Protein AF-A0A6L8FHM8-F1 (afdb_monomer_lite)

Secondary structure (DSSP, 8-state):
--HHHHHHHTEEEETTT--GGGGGTS--SEEEE-TT--GGG-TT--HHHHHHHHHHHHHHHHGGG-PPPEEEE--BTBSTTSTTS--PPPHHHHHHTT-HHHHHHHHHHHHHHHHHTT--EE---B----S-TTSTTGGGSS-SSHHHHHHHHHHHHHHHH-S--TT-TT-TT--EEEEEEET-GGGBGGG-TT-EE-S-HHHHHHHHSHHHHHHHHTT-SEEEE-SSEETTEEGGG-HIIIIIIIIIIS---SEEEE-TTGGGGT-SSHHHHHHHHHHHT--BEE---TTT---HHHHHHHHHHHHHHHHHHHHHHHHHHHH---TT-SSHHHHHHHHHHHHHHHHHHT-------HHHHHHHHHHHHHHHHHHHHHHHHHHHHHHHHS---HHHHHHHHHHHHHHHHHHHHHGGGHHHHHTSTTSSSHHHHHHHHHHHHHHHHHHHHTHHHHH---S-------------HHHHHHHHHHHHHHHHHHHHT-HHHHHHHHHHHHHHHHHHHHHHHHHHIIIIIISTT-HHHHHHHHHHHHHHHHHHHHHHHHHHHHHHHHS-HHHHHHHHHHHHHHHHHHHHHH--TT-GGGGGSHHHHHHHHHHHHHHHHHHHHHHHHHHHHHHHS---HHHHHHHHHHHHHHHHHHHHHHHHHHHHHTT--GGGTT---HHHHHHHHHHHHHHHHHHHHHHHHHHHT----HHHHHHHHHHH--

Structure (mmCIF, N/CA/C/O backbone):
data_AF-A0A6L8FHM8-F1
#
_entry.id   AF-A0A6L8FHM8-F1
#
loop_
_atom_site.group_PDB
_atom_site.id
_atom_site.type_symbol
_atom_site.label_atom_id
_atom_site.label_alt_id
_atom_site.label_comp_id
_atom_site.label_asym_id
_atom_site.label_entity_id
_atom_site.label_seq_id
_atom_site.pdbx_PDB_ins_code
_atom_site.Cartn_x
_atom_site.Cartn_y
_atom_site.Cartn_z
_atom_site.occupancy
_atom_site.B_iso_or_equiv
_atom_site.auth_seq_id
_atom_site.auth_comp_id
_atom_site.auth_asym_id
_atom_site.auth_atom_id
_atom_site.pdbx_PDB_model_num
ATOM 1 N N . MET A 1 1 ? 0.092 -27.345 -29.394 1.00 82.50 1 MET A N 1
ATOM 2 C CA . MET A 1 1 ? -0.289 -26.385 -28.336 1.00 82.50 1 MET A CA 1
ATOM 3 C C . MET A 1 1 ? -1.775 -26.058 -28.413 1.00 82.50 1 MET A C 1
ATOM 5 O O . MET A 1 1 ? -2.269 -25.769 -29.502 1.00 82.50 1 MET A O 1
ATOM 9 N N . THR A 1 2 ? -2.475 -26.100 -27.280 1.00 86.44 2 THR A N 1
ATOM 10 C CA . THR A 1 2 ? -3.867 -25.637 -27.121 1.00 86.44 2 THR A CA 1
ATOM 11 C C . THR A 1 2 ? -3.952 -24.106 -27.140 1.00 86.44 2 THR A C 1
ATOM 13 O O . THR A 1 2 ? -2.934 -23.428 -27.011 1.00 86.44 2 THR A O 1
ATOM 16 N N . ALA A 1 3 ? -5.157 -23.537 -27.269 1.00 84.19 3 ALA A N 1
ATOM 17 C CA . ALA A 1 3 ? -5.351 -22.084 -27.181 1.00 84.19 3 ALA A CA 1
ATOM 18 C C . ALA A 1 3 ? -4.856 -21.515 -25.839 1.00 84.19 3 ALA A C 1
ATOM 20 O O . ALA A 1 3 ? -4.140 -20.521 -25.826 1.00 84.19 3 ALA A O 1
ATOM 21 N N . ARG A 1 4 ? -5.143 -22.203 -24.724 1.00 79.31 4 ARG A N 1
ATOM 22 C CA . ARG A 1 4 ? -4.657 -21.823 -23.389 1.00 79.31 4 ARG A CA 1
ATOM 23 C C . ARG A 1 4 ? -3.130 -21.796 -23.318 1.00 79.31 4 ARG A C 1
ATOM 25 O O . ARG A 1 4 ? -2.576 -20.848 -22.785 1.00 79.31 4 ARG A O 1
ATOM 32 N N . GLN A 1 5 ? -2.459 -22.804 -23.879 1.00 83.88 5 GLN A N 1
ATOM 33 C CA . GLN A 1 5 ? -0.993 -22.837 -23.927 1.00 83.88 5 GLN A CA 1
ATOM 34 C C . GLN A 1 5 ? -0.430 -21.698 -24.781 1.00 83.88 5 GLN A C 1
ATOM 36 O O . GLN A 1 5 ? 0.563 -21.100 -24.401 1.00 83.88 5 GLN A O 1
ATOM 41 N N . LYS A 1 6 ? -1.069 -21.361 -25.909 1.00 88.56 6 LYS A N 1
ATOM 42 C CA . LYS A 1 6 ? -0.653 -20.220 -26.738 1.00 88.56 6 LYS A CA 1
ATOM 43 C C . LYS A 1 6 ? -0.788 -18.892 -25.990 1.00 88.56 6 LYS A C 1
ATOM 45 O O . LYS A 1 6 ? 0.153 -18.118 -26.000 1.00 88.56 6 LYS A O 1
ATOM 50 N N . VAL A 1 7 ? -1.915 -18.667 -25.310 1.00 86.38 7 VAL A N 1
ATOM 51 C CA . VAL A 1 7 ? -2.123 -17.464 -24.483 1.00 86.38 7 VAL A CA 1
ATOM 52 C C . VAL A 1 7 ? -1.121 -17.410 -23.332 1.00 86.38 7 VAL A C 1
ATOM 54 O O . VAL A 1 7 ? -0.575 -16.351 -23.064 1.00 86.38 7 VAL A O 1
ATOM 57 N N . ALA A 1 8 ? -0.823 -18.539 -22.685 1.00 86.75 8 ALA A N 1
ATOM 58 C CA . ALA A 1 8 ? 0.181 -18.578 -21.625 1.00 86.75 8 ALA A CA 1
ATOM 59 C C . ALA A 1 8 ? 1.572 -18.159 -22.137 1.00 86.75 8 ALA A C 1
ATOM 61 O O . ALA A 1 8 ? 2.258 -17.389 -21.475 1.00 86.75 8 ALA A O 1
ATOM 62 N N . GLN A 1 9 ? 1.951 -18.551 -23.358 1.00 93.62 9 GLN A N 1
ATOM 63 C CA . GLN A 1 9 ? 3.202 -18.091 -23.974 1.00 93.62 9 GLN A CA 1
ATOM 64 C C . GLN A 1 9 ? 3.250 -16.578 -24.254 1.00 93.62 9 GLN A C 1
ATOM 66 O O . GLN A 1 9 ? 4.333 -16.034 -24.435 1.00 93.62 9 GLN A O 1
ATOM 71 N N . MET A 1 10 ? 2.106 -15.890 -24.244 1.00 94.88 10 MET A N 1
ATOM 72 C CA . MET A 1 10 ? 2.016 -14.430 -24.363 1.00 94.88 10 MET A CA 1
ATOM 73 C C . MET A 1 10 ? 2.109 -13.719 -23.003 1.00 94.88 10 MET A C 1
ATOM 75 O O . MET A 1 10 ? 1.858 -12.521 -22.921 1.00 94.88 10 MET A O 1
ATOM 79 N N . ILE A 1 11 ? 2.421 -14.429 -21.919 1.00 91.06 11 ILE A N 1
ATOM 80 C CA . ILE A 1 11 ? 2.517 -13.861 -20.571 1.00 91.06 11 ILE A CA 1
ATOM 81 C C . ILE A 1 11 ? 3.969 -13.932 -20.104 1.00 91.06 11 ILE A C 1
ATOM 83 O O . ILE A 1 11 ? 4.604 -14.986 -20.200 1.00 91.06 11 ILE A O 1
ATOM 87 N N . GLN A 1 12 ? 4.453 -12.817 -19.561 1.00 93.38 12 GLN A N 1
ATOM 88 C CA . GLN A 1 12 ? 5.664 -12.749 -18.758 1.00 93.38 12 GLN A CA 1
ATOM 89 C C . GLN A 1 12 ? 5.302 -12.444 -17.302 1.00 93.38 12 GLN A C 1
ATOM 91 O O . GLN A 1 12 ? 4.653 -11.433 -17.021 1.00 93.38 12 GLN A O 1
ATOM 96 N N . ALA A 1 13 ? 5.719 -13.318 -16.387 1.00 86.44 13 ALA A N 1
ATOM 97 C CA . ALA A 1 13 ? 5.458 -13.189 -14.953 1.00 86.44 13 ALA A CA 1
ATOM 98 C C . ALA A 1 13 ? 6.702 -12.719 -14.179 1.00 86.44 13 ALA A C 1
ATOM 100 O O . ALA A 1 13 ? 7.833 -12.947 -14.596 1.00 86.44 13 ALA A O 1
ATOM 101 N N . GLU A 1 14 ? 6.508 -12.082 -13.027 1.00 82.38 14 GLU A N 1
ATOM 102 C CA . GLU A 1 14 ? 7.599 -11.742 -12.101 1.00 82.38 14 GLU A CA 1
ATOM 103 C C . GLU A 1 14 ? 8.020 -12.970 -11.290 1.00 82.38 14 GLU A C 1
ATOM 105 O O . GLU A 1 14 ? 7.144 -13.706 -10.833 1.00 82.38 14 GLU A O 1
ATOM 110 N N . ILE A 1 15 ? 9.311 -13.158 -11.017 1.00 82.88 15 ILE A N 1
ATOM 111 C CA . ILE A 1 15 ? 9.804 -14.290 -10.208 1.00 82.88 15 ILE A CA 1
ATOM 112 C C . ILE A 1 15 ? 9.272 -14.336 -8.760 1.00 82.88 15 ILE A C 1
ATOM 114 O O . ILE A 1 15 ? 9.266 -15.397 -8.148 1.00 82.88 15 ILE A O 1
ATOM 118 N N . SER A 1 16 ? 8.803 -13.222 -8.195 1.00 73.12 16 SER A N 1
ATOM 119 C CA . SER A 1 16 ? 8.115 -13.161 -6.891 1.00 73.12 16 SER A CA 1
ATOM 120 C C . SER A 1 16 ? 6.646 -13.575 -6.968 1.00 73.12 16 SER A C 1
ATOM 122 O O . SER A 1 16 ? 5.999 -13.792 -5.946 1.00 73.12 16 SER A O 1
ATOM 124 N N . SER A 1 17 ? 6.103 -13.672 -8.180 1.00 69.00 17 SER A N 1
ATOM 125 C CA . SER A 1 17 ? 4.673 -13.842 -8.437 1.00 69.00 17 SER A CA 1
ATOM 126 C C . SER A 1 17 ? 4.311 -15.209 -9.026 1.00 69.00 17 SER A C 1
ATOM 128 O O . SER A 1 17 ? 3.126 -15.527 -9.142 1.00 69.00 17 SER A O 1
ATOM 130 N N . ILE A 1 18 ? 5.316 -16.014 -9.380 1.00 73.50 18 ILE A N 1
ATOM 131 C CA . ILE A 1 18 ? 5.170 -17.357 -9.94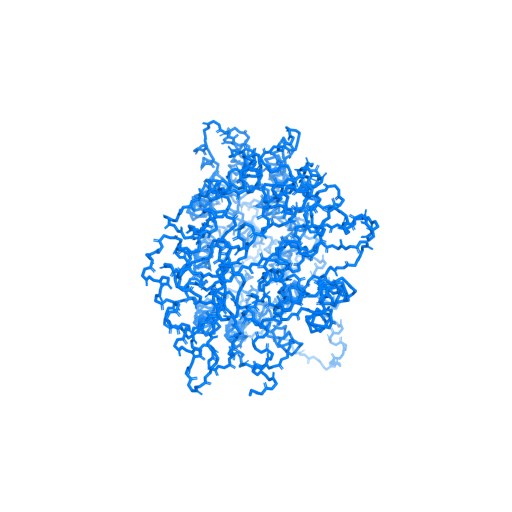3 1.00 73.50 18 ILE A CA 1
ATOM 132 C C . ILE A 1 18 ? 6.285 -18.269 -9.426 1.00 73.50 18 ILE A C 1
ATOM 134 O O . ILE A 1 18 ? 7.405 -17.813 -9.205 1.00 73.50 18 ILE A O 1
ATOM 138 N N . ARG A 1 19 ? 5.989 -19.557 -9.249 1.00 82.88 19 ARG A N 1
ATOM 139 C CA . ARG A 1 19 ? 6.958 -20.596 -8.877 1.00 82.88 19 ARG A CA 1
ATOM 140 C C . ARG A 1 19 ? 7.167 -21.589 -10.027 1.00 82.88 19 ARG A C 1
ATOM 142 O O . ARG A 1 19 ? 6.284 -21.716 -10.877 1.00 82.88 19 ARG A O 1
ATOM 149 N N . PRO A 1 20 ? 8.290 -22.328 -10.073 1.00 86.38 20 PRO A N 1
ATOM 150 C CA . PRO A 1 20 ? 8.519 -23.335 -11.110 1.00 86.38 20 PRO A CA 1
ATOM 151 C C . PRO A 1 20 ? 7.373 -24.350 -11.240 1.00 86.38 20 PRO A C 1
ATOM 153 O O . PRO A 1 20 ? 6.932 -24.652 -12.347 1.00 86.38 20 PRO A O 1
ATOM 156 N N . GLU A 1 21 ? 6.821 -24.826 -10.121 1.00 83.88 21 GLU A N 1
ATOM 157 C CA . GLU A 1 21 ? 5.704 -25.775 -10.102 1.00 83.88 21 GLU A CA 1
ATOM 158 C C . GLU A 1 21 ? 4.414 -25.246 -10.758 1.00 83.88 21 GLU A C 1
ATOM 160 O O . GLU A 1 21 ? 3.618 -26.037 -11.277 1.00 83.88 21 GLU A O 1
ATOM 165 N N . ASP A 1 22 ? 4.217 -23.924 -10.807 1.00 80.00 22 ASP A N 1
ATOM 166 C CA . ASP A 1 22 ? 3.035 -23.309 -11.416 1.00 80.00 22 ASP A CA 1
ATOM 167 C C . ASP A 1 22 ? 3.014 -23.487 -12.941 1.00 80.00 22 ASP A C 1
ATOM 169 O O . ASP A 1 22 ? 1.934 -23.490 -13.548 1.00 80.00 22 ASP A O 1
ATOM 173 N N . LEU A 1 23 ? 4.178 -23.710 -13.570 1.00 83.56 23 LEU A N 1
ATOM 174 C CA . LEU A 1 23 ? 4.289 -23.923 -15.016 1.00 83.56 23 LEU A CA 1
ATOM 175 C C . LEU A 1 23 ? 3.518 -25.158 -15.496 1.00 83.56 23 LEU A C 1
ATOM 177 O O . LEU A 1 23 ? 3.038 -25.176 -16.631 1.00 83.56 23 LEU A O 1
ATOM 181 N N . ALA A 1 24 ? 3.300 -26.149 -14.625 1.00 80.94 24 ALA A N 1
ATOM 182 C CA . ALA A 1 24 ? 2.471 -27.312 -14.940 1.00 80.94 24 ALA A CA 1
ATOM 183 C C . ALA A 1 24 ? 1.006 -26.927 -15.229 1.00 80.94 24 ALA A C 1
ATOM 185 O O . ALA A 1 24 ? 0.316 -27.586 -16.012 1.00 80.94 24 ALA A O 1
ATOM 186 N N . GLN A 1 25 ? 0.511 -25.852 -14.607 1.00 78.31 25 GLN A N 1
ATOM 187 C CA . GLN A 1 25 ? -0.859 -25.369 -14.787 1.00 78.31 25 GLN A CA 1
ATOM 188 C C . GLN A 1 25 ? -0.947 -24.179 -15.743 1.00 78.31 25 GLN A C 1
ATOM 190 O O . GLN A 1 25 ? -1.913 -24.071 -16.511 1.00 78.31 25 GLN A O 1
ATOM 195 N N . ILE A 1 26 ? 0.025 -23.271 -15.662 1.00 79.69 26 ILE A N 1
ATOM 196 C CA . ILE A 1 26 ? 0.095 -22.022 -16.416 1.00 79.69 26 ILE A CA 1
ATOM 197 C C . ILE A 1 26 ? 1.502 -21.936 -17.024 1.00 79.69 26 ILE A C 1
ATOM 199 O O . ILE A 1 26 ? 2.373 -21.282 -16.455 1.00 79.69 26 ILE A O 1
ATOM 203 N N . PRO A 1 27 ? 1.743 -22.596 -18.172 1.00 87.94 27 PRO A N 1
ATOM 204 C CA . PRO A 1 27 ? 3.056 -22.617 -18.810 1.00 87.94 27 PRO A CA 1
ATOM 205 C C . PRO A 1 27 ? 3.325 -21.267 -19.485 1.00 87.94 27 PRO A C 1
ATOM 207 O O . PRO A 1 27 ? 3.128 -21.121 -20.698 1.00 87.94 27 PRO A O 1
ATOM 210 N N . VAL A 1 28 ? 3.672 -20.257 -18.681 1.00 91.19 28 VAL A N 1
ATOM 211 C CA . VAL A 1 28 ? 3.974 -18.906 -19.164 1.00 91.19 28 VAL A CA 1
ATOM 212 C C . VAL A 1 28 ? 5.179 -18.926 -20.105 1.00 91.19 28 VAL A C 1
ATOM 214 O O . VAL A 1 28 ? 6.028 -19.812 -20.020 1.00 91.19 28 VAL A O 1
ATOM 217 N N . GLY A 1 29 ? 5.233 -17.980 -21.042 1.00 93.75 29 GLY A N 1
ATOM 218 C CA . GLY A 1 29 ? 6.310 -17.927 -22.040 1.00 93.75 29 GLY A CA 1
ATOM 219 C C . GLY A 1 29 ? 7.623 -17.409 -21.474 1.00 93.75 29 GLY A C 1
ATOM 220 O O . GLY A 1 29 ? 8.697 -17.799 -21.933 1.00 93.75 29 GLY A O 1
ATOM 221 N N . ALA A 1 30 ? 7.539 -16.542 -20.468 1.00 95.81 30 ALA A N 1
ATOM 222 C CA . ALA A 1 30 ? 8.710 -15.957 -19.848 1.00 95.81 30 ALA A CA 1
ATOM 223 C C . ALA A 1 30 ? 8.488 -15.621 -18.370 1.00 95.81 30 ALA A C 1
ATOM 225 O O . ALA A 1 30 ? 7.363 -15.438 -17.898 1.00 95.81 30 ALA A O 1
ATOM 226 N N . ILE A 1 31 ? 9.601 -15.471 -17.666 1.00 94.31 31 ILE A N 1
ATOM 227 C CA . ILE A 1 31 ? 9.690 -14.816 -16.364 1.00 94.31 31 ILE A CA 1
ATOM 228 C C . ILE A 1 31 ? 10.580 -13.580 -16.459 1.00 94.31 31 ILE A C 1
ATOM 230 O O . ILE A 1 31 ? 11.314 -13.392 -17.436 1.00 94.31 31 ILE A O 1
ATOM 234 N N . LEU A 1 32 ? 10.501 -12.716 -15.454 1.00 93.38 32 LEU A N 1
ATOM 235 C CA . LEU A 1 32 ? 11.421 -11.604 -15.278 1.00 93.38 32 LEU A CA 1
ATOM 236 C C . LEU A 1 32 ? 11.773 -11.373 -13.817 1.00 93.38 32 LEU A C 1
ATOM 238 O O . LEU A 1 32 ? 10.981 -11.677 -12.925 1.00 93.38 32 LEU A O 1
ATOM 242 N N . ASN A 1 33 ? 12.925 -10.747 -13.594 1.00 87.31 33 ASN A N 1
ATOM 243 C CA . ASN A 1 33 ? 13.246 -10.065 -12.344 1.00 87.31 33 ASN A CA 1
ATOM 244 C C . ASN A 1 33 ? 13.172 -8.548 -12.561 1.00 87.31 33 ASN A C 1
ATOM 246 O O . ASN A 1 33 ? 13.970 -7.967 -13.303 1.00 87.31 33 ASN A O 1
ATOM 250 N N . GLY A 1 34 ? 12.193 -7.912 -11.918 1.00 71.44 34 GLY A N 1
ATOM 251 C CA . GLY A 1 34 ? 12.015 -6.464 -11.984 1.00 71.44 34 GLY A CA 1
ATOM 252 C C . GLY A 1 34 ? 13.128 -5.710 -11.258 1.00 71.44 34 GLY A C 1
ATOM 253 O O . GLY A 1 34 ? 13.964 -6.303 -10.571 1.00 71.44 34 GLY A O 1
ATOM 254 N N . GLY A 1 35 ? 13.114 -4.379 -11.362 1.00 64.38 35 GLY A N 1
ATOM 255 C CA . GLY A 1 35 ? 14.032 -3.515 -10.620 1.00 64.38 35 GLY A CA 1
ATOM 256 C C . GLY A 1 35 ? 14.015 -3.823 -9.119 1.00 64.38 35 GLY A C 1
ATOM 257 O O . GLY A 1 35 ? 13.038 -3.553 -8.423 1.00 64.38 35 GLY A O 1
ATOM 258 N N . GLY A 1 36 ? 15.109 -4.397 -8.614 1.00 61.25 36 GLY A N 1
ATOM 259 C CA . GLY A 1 36 ? 15.255 -4.757 -7.203 1.00 61.25 36 GLY A CA 1
ATOM 260 C C . GLY A 1 36 ? 14.633 -6.089 -6.768 1.00 61.25 36 GLY A C 1
ATOM 261 O O . GLY A 1 36 ? 14.676 -6.364 -5.568 1.00 61.25 36 GLY A O 1
ATOM 262 N N . CYS A 1 37 ? 14.114 -6.909 -7.687 1.00 70.12 37 CYS A N 1
ATOM 263 C CA . CYS A 1 37 ? 13.693 -8.277 -7.386 1.00 70.12 37 CYS A CA 1
ATOM 264 C C . CYS A 1 37 ? 14.865 -9.261 -7.521 1.00 70.12 37 CYS A C 1
ATOM 266 O O . CYS A 1 37 ? 15.651 -9.186 -8.467 1.00 70.12 37 CYS A O 1
ATOM 268 N N . ALA A 1 38 ? 14.989 -10.174 -6.560 1.00 76.94 38 ALA A N 1
ATOM 269 C CA . ALA A 1 38 ? 16.037 -11.187 -6.501 1.00 76.94 38 ALA A CA 1
ATOM 270 C C . ALA A 1 38 ? 15.489 -12.491 -5.896 1.00 76.94 38 ALA A C 1
ATOM 272 O O . ALA A 1 38 ? 14.515 -12.434 -5.135 1.00 76.94 38 ALA A O 1
ATOM 273 N N . PRO A 1 39 ? 16.116 -13.650 -6.170 1.00 78.25 39 PRO A N 1
ATOM 274 C CA . PRO A 1 39 ? 15.796 -14.912 -5.510 1.00 78.25 39 PRO A CA 1
ATOM 275 C C . PRO A 1 39 ? 15.670 -14.758 -3.988 1.00 78.25 39 PRO A C 1
ATOM 277 O O . PRO A 1 39 ? 16.516 -14.138 -3.336 1.00 78.25 39 PRO A O 1
ATOM 280 N N . GLY A 1 40 ? 14.569 -15.269 -3.429 1.00 69.44 40 GLY A N 1
ATOM 281 C CA . GLY A 1 40 ? 14.275 -15.184 -1.994 1.00 69.44 40 GLY A CA 1
ATOM 282 C C . GLY A 1 40 ? 14.153 -13.755 -1.448 1.00 69.44 40 GLY A C 1
ATOM 283 O O . GLY A 1 40 ? 14.356 -13.544 -0.253 1.00 69.44 40 GLY A O 1
ATOM 284 N N . ASN A 1 41 ? 13.897 -12.763 -2.312 1.00 67.44 41 ASN A N 1
ATOM 285 C CA . ASN A 1 41 ? 13.884 -11.334 -1.979 1.00 67.44 41 ASN A CA 1
ATOM 286 C C . ASN A 1 41 ? 15.199 -10.846 -1.327 1.00 67.44 41 ASN A C 1
ATOM 288 O O . ASN A 1 41 ? 15.237 -9.865 -0.579 1.00 67.44 41 ASN A O 1
ATOM 292 N N . ASN A 1 42 ? 16.307 -11.542 -1.605 1.00 75.19 42 ASN A N 1
ATOM 293 C CA . ASN A 1 42 ? 17.625 -11.225 -1.078 1.00 75.19 42 ASN A CA 1
ATOM 294 C C . ASN A 1 42 ? 18.500 -10.619 -2.179 1.00 75.19 42 ASN A C 1
ATOM 296 O O . ASN A 1 42 ? 19.104 -11.316 -2.988 1.00 75.19 42 ASN A O 1
ATOM 300 N N . LYS A 1 43 ? 18.654 -9.293 -2.170 1.00 73.06 43 LYS A N 1
ATOM 301 C CA . LYS A 1 43 ? 19.469 -8.578 -3.171 1.00 73.06 43 LYS A CA 1
ATOM 302 C C . LYS A 1 43 ? 20.952 -8.972 -3.179 1.00 73.06 43 LYS A C 1
ATOM 304 O O . LYS A 1 43 ? 21.653 -8.652 -4.131 1.00 73.06 43 LYS A O 1
ATOM 309 N N . ARG A 1 44 ? 21.455 -9.622 -2.124 1.00 84.25 44 ARG A N 1
ATOM 310 C CA . ARG A 1 44 ? 22.861 -10.055 -1.992 1.00 84.25 44 ARG A CA 1
ATOM 311 C C . ARG A 1 44 ? 23.028 -11.564 -2.133 1.00 84.25 44 ARG A C 1
ATOM 313 O O . ARG A 1 44 ? 24.013 -12.122 -1.652 1.00 84.25 44 ARG A O 1
ATOM 320 N N . VAL A 1 45 ? 22.042 -12.218 -2.731 1.00 84.25 45 VAL A N 1
ATOM 321 C CA . VAL A 1 45 ? 22.061 -13.655 -2.950 1.00 84.25 45 VAL A CA 1
ATOM 322 C C . VAL A 1 45 ? 23.232 -14.063 -3.853 1.00 84.25 45 VAL A C 1
ATOM 324 O O . VAL A 1 45 ? 23.641 -13.312 -4.743 1.00 84.25 45 VAL A O 1
ATOM 327 N N . ALA A 1 46 ? 23.806 -15.239 -3.599 1.00 87.88 46 ALA A N 1
ATOM 328 C CA . ALA A 1 46 ? 24.915 -15.752 -4.390 1.00 87.88 46 ALA A CA 1
ATOM 329 C C . ALA A 1 46 ? 24.484 -16.058 -5.834 1.00 87.88 46 ALA A C 1
ATOM 331 O O . ALA A 1 46 ? 23.352 -16.466 -6.087 1.00 87.88 46 ALA A O 1
ATOM 332 N N . LEU A 1 47 ? 25.417 -15.943 -6.785 1.00 90.25 47 LEU A N 1
ATOM 333 C CA . LEU A 1 47 ? 25.171 -16.254 -8.201 1.00 90.25 47 LEU A CA 1
ATOM 334 C C . LEU A 1 47 ? 24.644 -17.684 -8.415 1.00 90.25 47 LEU A C 1
ATOM 336 O O . LEU A 1 47 ? 23.812 -17.916 -9.283 1.00 90.25 47 LEU A O 1
ATOM 340 N N . SER A 1 48 ? 25.079 -18.638 -7.588 1.00 91.69 48 SER A N 1
ATOM 341 C CA . SER A 1 48 ? 24.596 -20.023 -7.622 1.00 91.69 48 SER A CA 1
ATOM 342 C C . SER A 1 48 ? 23.099 -20.158 -7.344 1.00 91.69 48 SER A C 1
ATOM 344 O O . SER A 1 48 ? 22.485 -21.100 -7.825 1.00 91.69 48 SER A O 1
ATOM 346 N N . GLU A 1 49 ? 22.504 -19.246 -6.574 1.00 92.00 49 GLU A N 1
ATOM 347 C CA . GLU A 1 49 ? 21.063 -19.277 -6.305 1.00 92.00 49 GLU A CA 1
ATOM 348 C C . GLU A 1 49 ? 20.264 -18.696 -7.475 1.00 92.00 49 GLU A C 1
ATOM 350 O O . GLU A 1 49 ? 19.204 -19.225 -7.791 1.00 92.00 49 GLU A O 1
ATOM 355 N N . TRP A 1 50 ? 20.792 -17.686 -8.179 1.00 93.25 50 TRP A N 1
ATOM 356 C CA . TRP A 1 50 ? 20.217 -17.240 -9.457 1.00 93.25 50 TRP A CA 1
ATOM 357 C C . TRP A 1 50 ? 20.168 -18.389 -10.468 1.00 93.25 50 TRP A C 1
ATOM 359 O O . TRP A 1 50 ? 19.111 -18.665 -11.029 1.00 93.25 50 TRP A O 1
ATOM 369 N N . LEU A 1 51 ? 21.285 -19.112 -10.615 1.00 95.50 51 LEU A N 1
ATOM 370 C CA . LEU A 1 51 ? 21.362 -20.301 -11.466 1.00 95.50 51 LEU A CA 1
ATOM 371 C C . LEU A 1 51 ? 20.394 -21.397 -11.010 1.00 95.50 51 LEU A C 1
ATOM 373 O O . LEU A 1 51 ? 19.697 -21.971 -11.836 1.00 95.50 51 LEU A O 1
ATOM 377 N N . GLY A 1 52 ? 20.290 -21.645 -9.701 1.00 95.69 52 GLY A N 1
ATOM 378 C CA . GLY A 1 52 ? 19.350 -22.628 -9.162 1.00 95.69 52 GLY A CA 1
ATOM 379 C C . GLY A 1 52 ? 17.889 -22.308 -9.490 1.00 95.69 52 GLY A C 1
ATOM 380 O O . GLY A 1 52 ? 17.126 -23.214 -9.817 1.00 95.69 52 GLY A O 1
ATOM 381 N N . VAL A 1 53 ? 17.498 -21.029 -9.451 1.00 94.25 53 VAL A N 1
ATOM 382 C CA . VAL A 1 53 ? 16.161 -20.599 -9.887 1.00 94.25 53 VAL A CA 1
ATOM 383 C C . VAL A 1 53 ? 15.997 -20.787 -11.397 1.00 94.25 53 VAL A C 1
ATOM 385 O O . VAL A 1 53 ? 14.954 -21.273 -11.830 1.00 94.25 53 VAL A O 1
ATOM 388 N N . ALA A 1 54 ? 17.019 -20.461 -12.192 1.00 95.81 54 ALA A N 1
ATOM 389 C CA . ALA A 1 54 ? 16.961 -20.569 -13.650 1.00 95.81 54 ALA A CA 1
ATOM 390 C C . ALA A 1 54 ? 16.776 -22.029 -14.080 1.00 95.81 54 ALA A C 1
ATOM 392 O O . ALA A 1 54 ? 15.852 -22.337 -14.832 1.00 95.81 54 ALA A O 1
ATOM 393 N N . ASP A 1 55 ? 17.581 -22.930 -13.513 1.00 96.75 55 ASP A N 1
ATOM 394 C CA . ASP A 1 55 ? 17.489 -24.371 -13.739 1.00 96.75 55 ASP A CA 1
ATOM 395 C C . ASP A 1 55 ? 16.117 -24.908 -13.311 1.00 96.75 55 ASP A C 1
ATOM 397 O O . ASP A 1 55 ? 15.493 -25.667 -14.048 1.00 96.75 55 ASP A O 1
ATOM 401 N N . ALA A 1 56 ? 15.597 -24.483 -12.153 1.00 96.25 56 ALA A N 1
ATOM 402 C CA . ALA A 1 56 ? 14.295 -24.939 -11.671 1.00 96.25 56 ALA A CA 1
ATOM 403 C C . ALA A 1 56 ? 13.151 -24.552 -12.623 1.00 96.25 56 ALA A C 1
ATOM 405 O O . ALA A 1 56 ? 12.308 -25.390 -12.949 1.00 96.25 56 ALA A O 1
ATOM 406 N N . PHE A 1 57 ? 13.126 -23.302 -13.095 1.00 96.38 57 PHE A N 1
ATOM 407 C CA . PHE A 1 57 ? 12.136 -22.848 -14.073 1.00 96.38 57 PHE A CA 1
ATOM 408 C C . PHE A 1 57 ? 12.311 -23.533 -15.430 1.00 96.38 57 PHE A C 1
ATOM 410 O O . PHE A 1 57 ? 11.318 -23.935 -16.038 1.00 96.38 57 PHE A O 1
ATOM 417 N N . PHE A 1 58 ? 13.550 -23.717 -15.888 1.00 96.25 58 PHE A N 1
ATOM 418 C CA . PHE A 1 58 ? 13.840 -24.423 -17.130 1.00 96.25 58 PHE A CA 1
ATOM 419 C C . PHE A 1 58 ? 13.333 -25.869 -17.084 1.00 96.25 58 PHE A C 1
ATOM 421 O O . PHE A 1 58 ? 12.521 -26.250 -17.929 1.00 96.25 58 PHE A O 1
ATOM 428 N N . GLU A 1 59 ? 13.726 -26.646 -16.074 1.00 96.75 59 GLU A N 1
ATOM 429 C CA . GLU A 1 59 ? 13.314 -28.045 -15.906 1.00 96.75 59 GLU A CA 1
ATOM 430 C C . GLU A 1 59 ? 11.789 -28.179 -15.812 1.00 96.75 59 GLU A C 1
ATOM 432 O O . GLU A 1 59 ? 11.186 -29.027 -16.477 1.00 96.75 59 GLU A O 1
ATOM 437 N N . ALA A 1 60 ? 11.135 -27.290 -15.058 1.00 94.88 60 ALA A N 1
ATOM 438 C CA . ALA A 1 60 ? 9.679 -27.267 -14.969 1.00 94.88 60 ALA A CA 1
ATOM 439 C C . ALA A 1 60 ? 9.005 -26.918 -16.308 1.00 94.88 60 ALA A C 1
ATOM 441 O O . ALA A 1 60 ? 7.944 -27.458 -16.622 1.00 94.88 60 ALA A O 1
ATOM 442 N N . SER A 1 61 ? 9.615 -26.049 -17.120 1.00 95.50 61 SER A N 1
ATOM 443 C CA . SER A 1 61 ? 9.060 -25.628 -18.413 1.00 95.50 61 SER A CA 1
ATOM 444 C C . SER A 1 61 ? 9.131 -26.707 -19.498 1.00 95.50 61 SER A C 1
ATOM 446 O O . SER A 1 61 ? 8.253 -26.762 -20.361 1.00 95.50 61 SER A O 1
ATOM 448 N N . ILE A 1 62 ? 10.141 -27.584 -19.451 1.00 95.00 62 ILE A N 1
ATOM 449 C CA . ILE A 1 62 ? 10.330 -28.667 -20.433 1.00 95.00 62 ILE A CA 1
ATOM 450 C C . ILE A 1 62 ? 9.706 -29.996 -20.001 1.00 95.00 62 ILE A C 1
ATOM 452 O O . ILE A 1 62 ? 9.614 -30.925 -20.814 1.00 95.00 62 ILE A O 1
ATOM 456 N N . ALA A 1 63 ? 9.261 -30.093 -18.745 1.00 89.75 63 ALA A N 1
ATOM 457 C CA . ALA A 1 63 ? 8.537 -31.248 -18.241 1.00 89.75 63 ALA A CA 1
ATOM 458 C C . ALA A 1 63 ? 7.372 -31.610 -19.181 1.00 89.75 63 ALA A C 1
ATOM 460 O O . ALA A 1 63 ? 6.700 -30.746 -19.749 1.00 89.75 63 ALA A O 1
ATOM 461 N N . ASP A 1 64 ? 7.176 -32.911 -19.404 1.00 84.75 64 ASP A N 1
ATOM 462 C CA . ASP A 1 64 ? 6.142 -33.456 -20.295 1.00 84.75 64 ASP A CA 1
ATOM 463 C C . ASP A 1 64 ? 6.171 -32.917 -21.746 1.00 84.75 64 ASP A C 1
ATOM 465 O O . ASP A 1 64 ? 5.155 -32.915 -22.447 1.00 84.75 64 ASP A O 1
ATOM 469 N N . GLY A 1 65 ? 7.348 -32.498 -22.235 1.00 83.19 65 GLY A N 1
ATOM 470 C CA . GLY A 1 65 ? 7.535 -31.997 -23.602 1.00 83.19 65 GLY A CA 1
ATOM 471 C C . GLY A 1 65 ? 7.063 -30.553 -23.798 1.00 83.19 65 GLY A C 1
ATOM 472 O O . GLY A 1 65 ? 6.608 -30.200 -24.891 1.00 83.19 65 GLY A O 1
ATOM 473 N N . GLY A 1 66 ? 7.121 -29.747 -22.735 1.00 87.94 66 GLY A N 1
ATOM 474 C CA . GLY A 1 66 ? 6.781 -28.327 -22.747 1.00 87.94 66 GLY A CA 1
ATOM 475 C C . GLY A 1 66 ? 7.759 -27.445 -23.536 1.00 87.94 66 GLY A C 1
ATOM 476 O O . GLY A 1 66 ? 8.703 -27.918 -24.173 1.00 87.94 66 GLY A O 1
ATOM 477 N N . VAL A 1 67 ? 7.480 -26.140 -23.551 1.00 93.69 67 VAL A N 1
ATOM 478 C CA . VAL A 1 67 ? 8.291 -25.136 -24.256 1.00 93.69 67 VAL A CA 1
ATOM 479 C C . VAL A 1 67 ? 9.247 -24.502 -23.244 1.00 93.69 67 VAL A C 1
ATOM 481 O O . VAL A 1 67 ? 8.755 -24.039 -22.215 1.00 93.69 67 VAL A O 1
ATOM 484 N N . PRO A 1 68 ? 10.565 -24.450 -23.521 1.00 94.56 68 PRO A N 1
ATOM 485 C CA . PRO A 1 68 ? 11.525 -23.802 -22.636 1.00 94.56 68 PRO A CA 1
ATOM 486 C C . PRO A 1 68 ? 11.127 -22.362 -22.312 1.00 94.56 68 PRO A C 1
ATOM 488 O O . PRO A 1 68 ? 10.857 -21.573 -23.221 1.00 94.56 68 PRO A O 1
ATOM 491 N N . ILE A 1 69 ? 11.100 -22.032 -21.024 1.00 95.31 69 ILE A N 1
ATOM 492 C CA . ILE A 1 69 ? 10.827 -20.677 -20.547 1.00 95.31 69 ILE A CA 1
ATOM 493 C C . ILE A 1 69 ? 12.039 -19.766 -20.759 1.00 95.31 69 ILE A C 1
ATOM 495 O O . ILE A 1 69 ? 13.178 -20.217 -20.664 1.00 95.31 69 ILE A O 1
ATOM 499 N N . MET A 1 70 ? 11.791 -18.484 -21.032 1.00 95.25 70 MET A N 1
ATOM 500 C CA . MET A 1 70 ? 12.836 -17.455 -21.114 1.00 95.25 70 MET A CA 1
ATOM 501 C C . MET A 1 70 ? 12.859 -16.585 -19.857 1.00 95.25 70 MET A C 1
ATOM 503 O O . MET A 1 70 ? 11.800 -16.233 -19.331 1.00 95.25 70 MET A O 1
ATOM 507 N N . TRP A 1 71 ? 14.042 -16.149 -19.426 1.00 96.06 71 TRP A N 1
ATOM 508 C CA . TRP A 1 71 ? 14.182 -15.194 -18.323 1.00 96.06 71 TRP A CA 1
ATOM 509 C C . TRP A 1 71 ? 14.722 -13.837 -18.799 1.00 96.06 71 TRP A C 1
ATOM 511 O O . TRP A 1 71 ? 15.858 -13.725 -19.263 1.00 96.06 71 TRP A O 1
ATOM 521 N N . GLY A 1 72 ? 13.887 -12.795 -18.670 1.00 95.25 72 GLY A N 1
ATOM 522 C CA . GLY A 1 72 ? 14.228 -11.393 -18.939 1.00 95.25 72 GLY A CA 1
ATOM 523 C C . GLY A 1 72 ? 14.686 -10.592 -17.708 1.00 95.25 72 GLY A C 1
ATOM 524 O O . GLY A 1 72 ? 14.121 -10.726 -16.627 1.00 95.25 72 GLY A O 1
ATOM 525 N N . THR A 1 73 ? 15.662 -9.699 -17.879 1.00 95.00 73 THR A N 1
ATOM 526 C CA . THR A 1 73 ? 16.115 -8.760 -16.832 1.00 95.00 73 THR A CA 1
ATOM 527 C C . THR A 1 73 ? 16.334 -7.348 -17.373 1.00 95.00 73 THR A C 1
ATOM 529 O O . THR A 1 73 ? 16.816 -7.149 -18.495 1.00 95.00 73 THR A O 1
ATOM 532 N N . ASP A 1 74 ? 16.076 -6.336 -16.546 1.00 90.94 74 ASP A N 1
ATOM 533 C CA . ASP A 1 74 ? 16.544 -4.974 -16.810 1.00 90.94 74 ASP A CA 1
ATOM 534 C C . ASP A 1 74 ? 18.060 -4.880 -16.588 1.00 90.94 74 ASP A C 1
ATOM 536 O O . ASP A 1 74 ? 18.537 -4.919 -15.455 1.00 90.94 74 ASP A O 1
ATOM 540 N N . ALA A 1 75 ? 18.825 -4.741 -17.677 1.00 92.94 75 ALA A N 1
ATOM 541 C CA . ALA A 1 75 ? 20.275 -4.523 -17.644 1.00 92.94 75 ALA A CA 1
ATOM 542 C C . ALA A 1 75 ? 20.647 -3.226 -18.384 1.00 92.94 75 ALA A C 1
ATOM 544 O O . ALA A 1 75 ? 21.430 -3.203 -19.336 1.00 92.94 75 ALA A O 1
ATOM 545 N N . VAL A 1 76 ? 20.024 -2.123 -17.963 1.00 88.62 76 VAL A N 1
ATOM 546 C CA . VAL A 1 76 ? 20.066 -0.820 -18.652 1.00 88.62 76 VAL A CA 1
ATOM 547 C C . VAL A 1 76 ? 21.440 -0.137 -18.630 1.00 88.62 76 VAL A C 1
ATOM 549 O O . VAL A 1 76 ? 21.680 0.779 -19.412 1.00 88.62 76 VAL A O 1
ATOM 552 N N . HIS A 1 77 ? 22.347 -0.576 -17.754 1.00 96.00 77 HIS A N 1
ATOM 553 C CA . HIS A 1 77 ? 23.718 -0.069 -17.638 1.00 96.00 77 HIS A CA 1
ATOM 554 C C . HIS A 1 77 ? 24.668 -1.130 -17.056 1.00 96.00 77 HIS A C 1
ATOM 556 O O . HIS A 1 77 ? 25.428 -0.876 -16.125 1.00 96.00 77 HIS A O 1
ATOM 562 N N . GLY A 1 78 ? 24.615 -2.344 -17.609 1.00 95.88 78 GLY A N 1
ATOM 563 C CA . GLY A 1 78 ? 25.204 -3.544 -17.001 1.00 95.88 78 GLY A CA 1
ATOM 564 C C . GLY A 1 78 ? 24.147 -4.370 -16.278 1.00 95.88 78 GLY A C 1
ATOM 565 O O . GLY A 1 78 ? 22.984 -3.965 -16.248 1.00 95.88 78 GLY A O 1
ATOM 566 N N . HIS A 1 79 ? 24.520 -5.527 -15.718 1.00 94.38 79 HIS A N 1
ATOM 567 C CA . HIS A 1 79 ? 23.575 -6.418 -15.025 1.00 94.38 79 HIS A CA 1
ATOM 568 C C . HIS A 1 79 ? 23.230 -5.905 -13.617 1.00 94.38 79 HIS A C 1
ATOM 570 O O . HIS A 1 79 ? 23.458 -6.552 -12.598 1.00 94.38 79 HIS A O 1
ATOM 576 N N . SER A 1 80 ? 22.709 -4.680 -13.562 1.00 89.25 80 SER A N 1
ATOM 577 C CA . SER A 1 80 ? 22.592 -3.834 -12.370 1.00 89.25 80 SER A CA 1
ATOM 578 C C . SER A 1 80 ? 21.679 -4.386 -11.275 1.00 89.25 80 SER A C 1
ATOM 580 O O . SER A 1 80 ? 21.765 -3.941 -10.132 1.00 89.25 80 SER A O 1
ATOM 582 N N . ASN A 1 81 ? 20.825 -5.363 -11.594 1.00 86.94 81 ASN A N 1
ATOM 583 C CA . ASN A 1 81 ? 19.985 -6.047 -10.609 1.00 86.94 81 ASN A CA 1
ATOM 584 C C . ASN A 1 81 ? 20.758 -7.089 -9.779 1.00 86.94 81 ASN A C 1
ATOM 586 O O . ASN A 1 81 ? 20.289 -7.482 -8.710 1.00 86.94 81 ASN A O 1
ATOM 590 N N . VAL A 1 82 ? 21.940 -7.524 -10.228 1.00 89.44 82 VAL A N 1
ATOM 591 C CA . VAL A 1 82 ? 22.756 -8.526 -9.532 1.00 89.44 82 VAL A CA 1
ATOM 592 C C . VAL A 1 82 ? 23.853 -7.843 -8.719 1.00 89.44 82 VAL A C 1
ATOM 594 O O . VAL A 1 82 ? 24.729 -7.157 -9.244 1.00 89.44 82 VAL A O 1
ATOM 597 N N . CYS A 1 83 ? 23.837 -8.051 -7.401 1.00 87.94 83 CYS A N 1
ATOM 598 C CA . CYS A 1 83 ? 24.863 -7.508 -6.517 1.00 87.94 83 CYS A CA 1
ATOM 599 C C . CYS A 1 83 ? 26.255 -8.037 -6.898 1.00 87.94 83 CYS A C 1
ATOM 601 O O . CYS A 1 83 ? 26.495 -9.242 -6.907 1.00 87.94 83 CYS A O 1
ATOM 603 N N . GLY A 1 84 ? 27.189 -7.117 -7.152 1.00 87.81 84 GLY A N 1
ATOM 604 C CA . GLY A 1 84 ? 28.558 -7.433 -7.570 1.00 87.81 84 GLY A CA 1
ATOM 605 C C . GLY A 1 84 ? 28.779 -7.432 -9.085 1.00 87.81 84 GLY A C 1
ATOM 606 O O . GLY A 1 84 ? 29.928 -7.555 -9.504 1.00 87.81 84 GLY A O 1
ATOM 607 N N . ALA A 1 85 ? 27.726 -7.257 -9.889 1.00 93.12 85 ALA A N 1
ATOM 608 C CA . ALA A 1 85 ? 27.843 -7.020 -11.324 1.00 93.12 85 ALA A CA 1
ATOM 609 C C . ALA A 1 85 ? 28.473 -5.653 -11.637 1.00 93.12 85 ALA A C 1
ATOM 611 O O . ALA A 1 85 ? 28.477 -4.736 -10.805 1.00 93.12 85 ALA A O 1
ATOM 612 N N . THR A 1 86 ? 28.994 -5.502 -12.856 1.00 96.94 86 THR A N 1
ATOM 613 C CA . THR A 1 86 ? 29.556 -4.230 -13.309 1.00 96.94 86 THR A CA 1
ATOM 614 C C . THR A 1 86 ? 28.434 -3.234 -13.574 1.00 96.94 86 THR A C 1
ATOM 616 O O . THR A 1 86 ? 27.531 -3.489 -14.368 1.00 96.94 86 THR A O 1
ATOM 619 N N . VAL A 1 87 ? 28.533 -2.054 -12.961 1.00 97.31 87 VAL A N 1
ATOM 620 C CA . VAL A 1 87 ? 27.627 -0.931 -13.219 1.00 97.31 87 VAL A CA 1
ATOM 621 C C . VAL A 1 87 ? 28.342 0.080 -14.109 1.00 97.31 87 VAL A C 1
ATOM 623 O O . VAL A 1 87 ? 29.259 0.781 -13.677 1.00 97.31 87 VAL A O 1
ATOM 626 N N . PHE A 1 88 ? 27.945 0.133 -15.376 1.00 98.25 88 PHE A N 1
ATOM 627 C CA . PHE A 1 88 ? 28.456 1.096 -16.345 1.00 98.25 88 PHE A CA 1
ATOM 628 C C . PHE A 1 88 ? 27.804 2.477 -16.144 1.00 98.25 88 PHE A C 1
ATOM 630 O O . PHE A 1 88 ? 26.748 2.592 -15.511 1.00 98.25 88 PHE A O 1
ATOM 637 N N . PRO A 1 89 ? 28.397 3.557 -16.693 1.00 98.25 89 PRO A N 1
ATOM 638 C CA . PRO A 1 89 ? 27.711 4.840 -16.770 1.00 98.25 89 PRO A CA 1
ATOM 639 C C . PRO A 1 89 ? 26.357 4.691 -17.470 1.00 98.25 89 PRO A C 1
ATOM 641 O O . PRO A 1 89 ? 26.246 3.964 -18.457 1.00 98.25 89 PRO A O 1
ATOM 644 N N . HIS A 1 90 ? 25.343 5.413 -16.995 1.00 98.38 90 HIS A N 1
ATOM 645 C CA . HIS A 1 90 ? 24.065 5.485 -17.696 1.00 98.38 90 HIS A CA 1
ATOM 646 C C . HIS A 1 90 ? 24.208 6.120 -19.086 1.00 98.38 90 HIS A C 1
ATOM 648 O O . HIS A 1 90 ? 25.190 6.807 -19.397 1.00 98.38 90 HIS A O 1
ATOM 654 N N . ASN A 1 91 ? 23.199 5.885 -19.923 1.00 98.56 91 ASN A N 1
ATOM 655 C CA . ASN A 1 91 ? 23.218 6.188 -21.349 1.00 98.56 91 ASN A CA 1
ATOM 656 C C . ASN A 1 91 ? 23.555 7.647 -21.661 1.00 98.56 91 ASN A C 1
ATOM 658 O O . ASN A 1 91 ? 24.318 7.872 -22.596 1.00 98.56 91 ASN A O 1
ATOM 662 N N . ILE A 1 92 ? 23.115 8.622 -20.862 1.00 98.31 92 ILE A N 1
ATOM 663 C CA . ILE A 1 92 ? 23.487 10.033 -21.060 1.00 98.31 92 ILE A CA 1
ATOM 664 C C . ILE A 1 92 ? 25.011 10.247 -21.032 1.00 98.31 92 ILE A C 1
ATOM 666 O O . ILE A 1 92 ? 25.569 10.952 -21.877 1.00 98.31 92 ILE A O 1
ATOM 670 N N . GLY A 1 93 ? 25.712 9.574 -20.114 1.00 98.19 93 GLY A N 1
ATOM 671 C CA . GLY A 1 93 ? 27.170 9.616 -20.006 1.00 98.19 93 GLY A CA 1
ATOM 672 C C . GLY A 1 93 ? 27.856 8.864 -21.147 1.00 98.19 93 GLY A C 1
ATOM 673 O O . GLY A 1 93 ? 28.841 9.345 -21.708 1.00 98.19 93 GLY A O 1
ATOM 674 N N . LEU A 1 94 ? 27.308 7.715 -21.550 1.00 98.12 94 LEU A N 1
ATOM 675 C CA . LEU A 1 94 ? 27.811 6.950 -22.698 1.00 98.12 94 LEU A CA 1
ATOM 676 C C . LEU A 1 94 ? 27.633 7.711 -24.014 1.00 98.12 94 LEU A C 1
ATOM 678 O O . LEU A 1 94 ? 28.513 7.702 -24.880 1.00 98.12 94 LEU A O 1
ATOM 682 N N . GLY A 1 95 ? 26.509 8.405 -24.157 1.00 98.06 95 GLY A N 1
ATOM 683 C CA . GLY A 1 95 ? 26.265 9.336 -25.238 1.00 98.06 95 GLY A CA 1
ATOM 684 C C . GLY A 1 95 ? 27.318 10.429 -25.226 1.00 98.06 95 GLY A C 1
ATOM 685 O O . GLY A 1 95 ? 28.010 10.605 -26.229 1.00 98.06 95 GLY A O 1
ATOM 686 N N . ALA A 1 96 ? 27.501 11.124 -24.098 1.00 98.19 96 ALA A N 1
ATOM 687 C CA . ALA A 1 96 ? 28.514 12.172 -23.933 1.00 98.19 96 ALA A CA 1
ATOM 688 C C . ALA A 1 96 ? 29.942 11.707 -24.276 1.00 98.19 96 ALA A C 1
ATOM 690 O O . ALA A 1 96 ? 30.723 12.496 -24.805 1.00 98.19 96 ALA A O 1
ATOM 691 N N . ALA A 1 97 ? 30.266 10.426 -24.066 1.00 97.88 97 ALA A N 1
ATOM 692 C CA . ALA A 1 97 ? 31.560 9.852 -24.433 1.00 97.88 97 ALA A CA 1
ATOM 693 C C . ALA A 1 97 ? 31.826 9.803 -25.952 1.00 97.88 97 ALA A C 1
ATOM 695 O O . ALA A 1 97 ? 32.985 9.690 -26.348 1.00 97.88 97 ALA A O 1
ATOM 696 N N . ARG A 1 98 ? 30.781 9.876 -26.798 1.00 97.12 98 ARG A N 1
ATOM 697 C CA . ARG A 1 98 ? 30.859 9.869 -28.277 1.00 97.12 98 ARG A CA 1
ATOM 698 C C . ARG A 1 98 ? 31.791 8.776 -28.826 1.00 97.12 98 ARG A C 1
ATOM 700 O O . ARG A 1 98 ? 32.601 9.011 -29.719 1.00 97.12 98 ARG A O 1
ATOM 707 N N . ASN A 1 99 ? 31.676 7.573 -28.267 1.00 97.69 99 ASN A N 1
ATOM 708 C CA . ASN A 1 99 ? 32.508 6.420 -28.587 1.00 97.69 99 ASN A CA 1
ATOM 709 C C . ASN A 1 99 ? 31.631 5.190 -28.898 1.00 97.69 99 ASN A C 1
ATOM 711 O O . ASN A 1 99 ? 31.383 4.367 -28.016 1.00 97.69 99 ASN A O 1
ATOM 715 N N . PRO A 1 100 ? 31.160 5.036 -30.147 1.00 93.69 100 PRO A N 1
ATOM 716 C CA . PRO A 1 100 ? 30.309 3.915 -30.552 1.00 93.69 100 PRO A CA 1
ATOM 717 C C . PRO A 1 100 ? 30.958 2.540 -30.342 1.00 93.69 100 PRO A C 1
ATOM 719 O O . PRO A 1 100 ? 30.263 1.568 -30.056 1.00 93.69 100 PRO A O 1
ATOM 722 N N . GLN A 1 101 ? 32.284 2.438 -30.478 1.00 93.50 101 GLN A N 1
ATOM 723 C CA . GLN A 1 101 ? 33.024 1.187 -30.287 1.00 93.50 101 GLN A CA 1
ATOM 724 C C . GLN A 1 101 ? 33.001 0.735 -28.822 1.00 93.50 101 GLN A C 1
ATOM 726 O O . GLN A 1 101 ? 32.967 -0.464 -28.551 1.00 93.50 101 GLN A O 1
ATOM 731 N N . LEU A 1 102 ? 32.977 1.680 -27.877 1.00 97.31 102 LEU A N 1
ATOM 732 C CA . LEU A 1 102 ? 32.807 1.372 -26.458 1.00 97.31 102 LEU A CA 1
ATOM 733 C C . LEU A 1 102 ? 31.449 0.706 -26.190 1.00 97.31 102 LEU A C 1
ATOM 735 O O . LEU A 1 102 ? 31.371 -0.193 -25.361 1.00 97.31 102 LEU A O 1
ATOM 739 N N . ILE A 1 103 ? 30.399 1.081 -26.922 1.00 98.06 103 ILE A N 1
ATOM 740 C CA . ILE A 1 103 ? 29.051 0.518 -26.751 1.00 98.06 103 ILE A CA 1
ATOM 741 C C . ILE A 1 103 ? 28.988 -0.952 -27.182 1.00 98.06 103 ILE A C 1
ATOM 743 O O . ILE A 1 103 ? 28.350 -1.754 -26.503 1.00 98.06 103 ILE A O 1
ATOM 747 N N . ASP A 1 104 ? 29.694 -1.329 -28.258 1.00 94.81 104 ASP A N 1
ATOM 748 C CA . ASP A 1 104 ? 29.847 -2.740 -28.653 1.00 94.81 104 ASP A CA 1
ATOM 749 C C . ASP A 1 104 ? 30.483 -3.556 -27.501 1.00 94.81 104 ASP A C 1
ATOM 751 O O . ASP A 1 104 ? 30.022 -4.653 -27.175 1.00 94.81 104 ASP A O 1
ATOM 755 N N . ALA A 1 105 ? 31.525 -3.008 -26.860 1.00 96.94 105 ALA A N 1
ATOM 756 C CA . ALA A 1 105 ? 32.233 -3.660 -25.757 1.00 96.94 105 ALA A CA 1
ATOM 757 C C . ALA A 1 105 ? 31.388 -3.751 -24.475 1.00 96.94 105 ALA A C 1
ATOM 759 O O . ALA A 1 105 ? 31.378 -4.802 -23.835 1.00 96.94 105 ALA A O 1
ATOM 760 N N . ILE A 1 106 ? 30.650 -2.689 -24.132 1.00 98.44 106 ILE A N 1
ATOM 761 C CA . ILE A 1 106 ? 29.716 -2.682 -22.997 1.00 98.44 106 ILE A CA 1
ATOM 762 C C . ILE A 1 106 ? 28.643 -3.747 -23.206 1.00 98.44 106 ILE A C 1
ATOM 764 O O . ILE A 1 106 ? 28.465 -4.592 -22.338 1.00 98.44 106 ILE A O 1
ATOM 768 N N . GLY A 1 107 ? 28.002 -3.785 -24.379 1.00 97.56 107 GLY A N 1
ATOM 769 C CA . GLY A 1 107 ? 26.985 -4.796 -24.672 1.00 97.56 107 GLY A CA 1
ATOM 770 C C . GLY A 1 107 ? 27.523 -6.226 -24.558 1.00 97.56 107 GLY A C 1
ATOM 771 O O . GLY A 1 107 ? 26.846 -7.096 -24.019 1.00 97.56 107 GLY A O 1
ATOM 772 N N . ALA A 1 108 ? 28.759 -6.478 -25.005 1.00 96.50 108 ALA A N 1
ATOM 773 C CA . ALA A 1 108 ? 29.387 -7.793 -24.869 1.00 96.50 108 ALA A CA 1
ATOM 774 C C . ALA A 1 108 ? 29.696 -8.167 -23.406 1.00 96.50 108 ALA A C 1
ATOM 776 O O . ALA A 1 108 ? 29.507 -9.322 -23.028 1.00 96.50 108 ALA A O 1
ATOM 777 N N . ALA A 1 109 ? 30.150 -7.212 -22.589 1.00 97.94 109 ALA A N 1
ATOM 778 C CA . ALA A 1 109 ? 30.390 -7.430 -21.163 1.00 97.94 109 ALA A CA 1
ATOM 779 C C . ALA A 1 109 ? 29.078 -7.671 -20.401 1.00 97.94 109 ALA A C 1
ATOM 781 O O . ALA A 1 109 ? 28.978 -8.629 -19.641 1.00 97.94 109 ALA A O 1
ATOM 782 N N . THR A 1 110 ? 28.047 -6.864 -20.672 1.00 98.25 110 THR A N 1
ATOM 783 C CA . THR A 1 110 ? 26.706 -7.038 -20.103 1.00 98.25 110 THR A CA 1
ATOM 784 C C . THR A 1 110 ? 26.127 -8.409 -20.452 1.00 98.25 110 THR A C 1
ATOM 786 O O . THR A 1 110 ? 25.651 -9.103 -19.562 1.00 98.25 110 THR A O 1
ATOM 789 N N . ALA A 1 111 ? 26.237 -8.857 -21.708 1.00 97.38 111 ALA A N 1
ATOM 790 C CA . ALA A 1 111 ? 25.787 -10.195 -22.102 1.00 97.38 111 ALA A CA 1
ATOM 791 C C . ALA A 1 111 ? 26.494 -11.310 -21.321 1.00 97.38 111 ALA A C 1
ATOM 793 O O . ALA A 1 111 ? 25.844 -12.254 -20.880 1.00 97.38 111 ALA A O 1
ATOM 794 N N . ALA A 1 112 ? 27.811 -11.197 -21.124 1.00 96.25 112 ALA A N 1
ATOM 795 C CA . ALA A 1 112 ? 28.574 -12.189 -20.374 1.00 96.25 112 ALA A CA 1
ATOM 796 C C . ALA A 1 112 ? 28.113 -12.291 -18.909 1.00 96.25 112 ALA A C 1
ATOM 798 O O . ALA A 1 112 ? 27.995 -13.399 -18.388 1.00 96.25 112 ALA A O 1
ATOM 799 N N . GLU A 1 113 ? 27.817 -11.161 -18.261 1.00 96.38 113 GLU A N 1
ATOM 800 C CA . GLU A 1 113 ? 27.309 -11.140 -16.882 1.00 96.38 113 GLU A CA 1
ATOM 801 C C . GLU A 1 113 ? 25.891 -11.717 -16.772 1.00 96.38 113 GLU A C 1
ATOM 803 O O . GLU A 1 113 ? 25.606 -12.468 -15.842 1.00 96.38 113 GLU A O 1
ATOM 808 N N . ILE A 1 114 ? 25.017 -11.426 -17.737 1.00 96.50 114 ILE A N 1
ATOM 809 C CA . ILE A 1 114 ? 23.645 -11.955 -17.766 1.00 96.50 114 ILE A CA 1
ATOM 810 C C . ILE A 1 114 ? 23.659 -13.478 -17.946 1.00 96.50 114 ILE A C 1
ATOM 812 O O . ILE A 1 114 ? 23.036 -14.193 -17.158 1.00 96.50 114 ILE A O 1
ATOM 816 N N . VAL A 1 115 ? 24.447 -13.986 -18.901 1.00 95.19 115 VAL A N 1
ATOM 817 C CA . VAL A 1 115 ? 24.624 -15.434 -19.108 1.00 95.19 115 VAL A CA 1
ATOM 818 C C . VAL A 1 115 ? 25.192 -16.105 -17.857 1.00 95.19 115 VAL A C 1
ATOM 820 O O . VAL A 1 115 ? 24.760 -17.198 -17.502 1.00 95.19 115 VAL A O 1
ATOM 823 N N . ALA A 1 116 ? 26.114 -15.451 -17.141 1.00 94.31 116 ALA A N 1
ATOM 824 C CA . ALA A 1 116 ? 26.666 -15.987 -15.896 1.00 94.31 116 ALA A CA 1
ATOM 825 C C . ALA A 1 116 ? 25.611 -16.163 -14.786 1.00 94.31 116 ALA A C 1
ATOM 827 O O . ALA A 1 116 ? 25.821 -16.966 -13.879 1.00 94.31 116 ALA A O 1
ATOM 828 N N . SER A 1 117 ? 24.488 -15.442 -14.863 1.00 93.12 117 SER A N 1
ATOM 829 C CA . SER A 1 117 ? 23.348 -15.564 -13.943 1.00 93.12 117 SER A CA 1
ATOM 830 C C . SER A 1 117 ? 22.214 -16.468 -14.441 1.00 93.12 117 SER A C 1
ATOM 832 O O . SER A 1 117 ? 21.206 -16.584 -13.752 1.00 93.12 117 SER A O 1
ATOM 834 N N . GLY A 1 118 ? 22.374 -17.120 -15.599 1.00 93.25 118 GLY A N 1
ATOM 835 C CA . GLY A 1 118 ? 21.381 -18.055 -16.146 1.00 93.25 118 GLY A CA 1
ATOM 836 C C . GLY A 1 118 ? 20.185 -17.391 -16.830 1.00 93.25 118 GLY A C 1
ATOM 837 O O . GLY A 1 118 ? 19.141 -18.015 -16.953 1.00 93.25 118 GLY A O 1
ATOM 838 N N . MET A 1 119 ? 20.318 -16.130 -17.248 1.00 94.94 119 MET A N 1
ATOM 839 C CA . MET A 1 119 ? 19.253 -15.379 -17.918 1.00 94.94 119 MET A CA 1
ATOM 840 C C . MET A 1 119 ? 19.504 -15.281 -19.428 1.00 94.94 119 MET A C 1
ATOM 842 O O . MET A 1 119 ? 20.651 -15.202 -19.877 1.00 94.94 119 MET A O 1
ATOM 846 N N . ASP A 1 120 ? 18.428 -15.224 -20.211 1.00 94.56 120 ASP A N 1
ATOM 847 C CA . ASP A 1 120 ? 18.479 -15.333 -21.678 1.00 94.56 120 ASP A CA 1
ATOM 848 C C . ASP A 1 120 ? 18.351 -13.989 -22.393 1.00 94.56 120 ASP A C 1
ATOM 850 O O . ASP A 1 120 ? 18.657 -13.859 -23.582 1.00 94.56 120 ASP A O 1
ATOM 854 N N . TRP A 1 121 ? 17.817 -12.993 -21.691 1.00 95.19 121 TRP A N 1
ATOM 855 C CA . TRP A 1 121 ? 17.204 -11.835 -22.319 1.00 95.19 121 TRP A CA 1
ATOM 856 C C . TRP A 1 121 ? 17.337 -10.584 -21.461 1.00 95.19 121 TRP A C 1
ATOM 858 O O . TRP A 1 121 ? 17.204 -10.617 -20.239 1.00 95.19 121 TRP A O 1
ATOM 868 N N . THR A 1 122 ? 17.571 -9.447 -22.116 1.00 96.50 122 THR A N 1
ATOM 869 C CA . THR A 1 122 ? 17.589 -8.148 -21.462 1.00 96.50 122 THR A CA 1
ATOM 870 C C . THR A 1 122 ? 16.721 -7.076 -22.106 1.00 96.50 122 THR A C 1
ATOM 872 O O . THR A 1 122 ? 16.571 -6.985 -23.331 1.00 96.50 122 THR A O 1
ATOM 875 N N . PHE A 1 123 ? 16.210 -6.191 -21.254 1.00 97.19 123 PHE A N 1
ATOM 876 C CA . PHE A 1 123 ? 15.489 -4.983 -21.624 1.00 97.19 123 PHE A CA 1
ATOM 877 C C . PHE A 1 123 ? 16.439 -3.798 -21.909 1.00 97.19 123 PHE A C 1
ATOM 879 O O . PHE A 1 123 ? 16.402 -2.774 -21.226 1.00 97.19 123 PHE A O 1
ATOM 886 N N . ALA A 1 124 ? 17.315 -3.936 -22.908 1.00 96.75 124 ALA A N 1
ATOM 887 C CA . ALA A 1 124 ? 18.228 -2.886 -23.374 1.00 96.75 124 ALA A CA 1
ATOM 888 C C . ALA A 1 124 ? 18.519 -3.037 -24.883 1.00 96.75 124 ALA A C 1
ATOM 890 O O . ALA A 1 124 ? 18.538 -4.173 -25.372 1.00 96.75 124 ALA A O 1
ATOM 891 N N . PRO A 1 125 ? 18.798 -1.946 -25.632 1.00 97.69 125 PRO A N 1
ATOM 892 C CA . PRO A 1 125 ? 18.985 -0.551 -25.192 1.00 97.69 125 PRO A CA 1
ATOM 893 C C . PRO A 1 125 ? 17.696 0.267 -25.000 1.00 97.69 125 PRO A C 1
ATOM 895 O O . PRO A 1 125 ? 16.711 0.069 -25.711 1.00 97.69 125 PRO A O 1
ATOM 898 N N . THR A 1 126 ? 17.775 1.297 -24.148 1.00 98.25 126 THR A N 1
ATOM 899 C CA . THR A 1 126 ? 16.833 2.430 -24.169 1.00 98.25 126 THR A CA 1
ATOM 900 C C . THR A 1 126 ? 17.206 3.389 -25.310 1.00 98.25 126 THR A C 1
ATOM 902 O O . THR A 1 126 ? 18.310 3.929 -25.355 1.00 98.25 126 THR A O 1
ATOM 905 N N . LEU A 1 127 ? 16.292 3.574 -26.259 1.00 98.38 127 LEU A N 1
ATOM 906 C CA . LEU A 1 127 ? 16.410 4.353 -27.495 1.00 98.38 127 LEU A CA 1
ATOM 907 C C . LEU A 1 127 ? 15.542 5.615 -27.475 1.00 98.38 127 LEU A C 1
ATOM 909 O O . LEU A 1 127 ? 15.222 6.172 -28.528 1.00 98.38 127 LEU A O 1
ATOM 913 N N . ALA A 1 128 ? 15.159 6.064 -26.281 1.00 98.25 128 ALA A N 1
ATOM 914 C CA . ALA A 1 128 ? 14.540 7.360 -26.095 1.00 98.25 128 ALA A CA 1
ATOM 915 C C . ALA A 1 128 ? 15.445 8.471 -26.644 1.00 98.25 128 ALA A C 1
ATOM 917 O O . ALA A 1 128 ? 16.670 8.428 -26.517 1.00 98.25 128 ALA A O 1
ATOM 918 N N . VAL A 1 129 ? 14.811 9.485 -27.222 1.00 98.62 129 VAL A N 1
ATOM 919 C CA . VAL A 1 129 ? 15.446 10.752 -27.586 1.00 98.62 129 VAL A CA 1
ATOM 920 C C . VAL A 1 129 ? 14.825 11.795 -26.673 1.00 98.62 129 VAL A C 1
ATOM 922 O O . VAL A 1 129 ? 13.738 12.291 -26.964 1.00 98.62 129 VAL A O 1
ATOM 925 N N . ALA A 1 130 ? 15.458 12.033 -25.524 1.00 97.88 130 ALA A N 1
ATOM 926 C CA . ALA A 1 130 ? 14.966 12.973 -24.515 1.00 97.88 130 ALA A CA 1
ATOM 927 C C . ALA A 1 130 ? 15.000 14.410 -25.058 1.00 97.88 130 ALA A C 1
ATOM 929 O O . ALA A 1 130 ? 16.037 14.878 -25.518 1.00 97.88 130 ALA A O 1
ATOM 930 N N . ARG A 1 131 ? 13.852 15.088 -25.063 1.00 97.69 131 ARG A N 1
ATOM 931 C CA . ARG A 1 131 ? 13.670 16.454 -25.587 1.00 97.69 131 ARG A CA 1
ATOM 932 C C . ARG A 1 131 ? 13.400 17.476 -24.489 1.00 97.69 131 ARG A C 1
ATOM 934 O O . ARG A 1 131 ? 13.436 18.672 -24.764 1.00 97.69 131 ARG A O 1
ATOM 941 N N . ASP A 1 132 ? 13.105 16.997 -23.288 1.00 96.81 132 ASP A N 1
ATOM 942 C CA . ASP A 1 132 ? 12.841 17.800 -22.106 1.00 96.81 132 ASP A CA 1
ATOM 943 C C . ASP A 1 132 ? 13.524 17.145 -20.903 1.00 96.81 132 ASP A C 1
ATOM 945 O O . ASP A 1 132 ? 13.126 16.066 -20.463 1.00 96.81 132 ASP A O 1
ATOM 949 N N . ASP A 1 133 ? 14.562 17.800 -20.383 1.00 96.88 133 ASP A N 1
ATOM 950 C CA . ASP A 1 133 ? 15.418 17.258 -19.321 1.00 96.88 133 ASP A CA 1
ATOM 951 C C . ASP A 1 133 ? 14.688 17.085 -17.978 1.00 96.88 133 ASP A C 1
ATOM 953 O O . ASP A 1 133 ? 15.221 16.464 -17.059 1.00 96.88 133 ASP A O 1
ATOM 957 N N . ARG A 1 134 ? 13.457 17.606 -17.852 1.00 95.94 134 ARG A N 1
ATOM 958 C CA . ARG A 1 134 ? 12.578 17.350 -16.700 1.00 95.94 134 ARG A CA 1
ATOM 959 C C . ARG A 1 134 ? 12.111 15.901 -16.627 1.00 95.94 134 ARG A C 1
ATOM 961 O O . ARG A 1 134 ? 11.667 15.465 -15.567 1.00 95.94 134 ARG A O 1
ATOM 968 N N . TRP A 1 135 ? 12.203 15.155 -17.728 1.00 96.38 135 TRP A N 1
ATOM 969 C CA . TRP A 1 135 ? 11.823 13.754 -17.740 1.00 96.38 135 TRP A CA 1
ATOM 970 C C . TRP A 1 135 ? 12.737 12.934 -16.835 1.00 96.38 135 TRP A C 1
ATOM 972 O O . TRP A 1 135 ? 13.951 12.881 -17.037 1.00 96.38 135 TRP A O 1
ATOM 982 N N . GLY A 1 136 ? 12.145 12.255 -15.848 1.00 92.50 136 GLY A N 1
ATOM 983 C CA . GLY A 1 136 ? 12.869 11.491 -14.824 1.00 92.50 136 GLY A CA 1
ATOM 984 C C . GLY A 1 136 ? 13.742 10.357 -15.372 1.00 92.50 136 GLY A C 1
ATOM 985 O O . GLY A 1 136 ? 14.594 9.843 -14.657 1.00 92.50 136 GLY A O 1
ATOM 986 N N . ARG A 1 137 ? 13.581 9.994 -16.652 1.00 94.56 137 ARG A N 1
ATOM 987 C CA . ARG A 1 137 ? 14.391 8.984 -17.354 1.00 94.56 137 ARG A CA 1
ATOM 988 C C . ARG A 1 137 ? 15.352 9.588 -18.381 1.00 94.56 137 ARG A C 1
ATOM 990 O O . ARG A 1 137 ? 15.916 8.867 -19.200 1.00 94.56 137 ARG A O 1
ATOM 997 N N . THR A 1 138 ? 15.604 10.900 -18.334 1.00 97.75 138 THR A N 1
ATOM 998 C CA . THR A 1 138 ? 16.553 11.581 -19.238 1.00 97.75 138 THR A CA 1
ATOM 999 C C . THR A 1 138 ? 17.935 10.924 -19.218 1.00 97.75 138 THR A C 1
ATOM 1001 O O . THR A 1 138 ? 18.570 10.792 -20.262 1.00 97.75 138 THR A O 1
ATOM 1004 N N . TYR A 1 139 ? 18.386 10.425 -18.063 1.00 98.12 139 TYR A N 1
ATOM 1005 C CA . TYR A 1 139 ? 19.670 9.728 -17.951 1.00 98.12 139 TYR A CA 1
ATOM 1006 C C . TYR A 1 139 ? 19.727 8.396 -18.727 1.00 98.12 139 TYR A C 1
ATOM 1008 O O . TYR A 1 139 ? 20.818 7.928 -19.065 1.00 98.12 139 TYR A O 1
ATOM 1016 N N . GLU A 1 140 ? 18.577 7.788 -19.035 1.00 97.81 140 GLU A N 1
ATOM 1017 C CA . GLU A 1 140 ? 18.461 6.571 -19.846 1.00 97.81 140 GLU A CA 1
ATOM 1018 C C . GLU A 1 140 ? 18.487 6.855 -21.357 1.00 97.81 140 GLU A C 1
ATOM 1020 O O . GLU A 1 140 ? 18.683 5.935 -22.152 1.00 97.81 140 GLU A O 1
ATOM 1025 N N . SER A 1 141 ? 18.347 8.114 -21.774 1.00 98.38 141 SER A N 1
ATOM 1026 C CA . SER A 1 141 ? 18.539 8.541 -23.162 1.00 98.38 141 SER A CA 1
ATOM 1027 C C . SER A 1 141 ? 20.025 8.755 -23.453 1.00 98.38 141 SER A C 1
ATOM 1029 O O . SER A 1 141 ? 20.734 9.396 -22.678 1.00 98.38 141 SER A O 1
ATOM 1031 N N . TYR A 1 142 ? 20.523 8.269 -24.597 1.00 98.50 142 TYR A N 1
ATOM 1032 C CA . TYR A 1 142 ? 21.903 8.569 -25.004 1.00 98.50 142 TYR A CA 1
ATOM 1033 C C . TYR A 1 142 ? 22.087 10.040 -25.386 1.00 98.50 142 TYR A C 1
ATOM 1035 O O . TYR A 1 142 ? 23.168 10.603 -25.211 1.00 98.50 142 TYR A O 1
ATOM 1043 N N . SER A 1 143 ? 21.068 10.673 -25.967 1.00 98.38 143 SER A N 1
ATOM 1044 C CA . SER A 1 143 ? 21.152 12.068 -26.390 1.00 98.38 143 SER A CA 1
ATOM 1045 C C . SER A 1 143 ? 19.784 12.626 -26.760 1.00 98.38 143 SER A C 1
ATOM 1047 O O . SER A 1 143 ? 18.916 11.904 -27.239 1.00 98.38 143 SER A O 1
ATOM 1049 N N . GLU A 1 144 ? 19.640 13.944 -26.659 1.00 98.12 144 GLU A N 1
ATOM 1050 C CA . GLU A 1 144 ? 18.583 14.688 -27.347 1.00 98.12 144 GLU A CA 1
ATOM 1051 C C . GLU A 1 144 ? 18.706 14.651 -28.881 1.00 98.12 144 GLU A C 1
ATOM 1053 O O . GLU A 1 144 ? 17.737 14.940 -29.582 1.00 98.12 144 GLU A O 1
ATOM 1058 N N . ASN A 1 145 ? 19.883 14.315 -29.423 1.00 98.06 145 ASN A N 1
ATOM 1059 C CA . ASN A 1 145 ? 20.117 14.233 -30.860 1.00 98.06 145 ASN A CA 1
ATOM 1060 C C . ASN A 1 145 ? 19.879 12.794 -31.368 1.00 98.06 145 ASN A C 1
ATOM 1062 O O . ASN A 1 145 ? 20.642 11.888 -31.002 1.00 98.06 145 ASN A O 1
ATOM 1066 N N . PRO A 1 146 ? 18.892 12.579 -32.259 1.00 98.06 146 PRO A N 1
ATOM 1067 C CA . PRO A 1 146 ? 18.538 11.249 -32.748 1.00 98.06 146 PRO A CA 1
ATOM 1068 C C . PRO A 1 146 ? 19.658 10.532 -33.506 1.00 98.06 146 PRO A C 1
ATOM 1070 O O . PRO A 1 146 ? 19.694 9.302 -33.497 1.00 98.06 146 PRO A O 1
ATOM 1073 N N . GLU A 1 147 ? 20.596 11.250 -34.132 1.00 98.12 147 GLU A N 1
ATOM 1074 C CA . GLU A 1 147 ? 21.685 10.610 -34.884 1.00 98.12 147 GLU A CA 1
ATOM 1075 C C . GLU A 1 147 ? 22.646 9.840 -33.966 1.00 98.12 147 GLU A C 1
ATOM 1077 O O . GLU A 1 147 ? 23.148 8.788 -34.354 1.00 98.12 147 GLU A O 1
ATOM 1082 N N . ILE A 1 148 ? 22.839 10.290 -32.720 1.00 98.00 148 ILE A N 1
ATOM 1083 C CA . ILE A 1 148 ? 23.667 9.566 -31.740 1.00 98.00 148 ILE A CA 1
ATOM 1084 C C . ILE A 1 148 ? 22.957 8.291 -31.290 1.00 98.00 148 ILE A C 1
ATOM 1086 O O . ILE A 1 148 ? 23.563 7.221 -31.259 1.00 98.00 148 ILE A O 1
ATOM 1090 N N . VAL A 1 149 ? 21.660 8.386 -30.982 1.00 98.38 149 VAL A N 1
ATOM 1091 C CA . VAL A 1 149 ? 20.848 7.228 -30.573 1.00 98.38 149 VAL A CA 1
ATOM 1092 C C . VAL A 1 149 ? 20.819 6.175 -31.686 1.00 98.38 149 VAL A C 1
ATOM 1094 O O . VAL A 1 149 ? 21.051 4.993 -31.434 1.00 98.38 149 VAL A O 1
ATOM 1097 N N . LYS A 1 150 ? 20.619 6.609 -32.933 1.00 98.38 150 LYS A N 1
ATOM 1098 C CA . LYS A 1 150 ? 20.673 5.781 -34.146 1.00 98.38 150 LYS A CA 1
ATOM 1099 C C . LYS A 1 150 ? 22.032 5.116 -34.360 1.00 98.38 150 LYS A C 1
ATOM 1101 O O . LYS A 1 150 ? 22.079 3.956 -34.760 1.00 98.38 150 LYS A O 1
ATOM 1106 N N . GLU A 1 151 ? 23.133 5.817 -34.098 1.00 98.19 151 GLU A N 1
ATOM 1107 C CA . GLU A 1 151 ? 24.477 5.247 -34.214 1.00 98.19 151 GLU A CA 1
ATOM 1108 C C . GLU A 1 151 ? 24.756 4.191 -33.131 1.00 98.19 151 GLU A C 1
ATOM 1110 O O . GLU A 1 151 ? 25.403 3.175 -33.407 1.00 98.19 151 GLU A O 1
ATOM 1115 N N . TYR A 1 152 ? 24.260 4.411 -31.911 1.00 98.44 152 TYR A N 1
ATOM 1116 C CA . TYR A 1 152 ? 24.532 3.570 -30.744 1.00 98.44 152 TYR A CA 1
ATOM 1117 C C . TYR A 1 152 ? 23.647 2.324 -30.671 1.00 98.44 152 TYR A C 1
ATOM 1119 O O . TYR A 1 152 ? 24.138 1.255 -30.303 1.00 98.44 152 TYR A O 1
ATOM 1127 N N . ALA A 1 153 ? 22.377 2.424 -31.072 1.00 97.88 153 ALA A N 1
ATOM 1128 C CA . ALA A 1 153 ? 21.424 1.315 -31.070 1.00 97.88 153 ALA A CA 1
ATOM 1129 C C . ALA A 1 153 ? 22.000 -0.001 -31.644 1.00 97.88 153 ALA A C 1
ATOM 1131 O O . ALA A 1 153 ? 22.059 -0.999 -30.918 1.00 97.88 153 ALA A O 1
ATOM 1132 N N . PRO A 1 154 ? 22.525 -0.040 -32.889 1.00 97.56 154 PRO A N 1
ATOM 1133 C CA . PRO A 1 154 ? 23.043 -1.273 -33.472 1.00 97.56 154 PRO A CA 1
ATOM 1134 C C . PRO A 1 154 ? 24.315 -1.780 -32.778 1.00 97.56 154 PRO A C 1
ATOM 1136 O O . PRO A 1 154 ? 24.691 -2.932 -32.983 1.00 97.56 15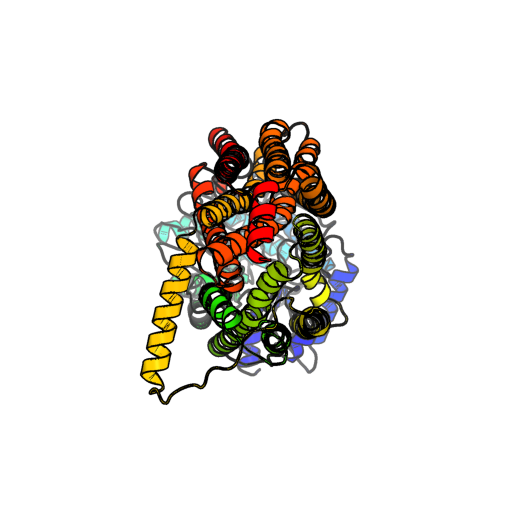4 PRO A O 1
ATOM 1139 N N . ARG A 1 155 ? 25.034 -0.938 -32.026 1.00 97.56 155 ARG A N 1
ATOM 1140 C CA . ARG A 1 155 ? 26.278 -1.302 -31.324 1.00 97.56 155 ARG A CA 1
ATOM 1141 C C . ARG A 1 155 ? 25.962 -2.155 -30.104 1.00 97.56 155 ARG A C 1
ATOM 1143 O O . ARG A 1 155 ? 26.463 -3.271 -29.993 1.00 97.56 155 ARG A O 1
ATOM 1150 N N . LEU A 1 156 ? 25.051 -1.679 -29.252 1.00 97.56 156 LEU A N 1
ATOM 1151 C CA . LEU A 1 156 ? 24.662 -2.431 -28.060 1.00 97.56 156 LEU A CA 1
ATOM 1152 C C . LEU A 1 156 ? 23.993 -3.755 -28.449 1.00 97.56 156 LEU A C 1
ATOM 1154 O O . LEU A 1 156 ? 24.353 -4.799 -27.915 1.00 97.56 156 LEU A O 1
ATOM 1158 N N . ILE A 1 157 ? 23.103 -3.732 -29.449 1.00 96.75 157 ILE A N 1
ATOM 1159 C CA . ILE A 1 157 ? 22.417 -4.935 -29.948 1.00 96.75 157 ILE A CA 1
ATOM 1160 C C . ILE A 1 157 ? 23.416 -5.978 -30.459 1.00 96.75 157 ILE A C 1
ATOM 1162 O O . ILE A 1 157 ? 23.273 -7.156 -30.149 1.00 96.75 157 ILE A O 1
ATOM 1166 N N . ARG A 1 158 ? 24.461 -5.572 -31.193 1.00 95.25 158 ARG A N 1
ATOM 1167 C CA . ARG A 1 158 ? 25.515 -6.498 -31.643 1.00 95.25 158 ARG A CA 1
ATOM 1168 C C . ARG A 1 158 ? 26.359 -7.033 -30.490 1.00 95.25 158 ARG A C 1
ATOM 1170 O O . ARG A 1 158 ? 26.752 -8.200 -30.527 1.00 95.25 158 ARG A O 1
ATOM 1177 N N . GLY A 1 159 ? 26.637 -6.205 -29.484 1.00 95.31 159 GLY A N 1
ATOM 1178 C CA . GLY A 1 159 ? 27.293 -6.636 -28.250 1.00 95.31 159 GLY A CA 1
ATOM 1179 C C . GLY A 1 159 ? 26.492 -7.734 -27.544 1.00 95.31 159 GLY A C 1
ATOM 1180 O O . GLY A 1 159 ? 27.046 -8.803 -27.274 1.00 95.31 159 GLY A O 1
ATOM 1181 N N . LEU A 1 160 ? 25.190 -7.492 -27.359 1.00 96.50 160 LEU A N 1
ATOM 1182 C CA . LEU A 1 160 ? 24.244 -8.360 -26.653 1.00 96.50 160 LEU A CA 1
ATOM 1183 C C . LEU A 1 160 ? 23.892 -9.638 -27.428 1.00 96.50 160 LEU A C 1
ATOM 1185 O O . LEU A 1 160 ? 24.156 -10.735 -26.949 1.00 96.50 160 LEU A O 1
ATOM 1189 N N . GLN A 1 161 ? 23.355 -9.502 -28.644 1.00 94.62 161 GLN A N 1
ATOM 1190 C CA . GLN A 1 161 ? 22.796 -10.608 -29.435 1.00 94.62 161 GLN A CA 1
ATOM 1191 C C . GLN A 1 161 ? 23.796 -11.244 -30.408 1.00 94.62 161 GLN A C 1
ATOM 1193 O O . GLN A 1 161 ? 23.560 -12.329 -30.932 1.00 94.62 161 GLN A O 1
ATOM 1198 N N . GLY A 1 162 ? 24.906 -10.563 -30.701 1.00 92.06 162 GLY A N 1
ATOM 1199 C CA . GLY A 1 162 ? 25.788 -10.922 -31.808 1.00 92.06 162 GLY A CA 1
ATOM 1200 C C . GLY A 1 162 ? 25.354 -10.297 -33.136 1.00 92.06 162 GLY A C 1
ATOM 1201 O O . GLY A 1 162 ? 24.406 -9.518 -33.220 1.00 92.06 162 GLY A O 1
ATOM 1202 N N . LYS A 1 163 ? 26.107 -10.590 -34.201 1.00 87.50 163 LYS A N 1
ATOM 1203 C CA . LYS A 1 163 ? 25.787 -10.085 -35.543 1.00 87.50 163 LYS A CA 1
ATOM 1204 C C . LYS A 1 163 ? 24.635 -10.895 -36.144 1.00 87.50 163 LYS A C 1
ATOM 1206 O O . LYS A 1 163 ? 24.667 -12.121 -36.035 1.00 87.50 163 LYS A O 1
ATOM 1211 N N . PRO A 1 164 ? 23.685 -10.250 -36.839 1.00 82.12 164 PRO A N 1
ATOM 1212 C CA . PRO A 1 164 ? 22.602 -10.962 -37.497 1.00 82.12 164 PRO A CA 1
ATOM 1213 C C . PRO A 1 164 ? 23.163 -11.887 -38.586 1.00 82.12 164 PRO A C 1
ATOM 1215 O O . PRO A 1 164 ? 23.803 -11.436 -39.536 1.00 82.12 164 PRO A O 1
ATOM 1218 N N . ALA A 1 165 ? 22.936 -13.189 -38.430 1.00 81.88 165 ALA A N 1
ATOM 1219 C CA . ALA A 1 165 ? 23.195 -14.217 -39.431 1.00 81.88 165 ALA A CA 1
ATOM 1220 C C . ALA A 1 165 ? 22.251 -15.412 -39.194 1.00 81.88 165 ALA A C 1
ATOM 1222 O O . ALA A 1 165 ? 21.793 -15.607 -38.062 1.00 81.88 165 ALA A O 1
ATOM 1223 N N . PRO A 1 166 ? 21.938 -16.221 -40.224 1.00 76.88 166 PRO A N 1
ATOM 1224 C CA . PRO A 1 166 ? 21.125 -17.422 -40.047 1.00 76.88 166 PRO A CA 1
ATOM 1225 C C . PRO A 1 166 ? 21.717 -18.337 -38.965 1.00 76.88 166 PRO A C 1
ATOM 1227 O O . PRO A 1 166 ? 22.882 -18.718 -39.050 1.00 76.88 166 PRO A O 1
ATOM 1230 N N . GLY A 1 167 ? 20.926 -18.660 -37.937 1.00 73.75 167 GLY A N 1
ATOM 1231 C CA . GLY A 1 167 ? 21.361 -19.493 -36.807 1.00 73.75 167 GLY A CA 1
ATOM 1232 C C . GLY A 1 167 ? 22.277 -18.803 -35.785 1.00 73.75 167 GLY A C 1
ATOM 1233 O O . GLY A 1 167 ? 22.846 -19.490 -34.947 1.00 73.75 167 GLY A O 1
ATOM 1234 N N . ALA A 1 168 ? 22.446 -17.475 -35.843 1.00 76.25 168 ALA A N 1
ATOM 1235 C CA . ALA A 1 168 ? 23.295 -16.737 -34.897 1.00 76.25 168 ALA A CA 1
ATOM 1236 C C . ALA A 1 168 ? 22.623 -16.423 -33.548 1.00 76.25 168 ALA A C 1
ATOM 1238 O O . ALA A 1 168 ? 23.321 -16.129 -32.579 1.00 76.25 168 ALA A O 1
ATOM 1239 N N . LEU A 1 169 ? 21.288 -16.470 -33.478 1.00 82.06 169 LEU A N 1
ATOM 1240 C CA . LEU A 1 169 ? 20.555 -16.315 -32.219 1.00 82.06 169 LEU A CA 1
ATOM 1241 C C . LEU A 1 169 ? 20.862 -17.494 -31.288 1.00 82.06 169 LEU A C 1
ATOM 1243 O O . LEU A 1 169 ? 20.873 -18.640 -31.731 1.00 82.06 169 LEU A O 1
ATOM 1247 N N . GLY A 1 170 ? 21.121 -17.203 -30.012 1.00 78.75 170 GLY A N 1
ATOM 1248 C CA . GLY A 1 170 ? 21.517 -18.213 -29.024 1.00 78.75 170 GLY A CA 1
ATOM 1249 C C . GLY A 1 170 ? 22.989 -18.639 -29.100 1.00 78.75 170 GLY A C 1
ATOM 1250 O O . GLY A 1 170 ? 23.359 -19.666 -28.537 1.00 78.75 170 GLY A O 1
ATOM 1251 N N . ALA A 1 171 ? 23.850 -17.883 -29.795 1.00 86.94 171 ALA A N 1
ATOM 1252 C CA . ALA A 1 171 ? 25.290 -18.129 -29.758 1.00 86.94 171 ALA A CA 1
ATOM 1253 C C . ALA A 1 171 ? 25.842 -18.024 -28.314 1.00 86.94 171 ALA A C 1
ATOM 1255 O O . ALA A 1 171 ? 25.382 -17.175 -27.549 1.00 86.94 171 ALA A O 1
ATOM 1256 N N . PRO A 1 172 ? 26.861 -18.823 -27.932 1.00 87.50 172 PRO A N 1
ATOM 1257 C CA . PRO A 1 172 ? 27.426 -18.777 -26.585 1.00 87.50 172 PRO A CA 1
ATOM 1258 C C . PRO A 1 172 ? 27.854 -17.365 -26.160 1.00 87.50 172 PRO A C 1
ATOM 1260 O O . PRO A 1 172 ? 28.549 -16.665 -26.902 1.00 87.50 172 PRO A O 1
ATOM 1263 N N . GLY A 1 173 ? 27.454 -16.958 -24.952 1.00 89.88 173 GLY A N 1
ATOM 1264 C CA . GLY A 1 173 ? 27.756 -15.631 -24.404 1.00 89.88 173 GLY A CA 1
ATOM 1265 C C . GLY A 1 173 ? 26.932 -14.488 -25.009 1.00 89.88 173 GLY A C 1
ATOM 1266 O O . GLY A 1 173 ? 27.353 -13.335 -24.909 1.00 89.88 173 GLY A O 1
ATOM 1267 N N . LYS A 1 174 ? 25.810 -14.795 -25.676 1.00 94.75 174 LYS A N 1
ATOM 1268 C CA . LYS A 1 174 ? 24.855 -13.824 -26.230 1.00 94.75 174 LYS A CA 1
ATOM 1269 C C . LYS A 1 174 ? 23.481 -13.974 -25.591 1.00 94.75 174 LYS A C 1
ATOM 1271 O O . LYS A 1 174 ? 23.091 -15.073 -25.219 1.00 94.75 174 LYS A O 1
ATOM 1276 N N . VAL A 1 175 ? 22.766 -12.856 -25.506 1.00 95.88 175 VAL A N 1
ATOM 1277 C CA . VAL A 1 175 ? 21.423 -12.736 -24.921 1.00 95.88 175 VAL A CA 1
ATOM 1278 C C . VAL A 1 175 ? 20.522 -11.935 -25.852 1.00 95.88 175 VAL A C 1
ATOM 1280 O O . VAL A 1 175 ? 21.011 -11.118 -26.637 1.00 95.88 175 VAL A O 1
ATOM 1283 N N . LEU A 1 176 ? 19.211 -12.150 -25.775 1.00 95.88 176 LEU A N 1
ATOM 1284 C CA . LEU A 1 176 ? 18.224 -11.358 -26.508 1.00 95.88 176 LEU A CA 1
ATOM 1285 C C . LEU A 1 176 ? 18.253 -9.899 -26.034 1.00 95.88 176 LEU A C 1
ATOM 1287 O O . LEU A 1 176 ? 18.398 -9.629 -24.843 1.00 95.88 176 LEU A O 1
ATOM 1291 N N . ALA A 1 177 ? 18.095 -8.959 -26.962 1.00 97.00 177 ALA A N 1
ATOM 1292 C CA . ALA A 1 177 ? 18.028 -7.529 -26.682 1.00 97.00 177 ALA A CA 1
ATOM 1293 C C . ALA A 1 177 ? 16.617 -6.992 -26.940 1.00 97.00 177 ALA A C 1
ATOM 1295 O O . ALA A 1 177 ? 15.885 -7.507 -27.790 1.00 97.00 177 ALA A O 1
ATOM 1296 N N . THR A 1 178 ? 16.280 -5.906 -26.243 1.00 98.44 178 THR A N 1
ATOM 1297 C CA . THR A 1 178 ? 14.997 -5.210 -26.373 1.00 98.44 178 THR A CA 1
ATOM 1298 C C . THR A 1 178 ? 15.229 -3.746 -26.677 1.00 98.44 178 THR A C 1
ATOM 1300 O O . THR A 1 178 ? 15.754 -3.017 -25.839 1.00 98.44 178 THR A O 1
ATOM 1303 N N . ALA A 1 179 ? 14.807 -3.293 -27.853 1.00 98.50 179 ALA A N 1
ATOM 1304 C CA . ALA A 1 179 ? 14.763 -1.867 -28.146 1.00 98.50 179 ALA A CA 1
ATOM 1305 C C . ALA A 1 179 ? 13.558 -1.247 -27.426 1.00 98.50 179 ALA A C 1
ATOM 1307 O O . ALA A 1 179 ? 12.420 -1.653 -27.678 1.00 98.50 179 ALA A O 1
ATOM 1308 N N . LYS A 1 180 ? 13.804 -0.294 -26.520 1.00 97.62 180 LYS A N 1
ATOM 1309 C CA . LYS A 1 180 ? 12.746 0.317 -25.706 1.00 97.62 180 LYS A CA 1
ATOM 1310 C C . LYS A 1 180 ? 12.849 1.846 -25.614 1.00 97.62 180 LYS A C 1
ATOM 1312 O O . LYS A 1 180 ? 13.945 2.369 -25.721 1.00 97.62 180 LYS A O 1
ATOM 1317 N N . HIS A 1 181 ? 11.779 2.601 -25.406 1.00 98.38 181 HIS A N 1
ATOM 1318 C CA . HIS A 1 181 ? 10.381 2.191 -25.522 1.00 98.38 181 HIS A CA 1
ATOM 1319 C C . HIS A 1 181 ? 9.793 2.788 -26.805 1.00 98.38 181 HIS A C 1
ATOM 1321 O O . HIS A 1 181 ? 10.053 3.939 -27.170 1.00 98.38 181 HIS A O 1
ATOM 1327 N N . PHE A 1 182 ? 9.012 1.983 -27.513 1.00 98.44 182 PHE A N 1
ATOM 1328 C CA . PHE A 1 182 ? 8.388 2.327 -28.778 1.00 98.44 182 PHE A CA 1
ATOM 1329 C C . PHE A 1 182 ? 6.996 2.940 -28.516 1.00 98.44 182 PHE A C 1
ATOM 1331 O O . PHE A 1 182 ? 6.098 2.255 -28.041 1.00 98.44 182 PHE A O 1
ATOM 1338 N N . ILE A 1 183 ? 6.750 4.223 -28.774 1.00 98.00 183 ILE A N 1
ATOM 1339 C CA . ILE A 1 183 ? 7.705 5.223 -29.245 1.00 98.00 183 ILE A CA 1
ATOM 1340 C C . ILE A 1 183 ? 7.359 6.627 -28.743 1.00 98.00 183 ILE A C 1
ATOM 1342 O O . ILE A 1 183 ? 6.200 7.013 -28.658 1.00 98.00 183 ILE A O 1
ATOM 1346 N N . GLY A 1 184 ? 8.388 7.435 -28.497 1.00 97.38 184 GLY A N 1
ATOM 1347 C CA . GLY A 1 184 ? 8.218 8.868 -28.252 1.00 97.38 184 GLY A CA 1
ATOM 1348 C C . GLY A 1 184 ? 8.192 9.277 -26.786 1.00 97.38 184 GLY A C 1
ATOM 1349 O O . GLY A 1 184 ? 7.916 10.440 -26.518 1.00 97.38 184 GLY A O 1
ATOM 1350 N N . GLU A 1 185 ? 8.537 8.384 -25.858 1.00 97.25 185 GLU A N 1
ATOM 1351 C CA . GLU A 1 185 ? 8.600 8.677 -24.416 1.00 97.25 185 GLU A CA 1
ATOM 1352 C C . GLU A 1 185 ? 9.468 9.890 -24.065 1.00 97.25 185 GLU A C 1
ATOM 1354 O O . GLU A 1 185 ? 9.106 10.688 -23.212 1.00 97.25 185 GLU A O 1
ATOM 1359 N N . GLY A 1 186 ? 10.577 10.095 -24.783 1.00 95.50 186 GLY A N 1
ATOM 1360 C CA . GLY A 1 186 ? 11.456 11.243 -24.562 1.00 95.50 186 GLY A CA 1
ATOM 1361 C C . GLY A 1 186 ? 10.884 12.571 -25.071 1.00 95.50 186 GLY A C 1
ATOM 1362 O O . GLY A 1 186 ? 11.519 13.605 -24.900 1.00 95.50 186 GLY A O 1
ATOM 1363 N N . GLY A 1 187 ? 9.725 12.553 -25.735 1.00 97.31 187 GLY A N 1
ATOM 1364 C CA . GLY A 1 187 ? 9.044 13.720 -26.299 1.00 97.31 187 GLY A CA 1
ATOM 1365 C C . GLY A 1 187 ? 7.741 14.083 -25.589 1.00 97.31 187 GLY A C 1
ATOM 1366 O O . GLY A 1 187 ? 6.946 14.837 -26.156 1.00 97.31 187 GLY A O 1
ATOM 1367 N N . THR A 1 188 ? 7.485 13.539 -24.395 1.00 97.31 188 THR A N 1
ATOM 1368 C CA . THR A 1 188 ? 6.274 13.869 -23.641 1.00 97.31 188 THR A CA 1
ATOM 1369 C C . THR A 1 188 ? 6.232 15.355 -23.302 1.00 97.31 188 THR A C 1
ATOM 1371 O O . THR A 1 188 ? 7.247 16.002 -23.028 1.00 97.31 188 THR A O 1
ATOM 1374 N N . ALA A 1 189 ? 5.029 15.923 -23.344 1.00 92.50 189 ALA A N 1
ATOM 1375 C CA . ALA A 1 189 ? 4.809 17.315 -23.005 1.00 92.50 189 ALA A CA 1
ATOM 1376 C C . ALA A 1 189 ? 5.312 17.587 -21.581 1.00 92.50 189 ALA A C 1
ATOM 1378 O O . ALA A 1 189 ? 4.945 16.890 -20.636 1.00 92.50 189 ALA A O 1
ATOM 1379 N N . GLU A 1 190 ? 6.162 18.606 -21.461 1.00 93.25 190 GLU A N 1
ATOM 1380 C CA . GLU A 1 190 ? 6.779 19.035 -20.201 1.00 93.25 190 GLU A CA 1
ATOM 1381 C C . GLU A 1 190 ? 7.678 17.987 -19.527 1.00 93.25 190 GLU A C 1
ATOM 1383 O O . GLU A 1 190 ? 7.986 18.121 -18.344 1.00 93.25 190 GLU A O 1
ATOM 1388 N N . GLY A 1 191 ? 8.096 16.950 -20.263 1.00 90.75 191 GLY A N 1
ATOM 1389 C CA . GLY A 1 191 ? 8.902 15.858 -19.724 1.00 90.75 191 GLY A CA 1
ATOM 1390 C C . GLY A 1 191 ? 8.154 15.005 -18.698 1.00 90.75 191 GLY A C 1
ATOM 1391 O O . GLY A 1 191 ? 8.778 14.329 -17.890 1.00 90.75 191 GLY A O 1
ATOM 1392 N N . ILE A 1 192 ? 6.819 15.028 -18.680 1.00 92.12 192 ILE A N 1
ATOM 1393 C CA . ILE A 1 192 ? 6.045 14.218 -17.733 1.00 92.12 192 ILE A CA 1
ATOM 1394 C C . ILE A 1 192 ? 6.231 12.739 -18.082 1.00 92.12 192 ILE A C 1
ATOM 1396 O O . ILE A 1 192 ? 5.938 12.314 -19.205 1.00 92.12 192 ILE A O 1
ATOM 1400 N N . ASP A 1 193 ? 6.709 11.949 -17.121 1.00 91.44 193 ASP A N 1
ATOM 1401 C CA . ASP A 1 193 ? 6.859 10.507 -17.302 1.00 91.44 193 ASP A CA 1
ATOM 1402 C C . ASP A 1 193 ? 5.499 9.849 -17.572 1.00 91.44 193 ASP A C 1
ATOM 1404 O O . ASP A 1 193 ? 4.497 10.194 -16.946 1.00 91.44 193 ASP A O 1
ATOM 1408 N N . GLN A 1 194 ? 5.456 8.939 -18.551 1.00 90.75 194 GLN A N 1
ATOM 1409 C CA . GLN A 1 194 ? 4.218 8.305 -19.048 1.00 90.75 194 GLN A CA 1
ATOM 1410 C C . GLN A 1 194 ? 3.153 9.289 -19.572 1.00 90.75 194 GLN A C 1
ATOM 1412 O O . GLN A 1 194 ? 1.990 8.913 -19.748 1.00 90.75 194 GLN A O 1
ATOM 1417 N N . GLY A 1 195 ? 3.542 10.546 -19.810 1.00 88.62 195 GLY A N 1
ATOM 1418 C CA . GLY A 1 195 ? 2.666 11.618 -20.262 1.00 88.62 195 GLY A CA 1
ATOM 1419 C C . GLY A 1 195 ? 2.273 11.512 -21.737 1.00 88.62 195 GLY A C 1
ATOM 1420 O O . GLY A 1 195 ? 2.268 10.443 -22.342 1.00 88.62 195 GLY A O 1
ATOM 1421 N N . SER A 1 196 ? 1.953 12.660 -22.330 1.00 96.12 196 SER A N 1
ATOM 1422 C CA . SER A 1 196 ? 1.439 12.751 -23.699 1.00 96.12 196 SER A CA 1
ATOM 1423 C C . SER A 1 196 ? 2.494 13.304 -24.645 1.00 96.12 196 SER A C 1
ATOM 1425 O O . SER A 1 196 ? 2.923 14.448 -24.482 1.00 96.12 196 SER A O 1
ATOM 1427 N N . THR A 1 197 ? 2.884 12.535 -25.656 1.00 97.62 197 THR A N 1
ATOM 1428 C CA . THR A 1 197 ? 3.741 13.012 -26.747 1.00 97.62 197 THR A CA 1
ATOM 1429 C C . THR A 1 197 ? 2.867 13.672 -27.803 1.00 97.62 197 THR A C 1
ATOM 1431 O O . THR A 1 197 ? 2.063 13.023 -28.476 1.00 97.62 197 THR A O 1
ATOM 1434 N N . ARG A 1 198 ? 3.001 14.998 -27.916 1.00 96.00 198 ARG A N 1
ATOM 1435 C CA . ARG A 1 198 ? 2.135 15.857 -28.736 1.00 96.00 198 ARG A CA 1
ATOM 1436 C C . ARG A 1 198 ? 2.907 16.421 -29.917 1.00 96.00 198 ARG A C 1
ATOM 1438 O O . ARG A 1 198 ? 3.480 17.507 -29.834 1.00 96.00 198 ARG A O 1
ATOM 1445 N N . CYS A 1 199 ? 2.943 15.673 -31.008 1.00 96.19 199 CYS A N 1
ATOM 1446 C CA . CYS A 1 199 ? 3.638 16.069 -32.228 1.00 96.19 199 CYS A CA 1
ATOM 1447 C C . CYS A 1 199 ? 2.980 15.451 -33.469 1.00 96.19 199 CYS A C 1
ATOM 1449 O O . CYS A 1 199 ? 2.090 14.602 -33.360 1.00 96.19 199 CYS A O 1
ATOM 1451 N N . SER A 1 200 ? 3.387 15.895 -34.661 1.00 98.00 200 SER A N 1
ATOM 1452 C CA . SER A 1 200 ? 2.986 15.211 -35.894 1.00 98.00 200 SER A CA 1
ATOM 1453 C C . SER A 1 200 ? 3.673 13.849 -36.000 1.00 98.00 200 SER A C 1
ATOM 1455 O O . SER A 1 200 ? 4.755 13.636 -35.454 1.00 98.00 200 SER A O 1
ATOM 1457 N N . GLU A 1 201 ? 3.082 12.920 -36.748 1.00 97.38 201 GLU A N 1
ATOM 1458 C CA . GLU A 1 201 ? 3.707 11.616 -37.002 1.00 97.38 201 GLU A CA 1
ATOM 1459 C C . GLU A 1 201 ? 5.052 11.755 -37.737 1.00 97.38 201 GLU A C 1
ATOM 1461 O O . GLU A 1 201 ? 5.982 10.997 -37.482 1.00 97.38 201 GLU A O 1
ATOM 1466 N N . GLU A 1 202 ? 5.208 12.783 -38.578 1.00 97.88 202 GLU A N 1
ATOM 1467 C CA . GLU A 1 202 ? 6.490 13.130 -39.206 1.00 97.88 202 GLU A CA 1
ATOM 1468 C C . GLU A 1 202 ? 7.546 13.509 -38.162 1.00 97.88 202 GLU A C 1
ATOM 1470 O O . GLU A 1 202 ? 8.672 13.025 -38.227 1.00 97.88 202 GLU A O 1
ATOM 1475 N N . GLN A 1 203 ? 7.180 14.315 -37.159 1.00 97.62 203 GLN A N 1
ATOM 1476 C CA . GLN A 1 203 ? 8.076 14.654 -36.052 1.00 97.62 203 GLN A CA 1
ATOM 1477 C C . GLN A 1 203 ? 8.392 13.427 -35.192 1.00 97.62 203 GLN A C 1
ATOM 1479 O O . GLN A 1 203 ? 9.545 13.238 -34.810 1.00 97.62 203 GLN A O 1
ATOM 1484 N N . LEU A 1 204 ? 7.401 12.573 -34.917 1.00 98.12 204 LEU A N 1
ATOM 1485 C CA . LEU A 1 204 ? 7.600 11.314 -34.198 1.00 98.12 204 LEU A CA 1
ATOM 1486 C C . LEU A 1 204 ? 8.597 10.407 -34.939 1.00 98.12 204 LEU A C 1
ATOM 1488 O O . LEU A 1 204 ? 9.542 9.897 -34.333 1.00 98.12 204 LEU A O 1
ATOM 1492 N N . ARG A 1 205 ? 8.433 10.270 -36.260 1.00 97.69 205 ARG A N 1
ATOM 1493 C CA . ARG A 1 205 ? 9.321 9.511 -37.147 1.00 97.69 205 ARG A CA 1
ATOM 1494 C C . ARG A 1 205 ? 10.730 10.095 -37.173 1.00 97.69 205 ARG A C 1
ATOM 1496 O O . ARG A 1 205 ? 11.691 9.358 -36.987 1.00 97.69 205 ARG A O 1
ATOM 1503 N N . ASP A 1 206 ? 10.863 11.395 -37.405 1.00 97.00 206 ASP A N 1
ATOM 1504 C CA . ASP A 1 206 ? 12.166 12.019 -37.645 1.00 97.00 206 ASP A CA 1
ATOM 1505 C C . ASP A 1 206 ? 12.975 12.196 -36.351 1.00 97.00 206 ASP A C 1
ATOM 1507 O O . ASP A 1 206 ? 14.205 12.160 -36.389 1.00 97.00 206 ASP A O 1
ATOM 1511 N N . LEU A 1 207 ? 12.306 12.342 -35.199 1.00 97.56 207 LEU A N 1
ATOM 1512 C CA . LEU A 1 207 ? 12.967 12.539 -33.906 1.00 97.56 207 LEU A CA 1
ATOM 1513 C C . LEU A 1 207 ? 13.081 11.264 -33.072 1.00 97.56 207 LEU A C 1
ATOM 1515 O O . LEU A 1 207 ? 14.124 11.052 -32.471 1.00 97.56 207 LEU A O 1
ATOM 1519 N N . HIS A 1 208 ? 12.055 10.415 -33.002 1.00 98.25 208 HIS A N 1
ATOM 1520 C CA . HIS A 1 208 ? 12.013 9.318 -32.021 1.00 98.25 208 HIS A CA 1
ATOM 1521 C C . HIS A 1 208 ? 12.179 7.921 -32.640 1.00 98.25 208 HIS A C 1
ATOM 1523 O O . HIS A 1 208 ? 12.547 6.974 -31.941 1.00 98.25 208 HIS A O 1
ATOM 1529 N N . ALA A 1 209 ? 11.959 7.767 -33.949 1.00 97.94 209 ALA A N 1
ATOM 1530 C CA . ALA A 1 209 ? 12.119 6.485 -34.638 1.00 97.94 209 ALA A CA 1
ATOM 1531 C C . ALA A 1 209 ? 13.545 6.124 -35.103 1.00 97.94 209 ALA A C 1
ATOM 1533 O O . ALA A 1 209 ? 13.785 4.922 -35.260 1.00 97.94 209 ALA A O 1
ATOM 1534 N N . PRO A 1 210 ? 14.522 7.043 -35.300 1.00 98.38 210 PRO A N 1
ATOM 1535 C CA . PRO A 1 210 ? 15.798 6.671 -35.923 1.00 98.38 210 PRO A CA 1
ATOM 1536 C C . PRO A 1 210 ? 16.570 5.574 -35.177 1.00 98.38 210 PRO A C 1
ATOM 1538 O O . PRO A 1 210 ? 17.128 4.676 -35.809 1.00 98.38 210 PRO A O 1
ATOM 1541 N N . GLY A 1 211 ? 16.545 5.597 -33.839 1.00 98.19 211 GLY A N 1
ATOM 1542 C CA . GLY A 1 211 ? 17.103 4.532 -32.999 1.00 98.19 211 GLY A CA 1
ATOM 1543 C C . GLY A 1 211 ? 16.460 3.172 -33.272 1.00 98.19 211 GLY A C 1
ATOM 1544 O O . GLY A 1 211 ? 17.162 2.194 -33.521 1.00 98.19 211 GLY A O 1
ATOM 1545 N N . HIS A 1 212 ? 15.127 3.119 -33.290 1.00 98.50 212 HIS A N 1
ATOM 1546 C CA . HIS A 1 212 ? 14.364 1.894 -33.534 1.00 98.50 212 HIS A CA 1
ATOM 1547 C C . HIS A 1 212 ? 14.571 1.353 -34.954 1.00 98.50 212 HIS A C 1
ATOM 1549 O O . HIS A 1 212 ? 14.774 0.154 -35.124 1.00 98.50 212 HIS A O 1
ATOM 1555 N N . MET A 1 213 ? 14.616 2.219 -35.973 1.00 97.94 213 MET A N 1
ATOM 1556 C CA . MET A 1 213 ? 14.932 1.806 -37.348 1.00 97.94 213 MET A CA 1
ATOM 1557 C C . MET A 1 213 ? 16.316 1.147 -37.433 1.00 97.94 213 MET A C 1
ATOM 1559 O O . MET A 1 213 ? 16.472 0.093 -38.050 1.00 97.94 213 MET A O 1
ATOM 1563 N N . ALA A 1 214 ? 17.323 1.737 -36.779 1.00 98.00 214 ALA A N 1
ATOM 1564 C CA . ALA A 1 214 ? 18.670 1.175 -36.737 1.00 98.00 214 ALA A CA 1
ATOM 1565 C C . ALA A 1 214 ? 18.741 -0.126 -35.915 1.00 98.00 214 ALA A C 1
ATOM 1567 O O . ALA A 1 214 ? 19.485 -1.039 -36.278 1.00 98.00 214 ALA A O 1
ATOM 1568 N N . ALA A 1 215 ? 17.954 -0.236 -34.842 1.00 97.94 215 ALA A N 1
ATOM 1569 C CA . ALA A 1 215 ? 17.842 -1.446 -34.034 1.00 97.94 215 ALA A CA 1
ATOM 1570 C C . ALA A 1 215 ? 17.225 -2.620 -34.809 1.00 97.94 215 ALA A C 1
ATOM 1572 O O . ALA A 1 215 ? 17.768 -3.726 -34.790 1.00 97.94 215 ALA A O 1
ATOM 1573 N N . ILE A 1 216 ? 16.137 -2.371 -35.542 1.00 97.50 216 ILE A N 1
ATOM 1574 C CA . ILE A 1 216 ? 15.475 -3.371 -36.392 1.00 97.50 216 ILE A CA 1
ATOM 1575 C C . ILE A 1 216 ? 16.416 -3.816 -37.512 1.00 97.50 216 ILE A C 1
ATOM 1577 O O . ILE A 1 216 ? 16.609 -5.013 -37.710 1.00 97.50 216 ILE A O 1
ATOM 1581 N N . ALA A 1 217 ? 17.102 -2.876 -38.172 1.00 95.50 217 ALA A N 1
ATOM 1582 C CA . ALA A 1 217 ? 18.108 -3.201 -39.185 1.00 95.50 217 ALA A CA 1
ATOM 1583 C C . ALA A 1 217 ? 19.290 -4.021 -38.626 1.00 95.50 217 ALA A C 1
ATOM 1585 O O . ALA A 1 217 ? 19.910 -4.795 -39.356 1.00 95.50 217 ALA A O 1
ATOM 1586 N N . ALA A 1 218 ? 19.603 -3.879 -37.333 1.00 94.62 218 ALA A N 1
ATOM 1587 C CA . ALA A 1 218 ? 20.606 -4.690 -36.641 1.00 94.62 218 ALA A CA 1
ATOM 1588 C C . ALA A 1 218 ? 20.091 -6.066 -36.183 1.00 94.62 218 ALA A C 1
ATOM 1590 O O . ALA A 1 218 ? 20.883 -6.863 -35.680 1.00 94.62 218 ALA A O 1
ATOM 1591 N N . GLY A 1 219 ? 18.801 -6.357 -36.373 1.00 94.50 219 GLY A N 1
ATOM 1592 C CA . GLY A 1 219 ? 18.180 -7.631 -36.025 1.00 94.50 219 GLY A CA 1
ATOM 1593 C C . GLY A 1 219 ? 17.782 -7.757 -34.555 1.00 94.50 219 GLY A C 1
ATOM 1594 O O . GLY A 1 219 ? 17.857 -8.861 -34.010 1.00 94.50 219 GLY A O 1
ATOM 1595 N N . VAL A 1 220 ? 17.392 -6.660 -33.888 1.00 96.81 220 VAL A N 1
ATOM 1596 C CA . VAL A 1 220 ? 16.802 -6.734 -32.537 1.00 96.81 220 VAL A CA 1
ATOM 1597 C C . VAL A 1 220 ? 15.618 -7.704 -32.522 1.00 96.81 220 VAL A C 1
ATOM 1599 O O . VAL A 1 220 ? 14.832 -7.729 -33.467 1.00 96.81 220 VAL A O 1
ATOM 1602 N N . GLN A 1 221 ? 15.520 -8.539 -31.487 1.00 95.25 221 GLN A N 1
ATOM 1603 C CA . GLN A 1 221 ? 14.480 -9.573 -31.413 1.00 95.25 221 GLN A CA 1
ATOM 1604 C C . GLN A 1 221 ? 13.227 -9.121 -30.671 1.00 95.25 221 GLN A C 1
ATOM 1606 O O . GLN A 1 221 ? 12.151 -9.669 -30.906 1.00 95.25 221 GLN A O 1
ATOM 1611 N N . VAL A 1 222 ? 13.356 -8.119 -29.801 1.00 98.19 222 VAL A N 1
ATOM 1612 C CA . VAL A 1 222 ? 12.246 -7.620 -28.996 1.00 98.19 222 VAL A CA 1
ATOM 1613 C C . VAL A 1 222 ? 12.157 -6.103 -29.101 1.00 98.19 222 VAL A C 1
ATOM 1615 O O . VAL A 1 222 ? 13.169 -5.398 -29.102 1.00 98.19 222 VAL A O 1
ATOM 1618 N N . VAL A 1 223 ? 10.934 -5.593 -29.177 1.00 98.75 223 VAL A N 1
ATOM 1619 C CA . VAL A 1 223 ? 10.630 -4.171 -28.996 1.00 98.75 223 VAL A CA 1
ATOM 1620 C C . VAL A 1 223 ? 9.668 -4.056 -27.821 1.00 98.75 223 VAL A C 1
ATOM 1622 O O . VAL A 1 223 ? 8.771 -4.883 -27.689 1.00 98.75 223 VAL A O 1
ATOM 1625 N N . MET A 1 224 ? 9.857 -3.066 -26.952 1.00 98.69 224 MET A N 1
ATOM 1626 C CA . MET A 1 224 ? 8.949 -2.813 -25.829 1.00 98.69 224 MET A CA 1
ATOM 1627 C C . MET A 1 224 ? 8.096 -1.581 -26.112 1.00 98.69 224 MET A C 1
ATOM 1629 O O . MET A 1 224 ? 8.645 -0.530 -26.433 1.00 98.69 224 MET A O 1
ATOM 1633 N N . ALA A 1 225 ? 6.773 -1.696 -26.001 1.00 98.31 225 ALA A N 1
ATOM 1634 C CA . ALA A 1 225 ? 5.855 -0.566 -26.152 1.00 98.31 225 ALA A CA 1
ATOM 1635 C C . ALA A 1 225 ? 5.978 0.410 -24.969 1.00 98.31 225 ALA A C 1
ATOM 1637 O O . ALA A 1 225 ? 6.158 -0.024 -23.834 1.00 98.31 225 ALA A O 1
ATOM 1638 N N . SER A 1 226 ? 5.872 1.716 -25.226 1.00 97.44 226 SER A N 1
ATOM 1639 C CA . SER A 1 226 ? 5.985 2.751 -24.190 1.00 97.44 226 SER A CA 1
ATOM 1640 C C . SER A 1 226 ? 4.665 3.060 -23.488 1.00 97.44 226 SER A C 1
ATOM 1642 O O . SER A 1 226 ? 3.605 2.962 -24.091 1.00 97.44 226 SER A O 1
ATOM 1644 N N . PHE A 1 227 ? 4.734 3.494 -22.226 1.00 92.69 227 PHE A N 1
ATOM 1645 C CA . PHE A 1 227 ? 3.582 3.953 -21.444 1.00 92.69 227 PHE A CA 1
ATOM 1646 C C . PHE A 1 227 ? 2.915 5.235 -21.963 1.00 92.69 227 PHE A C 1
ATOM 1648 O O . PHE A 1 227 ? 1.737 5.474 -21.663 1.00 92.69 227 PHE A O 1
ATOM 1655 N N . ASN A 1 228 ? 3.664 6.102 -22.654 1.00 96.31 228 ASN A N 1
ATOM 1656 C CA . ASN A 1 228 ? 3.151 7.410 -23.054 1.00 96.31 228 ASN A CA 1
ATOM 1657 C C . ASN A 1 228 ? 1.955 7.273 -24.010 1.00 96.31 228 ASN A C 1
ATOM 1659 O O . ASN A 1 228 ? 1.807 6.284 -24.731 1.00 96.31 228 ASN A O 1
ATOM 1663 N N . ASP A 1 229 ? 1.088 8.280 -24.032 1.00 96.81 229 ASP A N 1
ATOM 1664 C CA . ASP A 1 229 ? 0.135 8.421 -25.130 1.00 96.81 229 ASP A CA 1
ATOM 1665 C C . ASP A 1 229 ? 0.769 9.197 -26.294 1.00 96.81 229 ASP A C 1
ATOM 1667 O O . ASP A 1 229 ? 1.710 9.978 -26.111 1.00 96.81 229 ASP A O 1
ATOM 1671 N N . PHE A 1 230 ? 0.270 8.964 -27.505 1.00 97.25 230 PHE A N 1
ATOM 1672 C CA . PHE A 1 230 ? 0.557 9.776 -28.681 1.00 97.25 230 PHE A CA 1
ATOM 1673 C C . PHE A 1 230 ? -0.717 10.522 -29.069 1.00 97.25 230 PHE A C 1
ATOM 1675 O O . PHE A 1 230 ? -1.724 9.906 -29.419 1.00 97.25 230 PHE A O 1
ATOM 1682 N N . ASN A 1 231 ? -0.690 11.854 -28.971 1.00 95.12 231 ASN A N 1
ATOM 1683 C CA . ASN A 1 231 ? -1.843 12.720 -29.239 1.00 95.12 231 ASN A CA 1
ATOM 1684 C C . ASN A 1 231 ? -3.151 12.274 -28.540 1.00 95.12 231 ASN A C 1
ATOM 1686 O O . ASN A 1 231 ? -4.238 12.410 -29.101 1.00 95.12 231 ASN A O 1
ATOM 1690 N N . GLY A 1 232 ? -3.055 11.768 -27.305 1.00 89.38 232 GLY A N 1
ATOM 1691 C CA . GLY A 1 232 ? -4.192 11.352 -26.481 1.00 89.38 232 GLY A CA 1
ATOM 1692 C C . GLY A 1 232 ? -4.565 9.869 -26.570 1.00 89.38 232 GLY A C 1
ATOM 1693 O O . GLY A 1 232 ? -5.442 9.444 -25.823 1.00 89.38 232 GLY A O 1
ATOM 1694 N N . ALA A 1 233 ? -3.917 9.075 -27.429 1.00 93.56 233 ALA A N 1
ATOM 1695 C CA . ALA A 1 233 ? -4.140 7.631 -27.530 1.00 93.56 233 ALA A CA 1
ATOM 1696 C C . ALA A 1 233 ? -2.970 6.837 -26.928 1.00 93.56 233 ALA A C 1
ATOM 1698 O O . ALA A 1 233 ? -1.818 7.027 -27.327 1.00 93.56 233 ALA A O 1
ATOM 1699 N N . LYS A 1 234 ? -3.253 5.942 -25.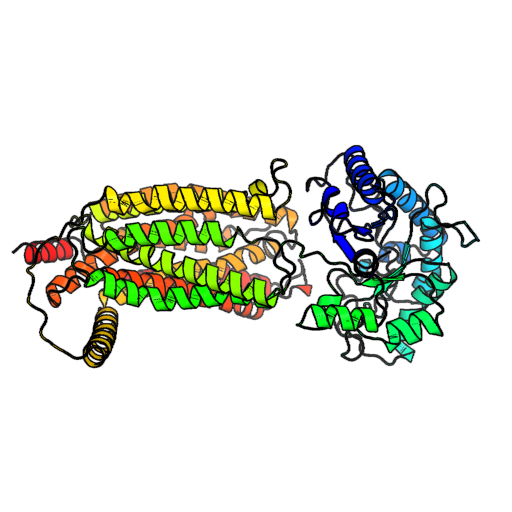972 1.00 96.25 234 LYS A N 1
ATOM 1700 C CA . LYS A 1 234 ? -2.236 5.111 -25.308 1.00 96.25 234 LYS A CA 1
ATOM 1701 C C . LYS A 1 234 ? -1.515 4.216 -26.311 1.00 96.25 234 LYS A C 1
ATOM 1703 O O . LYS A 1 234 ? -2.148 3.528 -27.107 1.00 96.25 234 LYS A O 1
ATOM 1708 N N . LEU A 1 235 ? -0.184 4.194 -26.253 1.00 97.50 235 LEU A N 1
ATOM 1709 C CA . LEU A 1 235 ? 0.615 3.413 -27.198 1.00 97.50 235 LEU A CA 1
ATOM 1710 C C . LEU A 1 235 ? 0.353 1.914 -27.106 1.00 97.50 235 LEU A C 1
ATOM 1712 O O . LEU A 1 235 ? 0.287 1.266 -28.145 1.00 97.50 235 LEU A O 1
ATOM 1716 N N . HIS A 1 236 ? 0.122 1.378 -25.904 1.00 97.12 236 HIS A N 1
ATOM 1717 C CA . HIS A 1 236 ? -0.213 -0.034 -25.695 1.00 97.12 236 HIS A CA 1
ATOM 1718 C C . HIS A 1 236 ? -1.492 -0.500 -26.400 1.00 97.12 236 HIS A C 1
ATOM 1720 O O . HIS A 1 236 ? -1.674 -1.707 -26.507 1.00 97.12 236 HIS A O 1
ATOM 1726 N N . SER A 1 237 ? -2.345 0.396 -26.908 1.00 96.56 237 SER A N 1
ATOM 1727 C CA . SER A 1 237 ? -3.499 0.065 -27.762 1.00 96.56 237 SER A CA 1
ATOM 1728 C C . SER A 1 237 ? -3.450 0.728 -29.147 1.00 96.56 237 SER A C 1
ATOM 1730 O O . SER A 1 237 ? -4.395 0.640 -29.936 1.00 96.56 237 SER A O 1
ATOM 1732 N N . HIS A 1 238 ? -2.327 1.353 -29.513 1.00 97.69 238 HIS A N 1
ATOM 1733 C CA . HIS A 1 238 ? -2.212 2.143 -30.736 1.00 97.69 238 HIS A CA 1
ATOM 1734 C C . HIS A 1 238 ? -1.853 1.286 -31.961 1.00 97.69 238 HIS A C 1
ATOM 1736 O O . HIS A 1 238 ? -0.725 1.323 -32.461 1.00 97.69 238 HIS A O 1
ATOM 1742 N N . ARG A 1 239 ? -2.839 0.561 -32.507 1.00 97.88 239 ARG A N 1
ATOM 1743 C CA . ARG A 1 239 ? -2.663 -0.370 -33.643 1.00 97.88 239 ARG A CA 1
ATOM 1744 C C . ARG A 1 239 ? -1.862 0.193 -34.820 1.00 97.88 239 ARG A C 1
ATOM 1746 O O . ARG A 1 239 ? -0.965 -0.486 -35.308 1.00 97.88 239 ARG A O 1
ATOM 1753 N N . HIS A 1 240 ? -2.149 1.426 -35.243 1.00 98.19 240 HIS A N 1
ATOM 1754 C CA . HIS A 1 240 ? -1.428 2.058 -36.357 1.00 98.19 240 HIS A CA 1
ATOM 1755 C C . HIS A 1 240 ? 0.086 2.117 -36.110 1.00 98.19 240 HIS A C 1
ATOM 1757 O O . HIS A 1 240 ? 0.869 1.778 -36.985 1.00 98.19 240 HIS A O 1
ATOM 1763 N N . LEU A 1 241 ? 0.525 2.465 -34.897 1.00 98.50 241 LEU A N 1
ATOM 1764 C CA . LEU A 1 241 ? 1.952 2.562 -34.588 1.00 98.50 241 LEU A CA 1
ATOM 1765 C C . LEU A 1 241 ? 2.567 1.180 -34.331 1.00 98.50 241 LEU A C 1
ATOM 1767 O O . LEU A 1 241 ? 3.650 0.886 -34.833 1.00 98.50 241 LEU A O 1
ATOM 1771 N N . LEU A 1 242 ? 1.883 0.323 -33.570 1.00 98.56 242 LEU A N 1
ATOM 1772 C CA . LEU A 1 242 ? 2.425 -0.972 -33.144 1.00 98.56 242 LEU A CA 1
ATOM 1773 C C . LEU A 1 242 ? 2.379 -2.062 -34.224 1.00 98.56 242 LEU A C 1
ATOM 1775 O O . LEU A 1 242 ? 3.240 -2.940 -34.233 1.00 98.56 242 LEU A O 1
ATOM 1779 N N . THR A 1 243 ? 1.402 -2.023 -35.128 1.00 98.31 243 THR A N 1
ATOM 1780 C CA . THR A 1 243 ? 1.263 -2.996 -36.221 1.00 98.31 243 THR A CA 1
ATOM 1781 C C . THR A 1 243 ? 1.624 -2.357 -37.554 1.00 98.31 243 THR A C 1
ATOM 1783 O O . THR A 1 243 ? 2.633 -2.736 -38.148 1.00 98.31 243 THR A O 1
ATOM 1786 N N . ASP A 1 244 ? 0.861 -1.359 -37.998 1.00 98.44 244 ASP A N 1
ATOM 1787 C CA . ASP A 1 244 ? 0.975 -0.845 -39.368 1.00 98.44 244 ASP A CA 1
ATOM 1788 C C . ASP A 1 244 ? 2.330 -0.142 -39.596 1.00 98.44 244 ASP A C 1
ATOM 1790 O O . ASP A 1 244 ? 2.944 -0.274 -40.654 1.00 98.44 244 ASP A O 1
ATOM 1794 N N . VAL A 1 245 ? 2.857 0.573 -38.596 1.00 98.50 245 VAL A N 1
ATOM 1795 C CA . VAL A 1 245 ? 4.186 1.202 -38.670 1.00 98.50 245 VAL A CA 1
ATOM 1796 C C . VAL A 1 245 ? 5.291 0.227 -38.264 1.00 98.50 245 VAL A C 1
ATOM 1798 O O . VAL A 1 245 ? 6.171 -0.057 -39.072 1.00 98.50 245 VAL A O 1
ATOM 1801 N N . LEU A 1 246 ? 5.284 -0.299 -37.036 1.00 98.50 246 LEU A N 1
ATOM 1802 C CA . LEU A 1 246 ? 6.402 -1.106 -36.531 1.00 98.50 246 LEU A CA 1
ATOM 1803 C C . LEU A 1 246 ? 6.556 -2.455 -37.252 1.00 98.50 246 LEU A C 1
ATOM 1805 O O . LEU A 1 246 ? 7.652 -2.797 -37.701 1.00 98.50 246 LEU A O 1
ATOM 1809 N N . LYS A 1 247 ? 5.484 -3.247 -37.344 1.00 98.00 247 LYS A N 1
ATOM 1810 C CA . LYS A 1 247 ? 5.553 -4.604 -37.906 1.00 98.00 247 LYS A CA 1
ATOM 1811 C C . LYS A 1 247 ? 5.539 -4.573 -39.430 1.00 98.00 247 LYS A C 1
ATOM 1813 O O . LYS A 1 247 ? 6.367 -5.230 -40.055 1.00 98.00 247 LYS A O 1
ATOM 1818 N N . GLU A 1 248 ? 4.639 -3.795 -40.027 1.00 98.12 248 GLU A N 1
ATOM 1819 C CA . GLU A 1 248 ? 4.454 -3.789 -41.481 1.00 98.12 248 GLU A CA 1
ATOM 1820 C C . GLU A 1 248 ? 5.436 -2.847 -42.195 1.00 98.12 248 GLU A C 1
ATOM 1822 O O . GLU A 1 248 ? 6.232 -3.310 -43.013 1.00 98.12 248 GLU A O 1
ATOM 1827 N N . GLN A 1 249 ? 5.442 -1.544 -41.886 1.00 97.56 249 GLN A N 1
ATOM 1828 C CA . GLN A 1 249 ? 6.291 -0.579 -42.606 1.00 97.56 249 GLN A CA 1
ATOM 1829 C C . GLN A 1 249 ? 7.779 -0.672 -42.242 1.00 97.56 249 GLN A C 1
ATOM 1831 O O . GLN A 1 249 ? 8.631 -0.639 -43.132 1.00 97.56 249 GLN A O 1
ATOM 1836 N N . MET A 1 250 ? 8.117 -0.773 -40.953 1.00 97.50 250 MET A N 1
ATOM 1837 C CA . MET A 1 250 ? 9.507 -0.910 -40.494 1.00 97.50 250 MET A CA 1
ATOM 1838 C C . MET A 1 250 ? 10.023 -2.351 -40.626 1.00 97.50 250 MET A C 1
ATOM 1840 O O . MET A 1 250 ? 11.230 -2.570 -40.521 1.00 97.50 250 MET A O 1
ATOM 1844 N N . GLY A 1 251 ? 9.135 -3.321 -40.878 1.00 96.69 251 GLY A N 1
ATOM 1845 C CA . GLY A 1 251 ? 9.490 -4.718 -41.115 1.00 96.69 251 GLY A CA 1
ATOM 1846 C C . GLY A 1 251 ? 10.020 -5.445 -39.878 1.00 96.69 251 GLY A C 1
ATOM 1847 O O . GLY A 1 251 ? 10.867 -6.328 -40.012 1.00 96.69 251 GLY A O 1
ATOM 1848 N N . PHE A 1 252 ? 9.585 -5.068 -38.671 1.00 98.06 252 PHE A N 1
ATOM 1849 C CA . PHE A 1 252 ? 9.985 -5.764 -37.449 1.00 98.06 252 PHE A CA 1
ATOM 1850 C C . PHE A 1 252 ? 9.378 -7.174 -37.396 1.00 98.06 252 PHE A C 1
ATOM 1852 O O . PHE A 1 252 ? 8.162 -7.338 -37.334 1.00 98.06 252 PHE A O 1
ATOM 1859 N N . THR A 1 253 ? 10.238 -8.196 -37.394 1.00 94.12 253 THR A N 1
ATOM 1860 C CA . THR A 1 253 ? 9.839 -9.618 -37.384 1.00 94.12 253 THR A CA 1
ATOM 1861 C C . THR A 1 253 ? 10.050 -10.316 -36.039 1.00 94.12 253 THR A C 1
ATOM 1863 O O . THR A 1 253 ? 9.898 -11.534 -35.959 1.00 94.12 253 THR A O 1
ATOM 1866 N N . GLY A 1 254 ? 10.484 -9.579 -35.015 1.00 95.25 254 GLY A N 1
ATOM 1867 C CA . GLY A 1 254 ? 10.568 -10.080 -33.646 1.00 95.25 254 GLY A CA 1
ATOM 1868 C C . GLY A 1 254 ? 9.203 -10.062 -32.956 1.00 95.25 254 GLY A C 1
ATOM 1869 O O . GLY A 1 254 ? 8.170 -9.989 -33.623 1.00 95.25 254 GLY A O 1
ATOM 1870 N N . PHE A 1 255 ? 9.192 -10.095 -31.623 1.00 96.62 255 PHE A N 1
ATOM 1871 C CA . PHE A 1 255 ? 7.955 -9.956 -30.850 1.00 96.62 255 PHE A CA 1
ATOM 1872 C C . PHE A 1 255 ? 7.911 -8.637 -30.073 1.00 96.62 255 PHE A C 1
ATOM 1874 O O . PHE A 1 255 ? 8.935 -8.105 -29.636 1.00 96.62 255 PHE A O 1
ATOM 1881 N N . LEU A 1 256 ? 6.710 -8.086 -29.935 1.00 98.19 256 LEU A N 1
ATOM 1882 C CA . LEU A 1 256 ? 6.436 -6.860 -29.204 1.00 98.19 256 LEU A CA 1
ATOM 1883 C C . LEU A 1 256 ? 5.981 -7.193 -27.779 1.00 98.19 256 LEU A C 1
ATOM 1885 O O . LEU A 1 256 ? 5.024 -7.945 -27.592 1.00 98.19 256 LEU A O 1
ATOM 1889 N N . ILE A 1 257 ? 6.630 -6.603 -26.780 1.00 98.19 257 ILE A N 1
ATOM 1890 C CA . ILE A 1 257 ? 6.263 -6.756 -25.370 1.00 98.19 257 ILE A CA 1
ATOM 1891 C C . ILE A 1 257 ? 5.670 -5.469 -24.787 1.00 98.19 257 ILE A C 1
ATOM 1893 O O . ILE A 1 257 ? 6.075 -4.365 -25.154 1.00 98.19 257 ILE A O 1
ATOM 1897 N N . SER A 1 258 ? 4.717 -5.590 -23.861 1.00 97.06 258 SER A N 1
ATOM 1898 C CA . SER A 1 258 ? 4.268 -4.457 -23.048 1.00 97.06 258 SER A CA 1
ATOM 1899 C C . SER A 1 258 ? 5.318 -4.059 -22.006 1.00 97.06 258 SER A C 1
ATOM 1901 O O . SER A 1 258 ? 5.925 -4.921 -21.385 1.00 97.06 258 SER A O 1
ATOM 1903 N N . ASP A 1 259 ? 5.437 -2.773 -21.684 1.00 93.88 259 ASP A N 1
ATOM 1904 C CA . ASP A 1 259 ? 6.026 -2.374 -20.396 1.00 93.88 259 ASP A CA 1
ATOM 1905 C C . ASP A 1 259 ? 5.232 -2.936 -19.184 1.00 93.88 259 ASP A C 1
ATOM 1907 O O . ASP A 1 259 ? 4.128 -3.482 -19.329 1.00 93.88 259 ASP A O 1
ATOM 1911 N N . TRP A 1 260 ? 5.792 -2.793 -17.985 1.00 85.50 260 TRP A N 1
ATOM 1912 C CA . TRP A 1 260 ? 5.305 -3.266 -16.688 1.00 85.50 260 TRP A CA 1
ATOM 1913 C C . TRP A 1 260 ? 3.845 -2.869 -16.415 1.00 85.50 260 TRP A C 1
ATOM 1915 O O . TRP A 1 260 ? 3.550 -1.707 -16.133 1.00 85.50 260 TRP A O 1
ATOM 1925 N N . ASN A 1 261 ? 2.909 -3.830 -16.493 1.00 82.56 261 ASN A N 1
ATOM 1926 C CA . ASN A 1 261 ? 1.455 -3.588 -16.445 1.00 82.56 261 ASN A CA 1
ATOM 1927 C C . ASN A 1 261 ? 0.973 -2.465 -17.399 1.00 82.56 261 ASN A C 1
ATOM 1929 O O . ASN A 1 261 ? -0.113 -1.922 -17.205 1.00 82.56 261 ASN A O 1
ATOM 1933 N N . GLY A 1 262 ? 1.737 -2.099 -18.435 1.00 82.31 262 GLY A N 1
ATOM 1934 C CA . GLY A 1 262 ? 1.410 -0.962 -19.303 1.00 82.31 262 GLY A CA 1
ATOM 1935 C C . GLY A 1 262 ? 0.124 -1.164 -20.095 1.00 82.31 262 GLY A C 1
ATOM 1936 O O . GLY A 1 262 ? -0.649 -0.226 -20.267 1.00 82.31 262 GLY A O 1
ATOM 1937 N N . PHE A 1 263 ? -0.174 -2.414 -20.460 1.00 85.50 263 PHE A N 1
ATOM 1938 C CA . PHE A 1 263 ? -1.448 -2.775 -21.081 1.00 85.50 263 PHE A CA 1
ATOM 1939 C C . PHE A 1 263 ? -2.656 -2.464 -20.179 1.00 85.50 263 PHE A C 1
ATOM 1941 O O . PHE A 1 263 ? -3.706 -2.112 -20.690 1.00 85.50 263 PHE A O 1
ATOM 1948 N N . GLN A 1 264 ? -2.516 -2.492 -18.846 1.00 83.81 264 GLN A N 1
ATOM 1949 C CA . GLN A 1 264 ? -3.612 -2.170 -17.914 1.00 83.81 264 GLN A CA 1
ATOM 1950 C C . GLN A 1 264 ? -3.918 -0.668 -17.833 1.00 83.81 264 GLN A C 1
ATOM 1952 O O . GLN A 1 264 ? -4.872 -0.280 -17.173 1.00 83.81 264 GLN A O 1
ATOM 1957 N N . GLN A 1 265 ? -3.110 0.193 -18.463 1.00 82.94 265 GLN A N 1
ATOM 1958 C CA . GLN A 1 265 ? -3.406 1.626 -18.565 1.00 82.94 265 GLN A CA 1
ATOM 1959 C C . GLN A 1 265 ? -4.276 1.970 -19.782 1.00 82.94 265 GLN A C 1
ATOM 1961 O O . GLN A 1 265 ? -4.593 3.143 -19.983 1.00 82.94 265 GLN A O 1
ATOM 1966 N N . VAL A 1 266 ? -4.587 0.979 -20.623 1.00 84.81 266 VAL A N 1
ATOM 1967 C CA . VAL A 1 266 ? -5.394 1.148 -21.837 1.00 84.81 266 VAL A CA 1
ATOM 1968 C C . VAL A 1 266 ? -6.868 1.318 -21.493 1.00 84.81 266 VAL A C 1
ATOM 1970 O O . VAL A 1 266 ? -7.484 2.275 -21.952 1.00 84.81 266 VAL A O 1
ATOM 1973 N N . ASP A 1 267 ? -7.399 0.414 -20.672 1.00 80.38 267 ASP A N 1
ATOM 1974 C CA . ASP A 1 267 ? -8.803 0.381 -20.273 1.00 80.38 267 ASP A CA 1
ATOM 1975 C C . ASP A 1 267 ? -8.923 0.033 -18.781 1.00 80.38 267 ASP A C 1
ATOM 1977 O O . ASP A 1 267 ? -8.016 -0.560 -18.190 1.00 80.38 267 ASP A O 1
ATOM 1981 N N . GLU A 1 268 ? -10.040 0.422 -18.166 1.00 67.38 268 GLU A N 1
ATOM 1982 C CA . GLU A 1 268 ? -10.357 0.040 -16.793 1.00 67.38 268 GLU A CA 1
ATOM 1983 C C . GLU A 1 268 ? -10.710 -1.454 -16.694 1.00 67.38 268 GLU A C 1
ATOM 1985 O O . GLU A 1 268 ? -10.380 -2.078 -15.686 1.00 67.38 268 GLU A O 1
ATOM 1990 N N . ASP A 1 269 ? -11.359 -2.052 -17.698 1.00 77.06 269 ASP A N 1
ATOM 1991 C CA . ASP A 1 269 ? -11.629 -3.491 -17.742 1.00 77.06 269 ASP A CA 1
ATOM 1992 C C . ASP A 1 269 ? -10.374 -4.271 -18.156 1.00 77.06 269 ASP A C 1
ATOM 1994 O O . ASP A 1 269 ? -9.766 -4.035 -19.197 1.00 77.06 269 ASP A O 1
ATOM 1998 N N . PHE A 1 270 ? -9.976 -5.244 -17.332 1.00 69.62 270 PHE A N 1
ATOM 1999 C CA . PHE A 1 270 ? -8.756 -6.017 -17.563 1.00 69.62 270 PHE A CA 1
ATOM 2000 C C . PHE A 1 270 ? -8.826 -6.856 -18.846 1.00 69.62 270 PHE A C 1
ATOM 2002 O O . PHE A 1 270 ? -7.817 -7.027 -19.536 1.00 69.62 270 PHE A O 1
ATOM 2009 N N . GLY A 1 271 ? -10.001 -7.413 -19.151 1.00 71.62 271 GLY A N 1
ATOM 2010 C CA . GLY A 1 271 ? -10.218 -8.232 -20.336 1.00 71.62 271 GLY A CA 1
ATOM 2011 C C . GLY A 1 271 ? -10.138 -7.397 -21.606 1.00 71.62 271 GLY A C 1
ATOM 2012 O O . GLY A 1 271 ? -9.432 -7.789 -22.538 1.00 71.62 271 GLY A O 1
ATOM 2013 N N . ASP A 1 272 ? -10.796 -6.239 -21.607 1.00 75.50 272 ASP A N 1
ATOM 2014 C CA . ASP A 1 272 ? -10.760 -5.299 -22.726 1.00 75.50 272 ASP A CA 1
ATOM 2015 C C . ASP A 1 272 ? -9.359 -4.700 -22.893 1.00 75.50 272 ASP A C 1
ATOM 2017 O O . ASP A 1 272 ? -8.820 -4.745 -23.996 1.00 75.50 272 ASP A O 1
ATOM 2021 N N . ALA A 1 273 ? -8.684 -4.301 -21.810 1.00 79.31 273 ALA A N 1
ATOM 2022 C CA . ALA A 1 273 ? -7.289 -3.857 -21.840 1.00 79.31 273 ALA A CA 1
ATOM 2023 C C . ALA A 1 273 ? -6.357 -4.901 -22.487 1.00 79.31 273 ALA A C 1
ATOM 2025 O O . ALA A 1 273 ? -5.545 -4.576 -23.357 1.00 79.31 273 ALA A O 1
ATOM 2026 N N . CYS A 1 274 ? -6.500 -6.182 -22.119 1.00 82.38 274 CYS A N 1
ATOM 2027 C CA . CYS A 1 274 ? -5.748 -7.268 -22.752 1.00 82.38 274 CYS A CA 1
ATOM 2028 C C . CYS A 1 274 ? -6.109 -7.420 -24.236 1.00 82.38 274 CYS A C 1
ATOM 2030 O O . CYS A 1 274 ? -5.220 -7.553 -25.078 1.00 82.38 274 CYS A O 1
ATOM 2032 N N . ALA A 1 275 ? -7.403 -7.436 -24.565 1.00 85.94 275 ALA A N 1
ATOM 2033 C CA . ALA A 1 275 ? -7.875 -7.638 -25.929 1.00 85.94 275 ALA A CA 1
ATOM 2034 C C . ALA A 1 275 ? -7.427 -6.499 -26.850 1.00 85.94 275 ALA A C 1
ATOM 2036 O O . ALA A 1 275 ? -6.919 -6.761 -27.938 1.00 85.94 275 ALA A O 1
ATOM 2037 N N . GLU A 1 276 ? -7.571 -5.249 -26.420 1.00 92.69 276 GLU A N 1
ATOM 2038 C CA . GLU A 1 276 ? -7.142 -4.065 -27.156 1.00 92.69 276 GLU A CA 1
ATOM 2039 C C . GLU A 1 276 ? -5.634 -4.049 -27.375 1.00 92.69 276 GLU A C 1
ATOM 2041 O O . GLU A 1 276 ? -5.193 -3.852 -28.507 1.00 92.69 276 GLU A O 1
ATOM 2046 N N . SER A 1 277 ? -4.839 -4.341 -26.342 1.00 95.25 277 SER A N 1
ATOM 2047 C CA . SER A 1 277 ? -3.385 -4.411 -26.484 1.00 95.25 277 SER A CA 1
ATOM 2048 C C . SER A 1 277 ? -2.926 -5.515 -27.430 1.00 95.25 277 SER A C 1
ATOM 2050 O O . SER A 1 277 ? -2.092 -5.275 -28.308 1.00 95.25 277 SER A O 1
ATOM 2052 N N . VAL A 1 278 ? -3.501 -6.714 -27.319 1.00 96.50 278 VAL A N 1
ATOM 2053 C CA . VAL A 1 278 ? -3.192 -7.819 -28.237 1.00 96.50 278 VAL A CA 1
ATOM 2054 C C . VAL A 1 278 ? -3.626 -7.476 -29.666 1.00 96.50 278 VAL A C 1
ATOM 2056 O O . VAL A 1 278 ? -2.860 -7.673 -30.609 1.00 96.50 278 VAL A O 1
ATOM 2059 N N . ASN A 1 279 ? -4.814 -6.892 -29.846 1.00 96.56 279 ASN A N 1
ATOM 2060 C CA . ASN A 1 279 ? -5.324 -6.476 -31.157 1.00 96.56 279 ASN A CA 1
ATOM 2061 C C . ASN A 1 279 ? -4.536 -5.309 -31.773 1.00 96.56 279 ASN A C 1
ATOM 2063 O O . ASN A 1 279 ? -4.525 -5.162 -32.999 1.00 96.56 279 ASN A O 1
ATOM 2067 N N . ALA A 1 280 ? -3.898 -4.477 -30.948 1.00 97.12 280 ALA A N 1
ATOM 2068 C CA . ALA A 1 280 ? -2.996 -3.422 -31.391 1.00 97.12 280 ALA A CA 1
ATOM 2069 C C . ALA A 1 280 ? -1.639 -3.965 -31.851 1.00 97.12 280 ALA A C 1
ATOM 2071 O O . ALA A 1 280 ? -0.974 -3.320 -32.662 1.00 97.12 280 ALA A O 1
ATOM 2072 N N . GLY A 1 281 ? -1.256 -5.156 -31.385 1.00 97.06 281 GLY A N 1
ATOM 2073 C CA . GLY A 1 281 ? -0.068 -5.872 -31.836 1.00 97.06 281 GLY A CA 1
ATOM 2074 C C . GLY A 1 281 ? 0.875 -6.318 -30.722 1.00 97.06 281 GLY A C 1
ATOM 2075 O O . GLY A 1 281 ? 1.958 -6.788 -31.056 1.00 97.06 281 GLY A O 1
ATOM 2076 N N . ILE A 1 282 ? 0.522 -6.180 -29.440 1.00 98.06 282 ILE A N 1
ATOM 2077 C CA . ILE A 1 282 ? 1.326 -6.713 -28.328 1.00 98.06 282 ILE A CA 1
ATOM 2078 C C . ILE A 1 282 ? 1.321 -8.249 -28.386 1.00 98.06 282 ILE A C 1
ATOM 2080 O O . ILE A 1 282 ? 0.263 -8.876 -28.364 1.00 98.06 282 ILE A O 1
ATOM 2084 N N . ASP A 1 283 ? 2.508 -8.855 -28.440 1.00 97.69 283 ASP A N 1
ATOM 2085 C CA . ASP A 1 283 ? 2.694 -10.309 -28.524 1.00 97.69 283 ASP A CA 1
ATOM 2086 C C . ASP A 1 283 ? 2.949 -10.946 -27.147 1.00 97.69 283 ASP A C 1
ATOM 2088 O O . ASP A 1 283 ? 2.630 -12.116 -26.943 1.00 97.69 283 ASP A O 1
ATOM 2092 N N . MET A 1 284 ? 3.507 -10.186 -26.196 1.00 97.12 284 MET A N 1
ATOM 2093 C CA . MET A 1 284 ? 3.755 -10.621 -24.817 1.00 97.12 284 MET A CA 1
ATOM 2094 C C . MET A 1 284 ? 3.385 -9.520 -23.811 1.00 97.12 284 MET A C 1
ATOM 2096 O O . MET A 1 284 ? 3.694 -8.349 -24.019 1.00 97.12 284 MET A O 1
ATOM 2100 N N . MET A 1 285 ? 2.732 -9.883 -22.708 1.00 92.31 285 MET A N 1
ATOM 2101 C CA . MET A 1 285 ? 2.280 -8.966 -21.658 1.00 92.31 285 MET A CA 1
ATOM 2102 C C . MET A 1 285 ? 3.015 -9.223 -20.343 1.00 92.31 285 MET A C 1
ATOM 2104 O O . MET A 1 285 ? 3.042 -10.352 -19.853 1.00 92.31 285 MET A O 1
ATOM 2108 N N . VAL A 1 286 ? 3.554 -8.161 -19.744 1.00 84.06 286 VAL A N 1
ATOM 2109 C CA . VAL A 1 286 ? 4.175 -8.185 -18.412 1.00 84.06 286 VAL A CA 1
ATOM 2110 C C . VAL A 1 286 ? 3.094 -8.008 -17.348 1.00 84.06 286 VAL A C 1
ATOM 2112 O O . VAL A 1 286 ? 2.625 -6.889 -17.127 1.00 84.06 286 VAL A O 1
ATOM 2115 N N . ALA A 1 287 ? 2.685 -9.103 -16.703 1.00 67.56 287 ALA A N 1
ATOM 2116 C CA . ALA A 1 287 ? 1.566 -9.137 -15.759 1.00 67.56 287 ALA A CA 1
ATOM 2117 C C . ALA A 1 287 ? 2.008 -9.637 -14.376 1.00 67.56 287 ALA A C 1
ATOM 2119 O O . ALA A 1 287 ? 2.551 -10.729 -14.243 1.00 67.56 287 ALA A O 1
ATOM 2120 N N . LEU A 1 288 ? 1.758 -8.837 -13.334 1.00 56.12 288 LEU A N 1
ATOM 2121 C CA . LEU A 1 288 ? 2.439 -9.015 -12.038 1.00 56.12 288 LEU A CA 1
ATOM 2122 C C . LEU A 1 288 ? 1.480 -9.214 -10.859 1.00 56.12 288 LEU A C 1
ATOM 2124 O O . LEU A 1 288 ? 1.867 -9.703 -9.800 1.00 56.12 288 LEU A O 1
ATOM 2128 N N . ASN A 1 289 ? 0.200 -8.877 -11.034 1.00 48.91 289 ASN A N 1
ATOM 2129 C CA . ASN A 1 289 ? -0.822 -9.054 -10.002 1.00 48.91 289 ASN A CA 1
ATOM 2130 C C . ASN A 1 289 ? -1.343 -10.501 -9.991 1.00 48.91 289 ASN A C 1
ATOM 2132 O O . ASN A 1 289 ? -2.497 -10.767 -10.320 1.00 48.91 289 ASN A O 1
ATOM 2136 N N . LEU A 1 290 ? -0.501 -11.454 -9.589 1.00 44.94 290 LEU A N 1
ATOM 2137 C CA . LEU A 1 290 ? -0.836 -12.886 -9.579 1.00 44.94 290 LEU A CA 1
ATOM 2138 C C . LEU A 1 290 ? -1.351 -13.414 -8.228 1.00 44.94 290 LEU A C 1
ATOM 2140 O O . LEU A 1 290 ? -1.519 -14.620 -8.060 1.00 44.94 290 LEU A O 1
ATOM 2144 N N . GLY A 1 291 ? -1.729 -12.542 -7.287 1.00 48.31 291 GLY A N 1
ATOM 2145 C CA . GLY A 1 291 ? -2.459 -12.970 -6.085 1.00 48.31 291 GLY A CA 1
ATOM 2146 C C . GLY A 1 291 ? -3.850 -13.518 -6.422 1.00 48.31 291 GLY A C 1
ATOM 2147 O O . GLY A 1 291 ? -4.193 -14.616 -6.014 1.00 48.31 291 GLY A O 1
ATOM 2148 N N . TYR A 1 292 ? -4.628 -12.787 -7.225 1.00 48.75 292 TYR A N 1
ATOM 2149 C CA . TYR A 1 292 ? -5.893 -13.260 -7.810 1.00 48.75 292 TYR A CA 1
ATOM 2150 C C . TYR A 1 292 ? -6.255 -12.578 -9.152 1.00 48.75 292 TYR A C 1
ATOM 2152 O O . TYR A 1 292 ? -7.303 -12.890 -9.713 1.00 48.75 292 TYR A O 1
ATOM 2160 N N . GLY A 1 293 ? -5.420 -11.667 -9.677 1.00 49.84 293 GLY A N 1
ATOM 2161 C CA . GLY A 1 293 ? -5.667 -10.994 -10.961 1.00 49.84 293 GLY A CA 1
ATOM 2162 C C . GLY A 1 293 ? -6.865 -10.037 -10.986 1.00 49.84 293 GLY A C 1
ATOM 2163 O O . GLY A 1 293 ? -7.464 -9.881 -12.039 1.00 49.84 293 GLY A O 1
ATOM 2164 N N . MET A 1 294 ? -7.249 -9.442 -9.847 1.00 53.16 294 MET A N 1
ATOM 2165 C CA . MET A 1 294 ? -8.391 -8.518 -9.757 1.00 53.16 294 MET A CA 1
ATOM 2166 C C . MET A 1 294 ? -7.959 -7.060 -9.971 1.00 53.16 294 MET A C 1
ATOM 2168 O O . MET A 1 294 ? -6.948 -6.627 -9.415 1.00 53.16 294 MET A O 1
ATOM 2172 N N . ASN A 1 295 ? -8.764 -6.300 -10.713 1.00 54.31 295 ASN A N 1
ATOM 2173 C CA . ASN A 1 295 ? -8.617 -4.871 -10.958 1.00 54.31 295 ASN A CA 1
ATOM 2174 C C . ASN A 1 295 ? -8.439 -4.081 -9.637 1.00 54.31 295 ASN A C 1
ATOM 2176 O O . ASN A 1 295 ? -9.259 -4.218 -8.717 1.00 54.31 295 ASN A O 1
ATOM 2180 N N . PRO A 1 296 ? -7.417 -3.208 -9.526 1.00 49.31 296 PRO A N 1
ATOM 2181 C CA . PRO A 1 296 ? -7.190 -2.358 -8.354 1.00 49.31 296 PRO A CA 1
ATOM 2182 C C . PRO A 1 296 ? -8.397 -1.509 -7.920 1.00 49.31 296 PRO A C 1
ATOM 2184 O O . PRO A 1 296 ? -8.597 -1.308 -6.722 1.00 49.31 296 PRO A O 1
ATOM 2187 N N . ALA A 1 297 ? -9.235 -1.045 -8.851 1.00 49.44 297 ALA A N 1
ATOM 2188 C CA . ALA A 1 297 ? -10.465 -0.317 -8.546 1.00 49.44 297 ALA A CA 1
ATOM 2189 C C . ALA A 1 297 ? -11.487 -1.208 -7.819 1.00 49.44 297 ALA A C 1
ATOM 2191 O O . ALA A 1 297 ? -12.068 -0.794 -6.811 1.00 49.44 297 ALA A O 1
ATOM 2192 N N . LEU A 1 298 ? -11.653 -2.461 -8.258 1.00 56.16 298 LEU A N 1
ATOM 2193 C CA . LEU A 1 298 ? -12.495 -3.449 -7.577 1.00 56.16 298 LEU A CA 1
ATOM 2194 C C . LEU A 1 298 ? -11.937 -3.797 -6.191 1.00 56.16 298 LEU A C 1
ATOM 2196 O O . LEU A 1 298 ? -12.698 -3.869 -5.228 1.00 56.16 298 LEU A O 1
ATOM 2200 N N . VAL A 1 299 ? -10.615 -3.918 -6.046 1.00 58.81 299 VAL A N 1
ATOM 2201 C CA . VAL A 1 299 ? -9.952 -4.097 -4.739 1.00 58.81 299 VAL A CA 1
ATOM 2202 C C . VAL A 1 299 ? -10.176 -2.883 -3.821 1.00 58.81 299 VAL A C 1
ATOM 2204 O O . VAL A 1 299 ? -10.446 -3.032 -2.623 1.00 58.81 299 VAL A O 1
ATOM 2207 N N . GLY A 1 300 ? -10.141 -1.670 -4.378 1.00 51.19 300 GLY A N 1
ATOM 2208 C CA . GLY A 1 300 ? -10.495 -0.435 -3.677 1.00 51.19 300 GLY A CA 1
ATOM 2209 C C . GLY A 1 300 ? -11.944 -0.446 -3.179 1.00 51.19 300 GLY A C 1
ATOM 2210 O O . GLY A 1 300 ? -12.205 -0.152 -2.008 1.00 51.19 300 GLY A O 1
ATOM 2211 N N . LEU A 1 301 ? -12.890 -0.876 -4.021 1.00 69.19 301 LEU A N 1
ATOM 2212 C CA . LEU A 1 301 ? -14.298 -1.045 -3.644 1.00 69.19 301 LEU A CA 1
ATOM 2213 C C . LEU A 1 301 ? -14.497 -2.137 -2.581 1.00 69.19 301 LEU A C 1
ATOM 2215 O O . LEU A 1 301 ? -15.254 -1.918 -1.630 1.00 69.19 301 LEU A O 1
ATOM 2219 N N . LEU A 1 302 ? -13.785 -3.267 -2.681 1.00 75.44 302 LEU A N 1
ATOM 2220 C CA . LEU A 1 302 ? -13.766 -4.324 -1.659 1.00 75.44 302 LEU A CA 1
ATOM 2221 C C . LEU A 1 302 ? -13.268 -3.815 -0.305 1.00 75.44 302 LEU A C 1
ATOM 2223 O O . LEU A 1 302 ? -13.718 -4.291 0.734 1.00 75.44 302 LEU A O 1
ATOM 2227 N N . SER A 1 303 ? -12.380 -2.825 -0.302 1.00 66.19 303 SER A N 1
ATOM 2228 C CA . SER A 1 303 ? -11.875 -2.207 0.925 1.00 66.19 303 SER A CA 1
ATOM 2229 C C . SER A 1 303 ? -12.856 -1.178 1.505 1.00 66.19 303 SER A C 1
ATOM 2231 O O . SER A 1 303 ? -13.007 -1.078 2.726 1.00 66.19 303 SER A O 1
ATOM 2233 N N . ALA A 1 304 ? -13.551 -0.421 0.649 1.00 70.62 304 ALA A N 1
ATOM 2234 C CA . ALA A 1 304 ? -14.419 0.685 1.054 1.00 70.62 304 ALA A CA 1
ATOM 2235 C C . ALA A 1 304 ? -15.842 0.251 1.459 1.00 70.62 304 ALA A C 1
ATOM 2237 O O . ALA A 1 304 ? -16.326 0.642 2.525 1.00 70.62 304 ALA A O 1
ATOM 2238 N N . ILE A 1 305 ? -16.530 -0.556 0.640 1.00 82.81 305 ILE A N 1
ATOM 2239 C CA . ILE A 1 305 ? -17.954 -0.898 0.840 1.00 82.81 305 ILE A CA 1
ATOM 2240 C C . ILE A 1 305 ? -18.203 -1.591 2.195 1.00 82.81 305 ILE A C 1
ATOM 2242 O O . ILE A 1 305 ? -19.119 -1.176 2.922 1.00 82.81 305 ILE A O 1
ATOM 2246 N N . PRO A 1 306 ? -17.408 -2.598 2.608 1.00 85.00 306 PRO A N 1
ATOM 2247 C CA . PRO A 1 306 ? -17.618 -3.245 3.898 1.00 85.00 306 PRO A CA 1
ATOM 2248 C C . PRO A 1 306 ? -17.367 -2.307 5.085 1.00 85.00 306 PRO A C 1
ATOM 2250 O O . PRO A 1 306 ? -18.073 -2.391 6.088 1.00 85.00 306 PRO A O 1
ATOM 2253 N N . ARG A 1 307 ? -16.440 -1.345 4.957 1.00 77.81 307 ARG A N 1
ATOM 2254 C CA . ARG A 1 307 ? -16.185 -0.320 5.985 1.00 77.81 307 ARG A CA 1
ATOM 2255 C C . ARG A 1 307 ? -17.346 0.660 6.139 1.00 77.81 307 ARG A C 1
ATOM 2257 O O . ARG A 1 307 ? -17.696 1.001 7.268 1.00 77.81 307 ARG A O 1
ATOM 2264 N N . PHE A 1 308 ? -17.976 1.081 5.040 1.00 78.31 308 PHE A N 1
ATOM 2265 C CA . PHE A 1 308 ? -19.207 1.880 5.105 1.00 78.31 308 PHE A CA 1
ATOM 2266 C C . PHE A 1 308 ? -20.355 1.106 5.751 1.00 78.31 308 PHE A C 1
ATOM 2268 O O . PHE A 1 308 ? -21.109 1.669 6.546 1.00 78.31 308 PHE A O 1
ATOM 2275 N N . THR A 1 309 ? -20.460 -0.187 5.442 1.00 84.44 309 THR A N 1
ATOM 2276 C CA . THR A 1 309 ? -21.464 -1.065 6.049 1.00 84.44 309 THR A CA 1
ATOM 2277 C C . THR A 1 309 ? -21.260 -1.150 7.560 1.00 84.44 309 THR A C 1
ATOM 2279 O O . THR A 1 309 ? -22.198 -0.872 8.299 1.00 84.44 309 THR A O 1
ATOM 2282 N N . ASP A 1 310 ? -20.032 -1.413 8.014 1.00 84.38 310 ASP A N 1
ATOM 2283 C CA . ASP A 1 310 ? -19.645 -1.452 9.433 1.00 84.38 310 ASP A CA 1
ATOM 2284 C C . ASP A 1 310 ? -19.971 -0.134 10.166 1.00 84.38 310 ASP A C 1
ATOM 2286 O O . ASP A 1 310 ? -20.554 -0.125 11.251 1.00 84.38 310 ASP A O 1
ATOM 2290 N N . ALA A 1 311 ? -19.686 1.011 9.535 1.00 81.69 311 ALA A N 1
ATOM 2291 C CA . ALA A 1 311 ? -20.032 2.324 10.079 1.00 81.69 311 ALA A CA 1
ATOM 2292 C C . ALA A 1 311 ? -21.554 2.528 10.237 1.00 81.69 311 ALA A C 1
ATOM 2294 O O . ALA A 1 311 ? -21.994 3.203 11.169 1.00 81.69 311 ALA A O 1
ATOM 2295 N N . ALA A 1 312 ? -22.369 1.952 9.351 1.00 85.50 312 ALA A N 1
ATOM 2296 C CA . ALA A 1 312 ? -23.825 2.023 9.441 1.00 85.50 312 ALA A CA 1
ATOM 2297 C C . ALA A 1 312 ? -24.410 1.017 10.450 1.00 85.50 312 ALA A C 1
ATOM 2299 O O . ALA A 1 312 ? -25.398 1.323 11.125 1.00 85.50 312 ALA A O 1
ATOM 2300 N N . THR A 1 313 ? -23.822 -0.177 10.569 1.00 91.31 313 THR A N 1
ATOM 2301 C CA . THR A 1 313 ? -24.325 -1.254 11.433 1.00 91.31 313 THR A CA 1
ATOM 2302 C C . THR A 1 313 ? -23.973 -1.054 12.905 1.00 91.31 313 THR A C 1
ATOM 2304 O O . THR A 1 313 ? -24.770 -1.445 13.760 1.00 91.31 313 THR A O 1
ATOM 2307 N N . ASP A 1 314 ? -22.854 -0.395 13.221 1.00 90.75 314 ASP A N 1
ATOM 2308 C CA . ASP A 1 314 ? -22.397 -0.143 14.596 1.00 90.75 314 ASP A CA 1
ATOM 2309 C C . ASP A 1 314 ? -23.470 0.520 15.489 1.00 90.75 314 ASP A C 1
ATOM 2311 O O . ASP A 1 314 ? -23.823 -0.058 16.524 1.00 90.75 314 ASP A O 1
ATOM 2315 N N . PRO A 1 315 ? -24.066 1.683 15.133 1.00 90.62 315 PRO A N 1
ATOM 2316 C CA . PRO A 1 315 ? -25.112 2.301 15.954 1.00 90.62 315 PRO A CA 1
ATOM 2317 C C . PRO A 1 315 ? -26.344 1.417 16.152 1.00 90.62 315 PRO A C 1
ATOM 2319 O O . PRO A 1 315 ? -26.947 1.395 17.231 1.00 90.62 315 PRO A O 1
ATOM 2322 N N . ILE A 1 316 ? -26.719 0.668 15.112 1.00 91.44 316 ILE A N 1
ATOM 2323 C CA . ILE A 1 316 ? -27.871 -0.237 15.139 1.00 91.44 316 ILE A CA 1
ATOM 2324 C C . ILE A 1 316 ? -27.604 -1.374 16.128 1.00 91.44 316 ILE A C 1
ATOM 2326 O O . ILE A 1 316 ? -28.451 -1.668 16.974 1.00 91.44 316 ILE A O 1
ATOM 2330 N N . MET A 1 317 ? -26.418 -1.982 16.075 1.00 93.94 317 MET A N 1
ATOM 2331 C CA . MET A 1 317 ? -26.036 -3.051 16.994 1.00 93.94 317 MET A CA 1
ATOM 2332 C C . MET A 1 317 ? -25.885 -2.543 18.429 1.00 93.94 317 MET A C 1
ATOM 2334 O O . MET A 1 317 ? -26.326 -3.215 19.360 1.00 93.94 317 MET A O 1
ATOM 2338 N N . GLY A 1 318 ? -25.362 -1.329 18.626 1.00 89.31 318 GLY A N 1
ATOM 2339 C CA . GLY A 1 318 ? -25.326 -0.669 19.933 1.00 89.31 318 GLY A CA 1
ATOM 2340 C C . GLY A 1 318 ? -26.721 -0.569 20.557 1.00 89.31 318 GLY A C 1
ATOM 2341 O O . GLY A 1 318 ? -26.934 -0.999 21.692 1.00 89.31 318 GLY A O 1
ATOM 2342 N N . TYR A 1 319 ? -27.703 -0.114 19.775 1.00 88.94 319 TYR A N 1
ATOM 2343 C CA . TYR A 1 319 ? -29.106 -0.039 20.188 1.00 88.94 319 TYR A CA 1
ATOM 2344 C C . TYR A 1 319 ? -29.736 -1.406 20.490 1.00 88.94 319 TYR A C 1
ATOM 2346 O O . TYR A 1 319 ? -30.424 -1.567 21.503 1.00 88.94 319 TYR A O 1
ATOM 2354 N N . ILE A 1 320 ? -29.522 -2.395 19.615 1.00 89.31 320 ILE A N 1
ATOM 2355 C CA . ILE A 1 320 ? -30.028 -3.763 19.799 1.00 89.31 320 ILE A CA 1
ATOM 2356 C C . ILE A 1 320 ? -29.444 -4.356 21.081 1.00 89.31 320 ILE A C 1
ATOM 2358 O O . ILE A 1 320 ? -30.184 -4.891 21.912 1.00 89.31 320 ILE A O 1
ATOM 2362 N N . SER A 1 321 ? -28.131 -4.221 21.269 1.00 90.12 321 SER A N 1
ATOM 2363 C CA . SER A 1 321 ? -27.434 -4.701 22.454 1.00 90.12 321 SER A CA 1
ATOM 2364 C C . SER A 1 321 ? -27.998 -4.050 23.712 1.00 90.12 321 SER A C 1
ATOM 2366 O O . SER A 1 321 ? -28.295 -4.765 24.657 1.00 90.12 321 SER A O 1
ATOM 2368 N N . ASP A 1 322 ? -28.236 -2.737 23.733 1.00 86.38 322 ASP A N 1
ATOM 2369 C CA . ASP A 1 322 ? -28.744 -2.040 24.925 1.00 86.38 322 ASP A CA 1
ATOM 2370 C C . ASP A 1 322 ? -30.157 -2.472 25.348 1.00 86.38 322 ASP A C 1
ATOM 2372 O O . ASP A 1 322 ? -30.500 -2.406 26.534 1.00 86.38 322 ASP A O 1
ATOM 2376 N N . LYS A 1 323 ? -30.974 -2.935 24.398 1.00 83.19 323 LYS A N 1
ATOM 2377 C CA . LYS A 1 323 ? -32.351 -3.393 24.640 1.00 83.19 323 LYS A CA 1
ATOM 2378 C C . LYS A 1 323 ? -32.494 -4.893 24.846 1.00 83.19 323 LYS A C 1
ATOM 2380 O O . LYS A 1 323 ? -33.571 -5.350 25.235 1.00 83.19 323 LYS A O 1
ATOM 2385 N N . THR A 1 324 ? -31.457 -5.664 24.553 1.00 83.06 324 THR A N 1
ATOM 2386 C CA . THR A 1 324 ? -31.559 -7.117 24.610 1.00 83.06 324 THR A CA 1
ATOM 2387 C C . THR A 1 324 ? -31.737 -7.586 26.047 1.00 83.06 324 THR A C 1
ATOM 2389 O O . THR A 1 324 ? -31.100 -7.110 26.985 1.00 83.06 324 THR A O 1
ATOM 2392 N N . ARG A 1 325 ? -32.656 -8.531 26.221 1.00 77.25 325 ARG A N 1
ATOM 2393 C CA . ARG A 1 325 ? -32.976 -9.171 27.494 1.00 77.25 325 ARG A CA 1
ATOM 2394 C C . ARG A 1 325 ? -32.860 -10.671 27.259 1.00 77.25 325 ARG A C 1
ATOM 2396 O O . ARG A 1 325 ? -33.646 -11.236 26.504 1.00 77.25 325 ARG A O 1
ATOM 2403 N N . SER A 1 326 ? -31.851 -11.303 27.844 1.00 80.69 326 SER A N 1
ATOM 2404 C CA . SER A 1 326 ? -31.595 -12.737 27.699 1.00 80.69 326 SER A CA 1
ATOM 2405 C C . SER A 1 326 ? -31.123 -13.320 29.023 1.00 80.69 326 SER A C 1
ATOM 2407 O O . SER A 1 326 ? -30.466 -12.642 29.809 1.00 80.69 326 SER A O 1
ATOM 2409 N N . ARG A 1 327 ? -31.411 -14.609 29.238 1.00 77.94 327 ARG A N 1
ATOM 2410 C CA . ARG A 1 327 ? -30.956 -15.381 30.406 1.00 77.94 327 ARG A CA 1
ATOM 2411 C C . ARG A 1 327 ? -29.428 -15.442 30.540 1.00 77.94 327 ARG A C 1
ATOM 2413 O O . ARG A 1 327 ? -28.918 -15.765 31.603 1.00 77.94 327 ARG A O 1
ATOM 2420 N N . TRP A 1 328 ? -28.703 -15.186 29.451 1.00 76.75 328 TRP A N 1
ATOM 2421 C CA . TRP A 1 328 ? -27.241 -15.242 29.407 1.00 76.75 328 TRP A CA 1
ATOM 2422 C C . TRP A 1 328 ? -26.573 -13.873 29.579 1.00 76.75 328 TRP A C 1
ATOM 2424 O O . TRP A 1 328 ? -25.346 -13.807 29.599 1.00 76.75 328 TRP A O 1
ATOM 2434 N N . GLY A 1 329 ? -27.356 -12.803 29.732 1.00 79.94 329 GLY A N 1
ATOM 2435 C CA . GLY A 1 329 ? -26.884 -11.419 29.728 1.00 79.94 329 GLY A CA 1
ATOM 2436 C C . GLY A 1 329 ? -27.331 -10.664 28.477 1.00 79.94 329 GLY A C 1
ATOM 2437 O O . GLY A 1 329 ? -27.754 -11.248 27.478 1.00 79.94 329 GLY A O 1
ATOM 2438 N N . ARG A 1 330 ? -27.258 -9.343 28.551 1.00 84.56 330 ARG A N 1
ATOM 2439 C CA . ARG A 1 330 ? -27.638 -8.379 27.522 1.00 84.56 330 ARG A CA 1
ATOM 2440 C C . ARG A 1 330 ? -26.662 -8.344 26.338 1.00 84.56 330 ARG A C 1
ATOM 2442 O O . ARG A 1 330 ? -27.097 -8.145 25.206 1.00 84.56 330 ARG A O 1
ATOM 2449 N N . ARG A 1 331 ? -25.364 -8.543 26.580 1.00 89.50 331 ARG A N 1
ATOM 2450 C CA . ARG A 1 331 ? -24.255 -8.370 25.618 1.00 89.50 331 ARG A CA 1
ATOM 2451 C C . ARG A 1 331 ? -23.566 -9.684 25.273 1.00 89.50 331 ARG A C 1
ATOM 2453 O O . ARG A 1 331 ? -23.209 -9.913 24.119 1.00 89.50 331 ARG A O 1
ATOM 2460 N N . ARG A 1 332 ? -23.421 -10.570 26.260 1.00 91.12 332 ARG A N 1
ATOM 2461 C CA . ARG A 1 332 ? -22.688 -11.845 26.136 1.00 91.12 332 ARG A CA 1
ATOM 2462 C C . ARG A 1 332 ? -23.126 -12.725 24.952 1.00 91.12 332 ARG A C 1
ATOM 2464 O O . ARG A 1 332 ? -22.233 -13.230 24.274 1.00 91.12 332 ARG A O 1
ATOM 2471 N N . PRO A 1 333 ? -24.431 -12.888 24.633 1.00 91.75 333 PRO A N 1
ATOM 2472 C CA . PRO A 1 333 ? -24.841 -13.680 23.471 1.00 91.75 333 PRO A CA 1
ATOM 2473 C C . PRO A 1 333 ? -24.279 -13.145 22.152 1.00 91.75 333 PRO A C 1
ATOM 2475 O O . PRO A 1 333 ? -23.848 -13.928 21.312 1.00 91.75 333 PRO A O 1
ATOM 2478 N N . TYR A 1 334 ? -24.251 -11.822 21.984 1.00 94.69 334 TYR A N 1
ATOM 2479 C CA . TYR A 1 334 ? -23.730 -11.195 20.772 1.00 94.69 334 TYR A CA 1
ATOM 2480 C C . TYR A 1 334 ? -22.214 -11.293 20.693 1.00 94.69 334 TYR A C 1
ATOM 2482 O O . TYR A 1 334 ? -21.701 -11.638 19.642 1.00 94.69 334 TYR A O 1
ATOM 2490 N N . ILE A 1 335 ? -21.498 -11.099 21.803 1.00 94.88 335 ILE A N 1
ATOM 2491 C CA . ILE A 1 335 ? -20.041 -11.296 21.833 1.00 94.88 335 ILE A CA 1
ATOM 2492 C C . ILE A 1 335 ? -19.695 -12.738 21.435 1.00 94.88 335 ILE A C 1
ATOM 2494 O O . ILE A 1 335 ? -18.839 -12.953 20.584 1.00 94.88 335 ILE A O 1
ATOM 2498 N N . PHE A 1 336 ? -20.401 -13.727 21.992 1.00 95.38 336 PHE A N 1
ATOM 2499 C CA . PHE A 1 336 ? -20.163 -15.138 21.687 1.00 95.38 336 PHE A CA 1
ATOM 2500 C C . PHE A 1 336 ? -20.432 -15.468 20.211 1.00 95.38 336 PHE A C 1
ATOM 2502 O O . PHE A 1 336 ? -19.573 -16.020 19.528 1.00 95.38 336 PHE A O 1
ATOM 2509 N N . VAL A 1 337 ? -21.616 -15.103 19.706 1.00 95.44 337 VAL A N 1
ATOM 2510 C CA . VAL A 1 337 ? -22.015 -15.390 18.319 1.00 95.44 337 VAL A CA 1
ATOM 2511 C C . VAL A 1 337 ? -21.198 -14.568 17.324 1.00 95.44 337 VAL A C 1
ATOM 2513 O O . VAL A 1 337 ? -20.789 -15.096 16.298 1.00 95.44 337 VAL A O 1
ATOM 2516 N N . GLY A 1 338 ? -20.932 -13.301 17.628 1.00 95.88 338 GLY A N 1
ATOM 2517 C CA . GLY A 1 338 ? -20.155 -12.391 16.793 1.00 95.88 338 GLY A CA 1
ATOM 2518 C C . GLY A 1 338 ? -18.703 -12.828 16.656 1.00 95.88 338 GLY A C 1
ATOM 2519 O O . GLY A 1 338 ? -18.191 -12.827 15.544 1.00 95.88 338 GLY A O 1
ATOM 2520 N N . ALA A 1 339 ? -18.058 -13.278 17.742 1.00 95.94 339 ALA A N 1
ATOM 2521 C CA . ALA A 1 339 ? -16.692 -13.806 17.682 1.00 95.94 339 ALA A CA 1
ATOM 2522 C C . ALA A 1 339 ? -16.606 -15.039 16.772 1.00 95.94 339 ALA A C 1
ATOM 2524 O O . ALA A 1 339 ? -15.719 -15.119 15.924 1.00 95.94 339 ALA A O 1
ATOM 2525 N N . ILE A 1 340 ? -17.562 -15.967 16.906 1.00 96.50 340 ILE A N 1
ATOM 2526 C CA . ILE A 1 340 ? -17.663 -17.153 16.046 1.00 96.50 340 ILE A CA 1
ATOM 2527 C C . ILE A 1 340 ? -17.915 -16.741 14.593 1.00 96.50 340 ILE A C 1
ATOM 2529 O O . ILE A 1 340 ? -17.217 -17.206 13.698 1.00 96.50 340 ILE A O 1
ATOM 2533 N N . LEU A 1 341 ? -18.883 -15.853 14.352 1.00 95.94 341 LEU A N 1
ATOM 2534 C CA . LEU A 1 341 ? -19.242 -15.411 13.008 1.00 95.94 341 LEU A CA 1
ATOM 2535 C C . LEU A 1 341 ? -18.070 -14.695 12.330 1.00 95.94 341 LEU A C 1
ATOM 2537 O O . LEU A 1 341 ? -17.755 -15.026 11.193 1.00 95.94 341 LEU A O 1
ATOM 2541 N N . ALA A 1 342 ? -17.400 -13.768 13.018 1.00 94.69 342 ALA A N 1
ATOM 2542 C CA . ALA A 1 342 ? -16.244 -13.038 12.500 1.00 94.69 342 ALA A CA 1
ATOM 2543 C C . ALA A 1 342 ? -15.053 -13.972 12.237 1.00 94.69 342 ALA A C 1
ATOM 2545 O O . ALA A 1 342 ? -14.483 -13.939 11.153 1.00 94.69 342 ALA A O 1
ATOM 2546 N N . GLY A 1 343 ? -14.705 -14.851 13.182 1.00 95.19 343 GLY A N 1
ATOM 2547 C CA . GLY A 1 343 ? -13.581 -15.773 13.004 1.00 95.19 343 GLY A CA 1
ATOM 2548 C C . GLY A 1 343 ? -13.818 -16.799 11.891 1.00 95.19 343 GLY A C 1
ATOM 2549 O O . GLY A 1 343 ? -12.935 -17.020 11.066 1.00 95.19 343 GLY A O 1
ATOM 2550 N N . LEU A 1 344 ? -15.023 -17.380 11.813 1.00 94.75 344 LEU A N 1
ATOM 2551 C CA . LEU A 1 344 ? -15.374 -18.331 10.752 1.00 94.75 344 LEU A CA 1
ATOM 2552 C C . LEU A 1 344 ? -15.483 -17.658 9.385 1.00 94.75 344 LEU A C 1
ATOM 2554 O O . LEU A 1 344 ? -14.958 -18.188 8.413 1.00 94.75 344 LEU A O 1
ATOM 2558 N N . SER A 1 345 ? -16.147 -16.503 9.294 1.00 94.12 345 SER A N 1
ATOM 2559 C CA . SER A 1 345 ? -16.250 -15.773 8.023 1.00 94.12 345 SER A CA 1
ATOM 2560 C C . SER A 1 345 ? -14.885 -15.305 7.532 1.00 94.12 345 SER A C 1
ATOM 2562 O O . SER A 1 345 ? -14.630 -15.430 6.342 1.00 94.12 345 SER A O 1
ATOM 2564 N N . PHE A 1 346 ? -13.986 -14.859 8.420 1.00 92.44 346 PHE A N 1
ATOM 2565 C CA . PHE A 1 346 ? -12.609 -14.531 8.048 1.00 92.44 346 PHE A CA 1
ATOM 2566 C C . PHE A 1 346 ? -11.857 -15.755 7.527 1.00 92.44 346 PHE A C 1
ATOM 2568 O O . PHE A 1 346 ? -11.246 -15.682 6.468 1.00 92.44 346 PHE A O 1
ATOM 2575 N N . ALA A 1 347 ? -11.942 -16.896 8.218 1.00 92.75 347 ALA A N 1
ATOM 2576 C CA . ALA A 1 347 ? -11.306 -18.127 7.757 1.00 92.75 347 ALA A CA 1
ATOM 2577 C C . ALA A 1 347 ? -11.829 -18.546 6.373 1.00 92.75 347 ALA A C 1
ATOM 2579 O O . ALA A 1 347 ? -11.035 -18.790 5.468 1.00 92.75 347 ALA A O 1
ATOM 2580 N N . VAL A 1 348 ? -13.158 -18.575 6.201 1.00 90.62 348 VAL A N 1
ATOM 2581 C CA . VAL A 1 348 ? -13.846 -18.978 4.961 1.00 90.62 348 VAL A CA 1
ATOM 2582 C C . VAL A 1 348 ? -13.587 -18.012 3.808 1.00 90.62 348 VAL A C 1
ATOM 2584 O O . VAL A 1 348 ? -13.448 -18.471 2.678 1.00 90.62 348 VAL A O 1
ATOM 2587 N N . LEU A 1 349 ? -13.486 -16.705 4.075 1.00 88.44 349 LEU A N 1
ATOM 2588 C CA . LEU A 1 349 ? -13.210 -15.673 3.066 1.00 88.44 349 LEU A CA 1
ATOM 2589 C C . LEU A 1 349 ? -11.959 -15.999 2.245 1.00 88.44 349 LEU A C 1
ATOM 2591 O O . LEU A 1 349 ? -11.920 -15.725 1.051 1.00 88.44 349 LEU A O 1
ATOM 2595 N N . TRP A 1 350 ? -10.972 -16.621 2.885 1.00 85.44 350 TRP A N 1
ATOM 2596 C CA . TRP A 1 350 ? -9.707 -16.999 2.269 1.00 85.44 350 TRP A CA 1
ATOM 2597 C C . TRP A 1 350 ? -9.635 -18.478 1.862 1.00 85.44 350 TRP A C 1
ATOM 2599 O O . TRP A 1 350 ? -8.603 -18.888 1.362 1.00 85.44 350 TRP A O 1
ATOM 2609 N N . GLN A 1 351 ? -10.700 -19.279 2.019 1.00 85.38 351 GLN A N 1
ATOM 2610 C CA . GLN A 1 351 ? -10.740 -20.683 1.553 1.00 85.38 351 GLN A CA 1
ATOM 2611 C C . GLN A 1 351 ? -11.238 -20.830 0.109 1.00 85.38 351 GLN A C 1
ATOM 2613 O O . GLN A 1 351 ? -11.735 -21.892 -0.278 1.00 85.38 351 GLN A O 1
ATOM 2618 N N . LEU A 1 352 ? -11.207 -19.760 -0.682 1.00 68.12 352 LEU A N 1
ATOM 2619 C CA . LEU A 1 352 ? -11.834 -19.787 -1.994 1.00 68.12 352 LEU A CA 1
ATOM 2620 C C . LEU A 1 352 ? -11.055 -20.708 -2.944 1.00 68.12 352 LEU A C 1
ATOM 2622 O O . LEU A 1 352 ? -9.851 -20.522 -3.113 1.00 68.12 352 LEU A O 1
ATOM 2626 N N . PRO A 1 353 ? -11.722 -21.693 -3.581 1.00 57.41 353 PRO A N 1
ATOM 2627 C CA . PRO A 1 353 ? -11.092 -22.487 -4.628 1.00 57.41 353 PRO A CA 1
ATOM 2628 C C . PRO A 1 353 ? -10.724 -21.589 -5.819 1.00 57.41 353 PRO A C 1
ATOM 2630 O O . PRO A 1 353 ? -11.148 -20.436 -5.884 1.00 57.41 353 PRO A O 1
ATOM 2633 N N . HIS A 1 354 ? -9.964 -22.114 -6.786 1.00 54.16 354 HIS A N 1
ATOM 2634 C CA . HIS A 1 354 ? -9.679 -21.446 -8.063 1.00 54.16 354 HIS A CA 1
ATOM 2635 C C . HIS A 1 354 ? -10.982 -21.181 -8.847 1.00 54.16 354 HIS A C 1
ATOM 2637 O O . HIS A 1 354 ? -11.345 -21.921 -9.760 1.00 54.16 354 HIS A O 1
ATOM 2643 N N . ILE A 1 355 ? -11.737 -20.157 -8.458 1.00 53.31 355 ILE A N 1
ATOM 2644 C CA . ILE A 1 355 ? -12.976 -19.759 -9.113 1.00 53.31 355 ILE A CA 1
ATOM 2645 C C . ILE A 1 355 ? -12.589 -18.887 -10.308 1.00 53.31 355 ILE A C 1
ATOM 2647 O O . ILE A 1 355 ? -11.958 -17.844 -10.150 1.00 53.31 355 ILE A O 1
ATOM 2651 N N . ALA A 1 356 ? -12.956 -19.327 -11.510 1.00 49.56 356 ALA A N 1
ATOM 2652 C CA . ALA A 1 356 ? -12.729 -18.583 -12.742 1.00 49.56 356 ALA A CA 1
ATOM 2653 C C . ALA A 1 356 ? -13.771 -17.458 -12.883 1.00 49.56 356 ALA A C 1
ATOM 2655 O O . ALA A 1 356 ? -14.969 -17.731 -12.968 1.00 49.56 356 ALA A O 1
ATOM 2656 N N . GLY A 1 357 ? -13.312 -16.204 -12.912 1.00 60.84 357 GLY A N 1
ATOM 2657 C CA . GLY A 1 357 ? -14.129 -15.021 -13.205 1.00 60.84 357 GLY A CA 1
ATOM 2658 C C . GLY A 1 357 ? -13.969 -13.909 -12.169 1.00 60.84 357 GLY A C 1
ATOM 2659 O O . GLY A 1 357 ? -14.410 -14.047 -11.029 1.00 60.84 357 GLY A O 1
ATOM 2660 N N . GLU A 1 358 ? -13.391 -12.784 -12.588 1.00 64.50 358 GLU A N 1
ATOM 2661 C CA . GLU A 1 358 ? -13.122 -11.607 -11.753 1.00 64.50 358 GLU A CA 1
ATOM 2662 C C . GLU A 1 358 ? -14.377 -11.065 -11.053 1.00 64.50 358 GLU A C 1
ATOM 2664 O O . GLU A 1 358 ? -14.358 -10.816 -9.849 1.00 64.50 358 GLU A O 1
ATOM 2669 N N . GLY A 1 359 ? -15.505 -10.963 -11.764 1.00 73.06 359 GLY A N 1
ATOM 2670 C CA . GLY A 1 359 ? -16.763 -10.486 -11.182 1.00 73.06 359 GLY A CA 1
ATOM 2671 C C . GLY A 1 359 ? -17.332 -11.413 -10.101 1.00 73.06 359 GLY A C 1
ATOM 2672 O O . GLY A 1 359 ? -17.874 -10.945 -9.099 1.00 73.06 359 GLY A O 1
ATOM 2673 N N . LEU A 1 360 ? -17.176 -12.732 -10.259 1.00 78.19 360 LEU A N 1
ATOM 2674 C CA . LEU A 1 360 ? -17.594 -13.701 -9.242 1.00 78.19 360 LEU A CA 1
ATOM 2675 C C . LEU A 1 360 ? -16.645 -13.668 -8.042 1.00 78.19 360 LEU A C 1
ATOM 2677 O O . LEU A 1 360 ? -17.104 -13.681 -6.902 1.00 78.19 360 LEU A O 1
ATOM 2681 N N . LEU A 1 361 ? -15.341 -13.560 -8.290 1.00 77.88 361 LEU A N 1
ATOM 2682 C CA . LEU A 1 361 ? -14.337 -13.373 -7.252 1.00 77.88 361 LEU A CA 1
ATOM 2683 C C . LEU A 1 361 ? -14.629 -12.107 -6.429 1.00 77.88 361 LEU A C 1
ATOM 2685 O O . LEU A 1 361 ? -14.706 -12.178 -5.204 1.00 77.88 361 LEU A O 1
ATOM 2689 N N . PHE A 1 362 ? -14.890 -10.978 -7.094 1.00 82.19 362 PHE A N 1
ATOM 2690 C CA . PHE A 1 362 ? -15.313 -9.732 -6.460 1.00 82.19 362 PHE A CA 1
ATOM 2691 C C . PHE A 1 362 ? -16.591 -9.928 -5.641 1.00 82.19 362 PHE A C 1
ATOM 2693 O O . PHE A 1 362 ? -16.625 -9.569 -4.467 1.00 82.19 362 PHE A O 1
ATOM 2700 N N . ALA A 1 363 ? -17.630 -10.541 -6.213 1.00 85.06 363 ALA A N 1
ATOM 2701 C CA . ALA A 1 363 ? -18.893 -10.758 -5.513 1.00 85.06 363 ALA A CA 1
ATOM 2702 C C . ALA A 1 363 ? -18.720 -11.617 -4.252 1.00 85.06 363 ALA A C 1
ATOM 2704 O O . ALA A 1 363 ? -19.326 -11.324 -3.219 1.00 85.06 363 ALA A O 1
ATOM 2705 N N . VAL A 1 364 ? -17.881 -12.654 -4.310 1.00 86.50 364 VAL A N 1
ATOM 2706 C CA . VAL A 1 364 ? -17.637 -13.544 -3.173 1.00 86.50 364 VAL A CA 1
ATOM 2707 C C . VAL A 1 364 ? -16.780 -12.869 -2.104 1.00 86.50 364 VAL A C 1
ATOM 2709 O O . VAL A 1 364 ? -17.153 -12.917 -0.931 1.00 86.50 364 VAL A O 1
ATOM 2712 N N . PHE A 1 365 ? -15.695 -12.182 -2.478 1.00 87.62 365 PHE A N 1
ATOM 2713 C CA . PHE A 1 365 ? -14.905 -11.402 -1.522 1.00 87.62 365 PHE A CA 1
ATOM 2714 C C . PHE A 1 365 ? -15.729 -10.277 -0.896 1.00 87.62 365 PHE A C 1
ATOM 2716 O O . PHE A 1 365 ? -15.620 -10.042 0.308 1.00 87.62 365 PHE A O 1
ATOM 2723 N N . LEU A 1 366 ? -16.600 -9.621 -1.667 1.00 90.44 366 LEU A N 1
ATOM 2724 C CA . LEU A 1 366 ? -17.496 -8.586 -1.162 1.00 90.44 366 LEU A CA 1
ATOM 2725 C C . LEU A 1 366 ? -18.500 -9.183 -0.176 1.00 90.44 366 LEU A C 1
ATOM 2727 O O . LEU A 1 366 ? -18.619 -8.694 0.944 1.00 90.44 366 LEU A O 1
ATOM 2731 N N . ALA A 1 367 ? -19.194 -10.257 -0.556 1.00 91.25 367 ALA A N 1
ATOM 2732 C CA . ALA A 1 367 ? -20.173 -10.920 0.299 1.00 91.25 367 ALA A CA 1
ATOM 2733 C C . ALA A 1 367 ? -19.536 -11.466 1.586 1.00 91.25 367 ALA A C 1
ATOM 2735 O O . ALA A 1 367 ? -20.075 -11.269 2.677 1.00 91.25 367 ALA A O 1
ATOM 2736 N N . GLY A 1 368 ? -18.371 -12.106 1.476 1.00 91.50 368 GLY A N 1
ATOM 2737 C CA . GLY A 1 368 ? -17.625 -12.620 2.618 1.00 91.50 368 GLY A CA 1
ATOM 2738 C C . GLY A 1 368 ? -17.099 -11.501 3.521 1.00 91.50 368 GLY A C 1
ATOM 2739 O O . GLY A 1 368 ? -17.229 -11.599 4.738 1.00 91.50 368 GLY A O 1
ATOM 2740 N N . SER A 1 369 ? -16.610 -10.395 2.951 1.00 91.06 369 SER A N 1
ATOM 2741 C CA . SER A 1 369 ? -16.199 -9.214 3.721 1.00 91.06 369 SER A CA 1
ATOM 2742 C C . SER A 1 369 ? -17.387 -8.568 4.432 1.00 91.06 369 SER A C 1
ATOM 2744 O O . SER A 1 369 ? -17.288 -8.239 5.610 1.00 91.06 369 SER A O 1
ATOM 2746 N N . LEU A 1 370 ? -18.540 -8.434 3.773 1.00 93.94 370 LEU A N 1
ATOM 2747 C CA . LEU A 1 370 ? -19.767 -7.933 4.401 1.00 93.94 370 LEU A CA 1
ATOM 2748 C C . LEU A 1 370 ? -20.213 -8.829 5.563 1.00 93.94 370 LEU A C 1
ATOM 2750 O O . LEU A 1 370 ? -20.593 -8.319 6.616 1.00 93.94 370 LEU A O 1
ATOM 2754 N N . LEU A 1 371 ? -20.126 -10.153 5.404 1.00 93.94 371 LEU A N 1
ATOM 2755 C CA . LEU A 1 371 ? -20.430 -11.106 6.470 1.00 93.94 371 LEU A CA 1
ATOM 2756 C C . LEU A 1 371 ? -19.434 -10.999 7.634 1.00 93.94 371 LEU A C 1
ATOM 2758 O O . LEU A 1 371 ? -19.850 -11.006 8.795 1.00 93.94 371 LEU A O 1
ATOM 2762 N N . PHE A 1 372 ? -18.144 -10.854 7.326 1.00 94.38 372 PHE A N 1
ATOM 2763 C CA . PHE A 1 372 ? -17.091 -10.631 8.311 1.00 94.38 372 PHE A CA 1
ATOM 2764 C C . PHE A 1 372 ? -17.325 -9.357 9.111 1.00 94.38 372 PHE A C 1
ATOM 2766 O O . PHE A 1 372 ? -17.368 -9.414 10.338 1.00 94.38 372 PHE A O 1
ATOM 2773 N N . PHE A 1 373 ? -17.543 -8.226 8.440 1.00 92.25 373 PHE A N 1
ATOM 2774 C CA . PHE A 1 373 ? -17.790 -6.955 9.112 1.00 92.25 373 PHE A CA 1
ATOM 2775 C C . PHE A 1 373 ? -19.100 -6.967 9.899 1.00 92.25 373 PHE A C 1
ATOM 2777 O O . PHE A 1 373 ? -19.136 -6.433 11.000 1.00 92.25 373 PHE A O 1
ATOM 2784 N N . LEU A 1 374 ? -20.143 -7.655 9.424 1.00 93.69 374 LEU A N 1
ATOM 2785 C CA . LEU A 1 374 ? -21.363 -7.853 10.207 1.00 93.69 374 LEU A CA 1
ATOM 2786 C C . LEU A 1 374 ? -21.089 -8.656 11.490 1.00 93.69 374 LEU A C 1
ATOM 2788 O O . LEU A 1 374 ? -21.543 -8.269 12.567 1.00 93.69 374 LEU A O 1
ATOM 2792 N N . GLY A 1 375 ? -20.330 -9.753 11.401 1.00 94.81 375 GLY A N 1
ATOM 2793 C CA . GLY A 1 375 ? -19.897 -10.517 12.576 1.00 94.81 375 GLY A CA 1
ATOM 2794 C C . GLY A 1 375 ? -19.022 -9.700 13.517 1.00 94.81 375 GLY A C 1
ATOM 2795 O O . GLY A 1 375 ? -19.224 -9.735 14.733 1.00 94.81 375 GLY A O 1
ATOM 2796 N N . TYR A 1 376 ? -18.120 -8.899 12.956 1.00 93.75 376 TYR A N 1
ATOM 2797 C CA . TYR A 1 376 ? -17.277 -7.976 13.695 1.00 93.75 376 TYR A CA 1
ATOM 2798 C C . TYR A 1 376 ? -18.107 -6.915 14.421 1.00 93.75 376 TYR A C 1
ATOM 2800 O O . TYR A 1 376 ? -17.886 -6.723 15.609 1.00 93.75 376 TYR A O 1
ATOM 2808 N N . THR A 1 377 ? -19.114 -6.300 13.792 1.00 94.06 377 THR A N 1
ATOM 2809 C CA . THR A 1 377 ? -20.050 -5.379 14.457 1.00 94.06 377 THR A CA 1
ATOM 2810 C C . THR A 1 377 ? -20.786 -6.079 15.613 1.00 94.06 377 THR A C 1
ATOM 2812 O O . THR A 1 377 ? -20.842 -5.563 16.731 1.00 94.06 377 THR A O 1
ATOM 2815 N N . ILE A 1 378 ? -21.322 -7.287 15.381 1.00 95.19 378 ILE A N 1
ATOM 2816 C CA . ILE A 1 378 ? -22.040 -8.075 16.404 1.00 95.19 378 ILE A CA 1
ATOM 2817 C C . ILE A 1 378 ? -21.133 -8.396 17.606 1.00 95.19 378 ILE A C 1
ATOM 2819 O O . ILE A 1 378 ? -21.614 -8.467 18.736 1.00 95.19 378 ILE A O 1
ATOM 2823 N N . PHE A 1 379 ? -19.828 -8.548 17.389 1.00 95.31 379 PHE A N 1
ATOM 2824 C CA . PHE A 1 379 ? -18.839 -8.747 18.445 1.00 95.31 379 PHE A CA 1
ATOM 2825 C C . PHE A 1 379 ? -18.397 -7.435 19.116 1.00 95.31 379 PHE A C 1
ATOM 2827 O O . PHE A 1 379 ? -18.514 -7.276 20.333 1.00 95.31 379 PHE A O 1
ATOM 2834 N N . ALA A 1 380 ? -17.871 -6.501 18.326 1.00 92.25 380 ALA A N 1
ATOM 2835 C CA . ALA A 1 380 ? -17.109 -5.347 18.777 1.00 92.25 380 ALA A CA 1
ATOM 2836 C C . ALA A 1 380 ? -17.990 -4.322 19.492 1.00 92.25 380 ALA A C 1
ATOM 2838 O O . ALA A 1 380 ? -17.603 -3.840 20.558 1.00 92.25 380 ALA A O 1
ATOM 2839 N N . THR A 1 381 ? -19.188 -4.014 18.974 1.00 92.81 381 THR A N 1
ATOM 2840 C CA . THR A 1 381 ? -20.055 -3.011 19.610 1.00 92.81 381 THR A CA 1
ATOM 2841 C C . THR A 1 381 ? -20.496 -3.451 21.013 1.00 92.81 381 THR A C 1
ATOM 2843 O O . THR A 1 381 ? -20.330 -2.677 21.964 1.00 92.81 381 THR A O 1
ATOM 2846 N N . PRO A 1 382 ? -21.004 -4.687 21.215 1.00 93.00 382 PRO A N 1
ATOM 2847 C CA . PRO A 1 382 ? -21.343 -5.170 22.550 1.00 93.00 382 PRO A CA 1
ATOM 2848 C C . PRO A 1 382 ? -20.119 -5.363 23.447 1.00 93.00 382 PRO A C 1
ATOM 2850 O O . PRO A 1 382 ? -20.236 -5.146 24.650 1.00 93.00 382 PRO A O 1
ATOM 2853 N N . TRP A 1 383 ? -18.956 -5.727 22.897 1.00 93.25 383 TRP A N 1
ATOM 2854 C CA . TRP A 1 383 ? -17.713 -5.865 23.662 1.00 93.25 383 TRP A CA 1
ATOM 2855 C C . TRP A 1 383 ? -17.211 -4.529 24.225 1.00 93.25 383 TRP A C 1
ATOM 2857 O O . TRP A 1 383 ? -16.938 -4.438 25.423 1.00 93.25 383 TRP A O 1
ATOM 2867 N N . VAL A 1 384 ? -17.171 -3.471 23.406 1.00 91.62 384 VAL A N 1
ATOM 2868 C CA . VAL A 1 384 ? -16.796 -2.118 23.857 1.00 91.62 384 VAL A CA 1
ATOM 2869 C C . VAL A 1 384 ? -17.716 -1.657 24.983 1.00 91.62 384 VAL A C 1
ATOM 2871 O O . VAL A 1 384 ? -17.263 -1.191 26.027 1.00 91.62 384 VAL A O 1
ATOM 2874 N N . ALA A 1 385 ? -19.020 -1.829 24.794 1.00 91.50 385 ALA A N 1
ATOM 2875 C CA . ALA A 1 385 ? -20.000 -1.369 25.758 1.00 91.50 385 ALA A CA 1
ATOM 2876 C C . ALA A 1 385 ? -20.073 -2.243 27.023 1.00 91.50 385 ALA A C 1
ATOM 2878 O O . ALA A 1 385 ? -20.370 -1.721 28.097 1.00 91.50 385 ALA A O 1
ATOM 2879 N N . LEU A 1 386 ? -19.720 -3.533 26.942 1.00 91.62 386 LEU A N 1
ATOM 2880 C CA . LEU A 1 386 ? -19.481 -4.364 28.126 1.00 91.62 386 LEU A CA 1
ATOM 2881 C C . LEU A 1 386 ? -18.349 -3.766 28.966 1.00 91.62 386 LEU A C 1
ATOM 2883 O O . LEU A 1 386 ? -18.505 -3.643 30.177 1.00 91.62 386 LEU A O 1
ATOM 2887 N N . GLY A 1 387 ? -17.262 -3.312 28.333 1.00 90.06 387 GLY A N 1
ATOM 2888 C CA . GLY A 1 387 ? -16.152 -2.635 29.010 1.00 90.06 387 GLY A CA 1
ATOM 2889 C C . GLY A 1 387 ? -16.585 -1.436 29.865 1.00 90.06 387 GLY A C 1
ATOM 2890 O O . GLY A 1 387 ? -16.039 -1.224 30.946 1.00 90.06 387 GLY A O 1
ATOM 2891 N N . TYR A 1 388 ? -17.610 -0.688 29.442 1.00 90.62 388 TYR A N 1
ATOM 2892 C CA . TYR A 1 388 ? -18.153 0.452 30.198 1.00 90.62 388 TYR A CA 1
ATOM 2893 C C . TYR A 1 388 ? -18.969 0.046 31.441 1.00 90.62 388 TYR A C 1
ATOM 2895 O O . TYR A 1 388 ? -19.169 0.860 32.350 1.00 90.62 388 TYR A O 1
ATOM 2903 N N . GLU A 1 389 ? -19.426 -1.206 31.503 1.00 88.25 389 GLU A N 1
ATOM 2904 C CA . GLU A 1 389 ? -20.316 -1.733 32.545 1.00 88.25 389 GLU A CA 1
ATOM 2905 C C . GLU A 1 389 ? -19.626 -2.575 33.614 1.00 88.25 389 GLU A C 1
ATOM 2907 O O . GLU A 1 389 ? -20.192 -2.742 34.697 1.00 88.25 389 GLU A O 1
ATOM 2912 N N . LEU A 1 390 ? -18.437 -3.113 33.325 1.00 88.19 390 LEU A N 1
ATOM 2913 C CA . LEU A 1 390 ? -17.776 -4.107 34.181 1.00 88.19 390 LEU A CA 1
ATOM 2914 C C . LEU A 1 390 ? -17.537 -3.609 35.606 1.00 88.19 390 LEU A C 1
ATOM 2916 O O . LEU A 1 390 ? -17.697 -4.372 36.556 1.00 88.19 390 LEU A O 1
ATOM 2920 N N . THR A 1 391 ? -17.199 -2.330 35.761 1.00 88.44 391 THR A N 1
ATOM 2921 C CA . THR A 1 391 ? -16.961 -1.730 37.073 1.00 88.44 391 THR A CA 1
ATOM 2922 C C . THR A 1 391 ? -17.590 -0.339 37.191 1.00 88.44 391 THR A C 1
ATOM 2924 O O . THR A 1 391 ? -17.535 0.464 36.248 1.00 88.44 391 THR A O 1
ATOM 2927 N N . PRO A 1 392 ? -18.228 -0.029 38.338 1.00 82.44 392 PRO A N 1
ATOM 2928 C CA . PRO A 1 392 ? -18.683 1.320 38.649 1.00 82.44 392 PRO A CA 1
ATOM 2929 C C . PRO A 1 392 ? -17.565 2.219 39.176 1.00 82.44 392 PRO A C 1
ATOM 2931 O O . PRO A 1 392 ? -17.798 3.423 39.285 1.00 82.44 392 PRO A O 1
ATOM 2934 N N . ASP A 1 393 ? -16.426 1.645 39.579 1.00 88.12 393 ASP A N 1
ATOM 2935 C CA . ASP A 1 393 ? -15.372 2.378 40.259 1.00 88.12 393 ASP A CA 1
ATOM 2936 C C . ASP A 1 393 ? -14.611 3.255 39.267 1.00 88.12 393 ASP A C 1
ATOM 2938 O O . ASP A 1 393 ? -14.237 2.840 38.166 1.00 88.12 393 ASP A O 1
ATOM 2942 N N . TYR A 1 394 ? -14.390 4.504 39.668 1.00 87.31 394 TYR A N 1
ATOM 2943 C CA . TYR A 1 394 ? -13.810 5.517 38.797 1.00 87.31 394 TYR A CA 1
ATOM 2944 C C . TYR A 1 394 ? -12.385 5.159 38.349 1.00 87.31 394 TYR A C 1
ATOM 2946 O O . TYR A 1 394 ? -12.029 5.411 37.194 1.00 87.31 394 TYR A O 1
ATOM 2954 N N . HIS A 1 395 ? -11.580 4.566 39.234 1.00 89.75 395 HIS A N 1
ATOM 2955 C CA . HIS A 1 395 ? -10.181 4.233 38.970 1.00 89.75 395 HIS A CA 1
ATOM 2956 C C . HIS A 1 395 ? -10.037 2.865 38.304 1.00 89.75 395 HIS A C 1
ATOM 2958 O O . HIS A 1 395 ? -9.243 2.718 37.371 1.00 89.75 395 HIS A O 1
ATOM 2964 N N . GLU A 1 396 ? -10.825 1.878 38.733 1.00 90.69 396 GLU A N 1
ATOM 2965 C CA . GLU A 1 396 ? -10.829 0.537 38.149 1.00 90.69 396 GLU A CA 1
ATOM 2966 C C . GLU A 1 396 ? -11.177 0.580 36.655 1.00 90.69 396 GLU A C 1
ATOM 2968 O O . GLU A 1 396 ? -10.511 -0.083 35.862 1.00 90.69 396 GLU A O 1
ATOM 2973 N N . ARG A 1 397 ? -12.113 1.452 36.240 1.00 90.81 397 ARG A N 1
ATOM 2974 C CA . ARG A 1 397 ? -12.417 1.705 34.816 1.00 90.81 397 ARG A CA 1
ATOM 2975 C C . ARG A 1 397 ? -11.185 2.075 34.005 1.00 90.81 397 ARG A C 1
ATOM 2977 O O . ARG A 1 397 ? -10.958 1.523 32.935 1.00 90.81 397 ARG A O 1
ATOM 2984 N N . THR A 1 398 ? -10.384 3.010 34.504 1.00 91.69 398 THR A N 1
ATOM 2985 C CA . THR A 1 398 ? -9.185 3.474 33.797 1.00 91.69 398 THR A CA 1
ATOM 2986 C C . THR A 1 398 ? -8.137 2.369 33.695 1.00 91.69 398 THR A C 1
ATOM 2988 O O . THR A 1 398 ? -7.536 2.199 32.637 1.00 91.69 398 THR A O 1
ATOM 2991 N N . ARG A 1 399 ? -7.946 1.578 34.759 1.00 91.56 399 ARG A N 1
ATOM 2992 C CA . ARG A 1 399 ? -7.021 0.432 34.735 1.00 91.56 399 ARG A CA 1
ATOM 2993 C C . ARG A 1 399 ? -7.490 -0.640 33.753 1.00 91.56 399 ARG A C 1
ATOM 2995 O O . ARG A 1 399 ? -6.673 -1.146 32.991 1.00 91.56 399 ARG A O 1
ATOM 3002 N N . LEU A 1 400 ? -8.791 -0.932 33.725 1.00 91.81 400 LEU A N 1
ATOM 3003 C CA . LEU A 1 400 ? -9.392 -1.893 32.801 1.00 91.81 400 LEU A CA 1
ATOM 3004 C C . LEU A 1 400 ? -9.173 -1.483 31.335 1.00 91.81 400 LEU A C 1
ATOM 3006 O O . LEU A 1 400 ? -8.672 -2.286 30.549 1.00 91.81 400 LEU A O 1
ATOM 3010 N N . MET A 1 401 ? -9.460 -0.223 30.991 1.00 92.12 401 MET A N 1
ATOM 3011 C CA . MET A 1 401 ? -9.229 0.307 29.638 1.00 92.12 401 MET A CA 1
ATOM 3012 C C . MET A 1 401 ? -7.738 0.319 29.272 1.00 92.12 401 MET A C 1
ATOM 3014 O O . MET A 1 401 ? -7.380 0.029 28.134 1.00 92.12 401 MET A O 1
ATOM 3018 N N . GLY A 1 402 ? -6.854 0.595 30.238 1.00 90.56 402 GLY A N 1
ATOM 3019 C CA . GLY A 1 402 ? -5.405 0.522 30.040 1.00 90.56 402 GLY A CA 1
ATOM 3020 C C . GLY A 1 402 ? -4.919 -0.889 29.705 1.00 90.56 402 GLY A C 1
ATOM 3021 O O . GLY A 1 402 ? -4.187 -1.068 28.737 1.00 90.56 402 GLY A O 1
ATOM 3022 N N . VAL A 1 403 ? -5.365 -1.907 30.448 1.00 91.31 403 VAL A N 1
ATOM 3023 C CA . VAL A 1 403 ? -5.009 -3.311 30.165 1.00 91.31 403 VAL A CA 1
ATOM 3024 C C . VAL A 1 403 ? -5.539 -3.742 28.796 1.00 91.31 403 VAL A C 1
ATOM 3026 O O . VAL A 1 403 ? -4.805 -4.343 28.014 1.00 91.31 403 VAL A O 1
ATOM 3029 N N . GLN A 1 404 ? -6.786 -3.394 28.477 1.00 90.19 404 GLN A N 1
ATOM 3030 C CA . GLN A 1 404 ? -7.384 -3.661 27.169 1.00 90.19 404 GLN A CA 1
ATOM 3031 C C . GLN A 1 404 ? -6.564 -3.032 26.033 1.00 90.19 404 GLN A C 1
ATOM 3033 O O . GLN A 1 404 ? -6.251 -3.708 25.053 1.00 90.19 404 GLN A O 1
ATOM 3038 N N . ASN A 1 405 ? -6.181 -1.760 26.176 1.00 90.44 405 ASN A N 1
ATOM 3039 C CA . ASN A 1 405 ? -5.379 -1.063 25.176 1.00 90.44 405 ASN A CA 1
ATOM 3040 C C . ASN A 1 405 ? -3.983 -1.691 25.039 1.00 90.44 405 ASN A C 1
ATOM 3042 O O . ASN A 1 405 ? -3.540 -1.927 23.920 1.00 90.44 405 ASN A O 1
ATOM 3046 N N . PHE A 1 406 ? -3.326 -2.059 26.143 1.00 90.19 406 PHE A N 1
ATOM 3047 C CA . PHE A 1 406 ? -2.011 -2.711 26.120 1.00 90.19 406 PHE A CA 1
ATOM 3048 C C . PHE A 1 406 ? -2.016 -3.973 25.247 1.00 90.19 406 PHE A C 1
ATOM 3050 O O . PHE A 1 406 ? -1.205 -4.089 24.333 1.00 90.19 406 PHE A O 1
ATOM 3057 N N . PHE A 1 407 ? -2.971 -4.885 25.461 1.00 87.88 407 PHE A N 1
ATOM 3058 C CA . PHE A 1 407 ? -3.077 -6.095 24.638 1.00 87.88 407 PHE A CA 1
ATOM 3059 C C . PHE A 1 407 ? -3.477 -5.798 23.188 1.00 87.88 407 PHE A C 1
ATOM 3061 O O . PHE A 1 407 ? -3.049 -6.511 22.283 1.00 87.88 407 PHE A O 1
ATOM 3068 N N . SER A 1 408 ? -4.247 -4.733 22.939 1.00 84.56 408 SER A N 1
ATOM 3069 C CA . SER A 1 408 ? -4.583 -4.330 21.568 1.00 84.56 408 SER A CA 1
ATOM 3070 C C . SER A 1 408 ? -3.353 -3.907 20.752 1.00 84.56 408 SER A C 1
ATOM 3072 O O . SER A 1 408 ? -3.307 -4.162 19.550 1.00 84.56 408 SER A O 1
ATOM 3074 N N . GLN A 1 409 ? -2.320 -3.348 21.397 1.00 83.31 409 GLN A N 1
ATOM 3075 C CA . GLN A 1 409 ? -1.078 -2.952 20.723 1.00 83.31 409 GLN A CA 1
ATOM 3076 C C . GLN A 1 409 ? -0.261 -4.156 20.227 1.00 83.31 409 GLN A C 1
ATOM 3078 O O . GLN A 1 409 ? 0.443 -4.050 19.226 1.00 83.31 409 GLN A O 1
ATOM 3083 N N . SER A 1 410 ? -0.387 -5.332 20.854 1.00 81.88 410 SER A N 1
ATOM 3084 C CA . SER A 1 410 ? 0.327 -6.544 20.424 1.00 81.88 410 SER A CA 1
ATOM 3085 C C . SER A 1 410 ? -0.079 -7.017 19.023 1.00 81.88 410 SER A C 1
ATOM 3087 O O . SER A 1 410 ? 0.745 -7.586 18.312 1.00 81.88 410 SER A O 1
ATOM 3089 N N . ALA A 1 411 ? -1.315 -6.747 18.589 1.00 78.12 411 ALA A N 1
ATOM 3090 C CA . ALA A 1 411 ? -1.763 -7.089 17.239 1.00 78.12 411 ALA A CA 1
ATOM 3091 C C . ALA A 1 411 ? -0.986 -6.314 16.157 1.00 78.12 411 ALA A C 1
ATOM 3093 O O . ALA A 1 411 ? -0.646 -6.884 15.120 1.00 78.12 411 ALA A O 1
ATOM 3094 N N . TYR A 1 412 ? -0.636 -5.050 16.423 1.00 71.56 412 TYR A N 1
ATOM 3095 C CA . TYR A 1 412 ? 0.151 -4.215 15.509 1.00 71.56 412 TYR A CA 1
ATOM 3096 C C . TYR A 1 412 ? 1.614 -4.663 15.387 1.00 71.56 412 TYR A C 1
ATOM 3098 O O . TYR A 1 412 ? 2.259 -4.340 14.395 1.00 71.56 412 TYR A O 1
ATOM 3106 N N . LEU A 1 413 ? 2.127 -5.440 16.350 1.00 74.62 413 LEU A N 1
ATOM 3107 C CA . LEU A 1 413 ? 3.462 -6.035 16.265 1.00 74.62 413 LEU A CA 1
ATOM 3108 C C . LEU A 1 413 ? 3.493 -7.237 15.315 1.00 74.62 413 LEU A C 1
ATOM 3110 O O . LEU A 1 413 ? 4.484 -7.436 14.625 1.00 74.62 413 LEU A O 1
ATOM 3114 N N . ILE A 1 414 ? 2.424 -8.040 15.297 1.00 76.31 414 ILE A N 1
ATOM 3115 C CA . ILE A 1 414 ? 2.359 -9.300 14.541 1.00 76.31 414 ILE A CA 1
ATOM 3116 C C . ILE A 1 414 ? 1.902 -9.056 13.099 1.00 76.31 414 ILE A C 1
ATOM 3118 O O . ILE A 1 414 ? 2.417 -9.694 12.187 1.00 76.31 414 ILE A O 1
ATOM 3122 N N . ALA A 1 415 ? 0.968 -8.124 12.878 1.00 72.44 415 ALA A N 1
ATOM 3123 C CA . ALA A 1 415 ? 0.337 -7.923 11.573 1.00 72.44 415 ALA A CA 1
ATOM 3124 C C . ALA A 1 415 ? 1.314 -7.693 10.394 1.00 72.44 415 ALA A C 1
ATOM 3126 O O . ALA A 1 415 ? 1.089 -8.298 9.345 1.00 72.44 415 ALA A O 1
ATOM 3127 N N . PRO A 1 416 ? 2.409 -6.912 10.527 1.00 64.75 416 PRO A N 1
ATOM 3128 C CA . PRO A 1 416 ? 3.375 -6.730 9.438 1.00 64.75 416 PRO A CA 1
ATOM 3129 C C . PRO A 1 416 ? 4.109 -8.015 9.022 1.00 64.75 416 PRO A C 1
ATOM 3131 O O . PRO A 1 416 ? 4.576 -8.112 7.893 1.00 64.75 416 PRO A O 1
ATOM 3134 N N . TRP A 1 417 ? 4.189 -9.014 9.906 1.00 75.69 417 TRP A N 1
ATOM 3135 C CA . TRP A 1 417 ? 4.862 -10.290 9.633 1.00 75.69 417 TRP A CA 1
ATOM 3136 C C . TRP A 1 417 ? 3.986 -11.288 8.884 1.00 75.69 417 TRP A C 1
ATOM 3138 O O . TRP A 1 417 ? 4.491 -12.308 8.425 1.00 75.69 417 TRP A O 1
ATOM 3148 N N . PHE A 1 418 ? 2.684 -11.021 8.737 1.00 78.88 418 PHE A N 1
ATOM 3149 C CA . PHE A 1 418 ? 1.790 -11.950 8.054 1.00 78.88 418 PHE A CA 1
ATOM 3150 C C . PHE A 1 418 ? 2.211 -12.212 6.607 1.00 78.88 418 PHE A C 1
ATOM 3152 O O . PHE A 1 418 ? 2.120 -13.358 6.189 1.00 78.88 418 PHE A O 1
ATOM 3159 N N . LEU A 1 419 ? 2.730 -11.214 5.882 1.00 66.38 419 LEU A N 1
ATOM 3160 C CA . LEU A 1 419 ? 3.241 -11.417 4.521 1.00 66.38 419 LEU A CA 1
ATOM 3161 C C . LEU A 1 419 ? 4.402 -12.423 4.505 1.00 66.38 419 LEU A C 1
ATOM 3163 O O . LEU A 1 419 ? 4.342 -13.418 3.794 1.00 66.38 419 LEU A O 1
ATOM 3167 N N . VAL A 1 420 ? 5.385 -12.224 5.387 1.00 71.12 420 VAL A N 1
ATOM 3168 C CA . VAL A 1 420 ? 6.531 -13.134 5.548 1.00 71.12 420 VAL A CA 1
ATOM 3169 C C . VAL A 1 420 ? 6.064 -14.548 5.895 1.00 71.12 420 VAL A C 1
ATOM 3171 O O . VAL A 1 420 ? 6.591 -15.524 5.375 1.00 71.12 420 VAL A O 1
ATOM 3174 N N . PHE A 1 421 ? 5.054 -14.682 6.759 1.00 81.75 421 PHE A N 1
ATOM 3175 C CA . PHE A 1 421 ? 4.502 -15.992 7.095 1.00 81.75 421 PHE A CA 1
ATOM 3176 C C . PHE A 1 421 ? 3.783 -16.651 5.918 1.00 81.75 421 PHE A C 1
ATOM 3178 O O . PHE A 1 421 ? 3.897 -17.861 5.772 1.00 81.75 421 PHE A O 1
ATOM 3185 N N . MET A 1 422 ? 3.068 -15.894 5.080 1.00 81.12 422 MET A N 1
ATOM 3186 C CA . MET A 1 422 ? 2.401 -16.438 3.889 1.00 81.12 422 MET A CA 1
ATOM 3187 C C . MET A 1 422 ? 3.395 -16.941 2.833 1.00 81.12 422 MET A C 1
ATOM 3189 O O . MET A 1 422 ? 3.036 -17.802 2.035 1.00 81.12 422 MET A O 1
ATOM 3193 N N . GLU A 1 423 ? 4.625 -16.429 2.841 1.00 71.19 423 GLU A N 1
ATOM 3194 C CA . GLU A 1 423 ? 5.680 -16.761 1.876 1.00 71.19 423 GLU A CA 1
ATOM 3195 C C . GLU A 1 423 ? 6.608 -17.899 2.329 1.00 71.19 423 GLU A C 1
ATOM 3197 O O . GLU A 1 423 ? 7.485 -18.296 1.569 1.00 71.19 423 GLU A O 1
ATOM 3202 N N . LEU A 1 424 ? 6.424 -18.452 3.535 1.00 76.69 424 LEU A N 1
ATOM 3203 C CA . LEU A 1 424 ? 7.255 -19.554 4.029 1.00 76.69 424 LEU A CA 1
ATOM 3204 C C . LEU A 1 424 ? 7.226 -20.763 3.079 1.00 76.69 424 LEU A C 1
ATOM 3206 O O . LEU A 1 424 ? 6.155 -21.181 2.637 1.00 76.69 424 LEU A O 1
ATOM 3210 N N . ASP A 1 425 ? 8.384 -21.407 2.895 1.00 79.56 425 ASP A N 1
ATOM 3211 C CA . ASP A 1 425 ? 8.575 -22.609 2.056 1.00 79.56 425 ASP A CA 1
ATOM 3212 C C . ASP A 1 425 ? 7.660 -23.792 2.432 1.00 79.56 425 ASP A C 1
ATOM 3214 O O . ASP A 1 425 ? 7.505 -24.748 1.677 1.00 79.56 425 ASP A O 1
ATOM 3218 N N . ALA A 1 426 ? 7.039 -23.746 3.615 1.00 80.00 426 ALA A N 1
ATOM 3219 C CA . ALA A 1 426 ? 6.046 -24.720 4.055 1.00 80.00 426 ALA A CA 1
ATOM 3220 C C . ALA A 1 426 ? 4.718 -24.652 3.270 1.00 80.00 426 ALA A C 1
ATOM 3222 O O . ALA A 1 426 ? 3.916 -25.583 3.370 1.00 80.00 426 ALA A O 1
ATOM 3223 N N . PHE A 1 427 ? 4.464 -23.570 2.527 1.00 81.12 427 PHE A N 1
ATOM 3224 C CA . PHE A 1 427 ? 3.244 -23.355 1.746 1.00 81.12 427 PHE A CA 1
ATOM 3225 C C . PHE A 1 427 ? 3.506 -23.489 0.246 1.00 81.12 427 PHE A C 1
ATOM 3227 O O . PHE A 1 427 ? 4.558 -23.081 -0.241 1.00 81.12 427 PHE A O 1
ATOM 3234 N N . THR A 1 428 ? 2.533 -24.028 -0.496 1.00 72.06 428 THR A N 1
ATOM 3235 C CA . THR A 1 428 ? 2.655 -24.278 -1.949 1.00 72.06 428 THR A CA 1
ATOM 3236 C C . THR A 1 428 ? 2.666 -23.005 -2.787 1.00 72.06 428 THR A C 1
ATOM 3238 O O . THR A 1 428 ? 3.269 -22.981 -3.847 1.00 72.06 428 THR A O 1
ATOM 3241 N N . ASP A 1 429 ? 2.014 -21.950 -2.309 1.00 66.81 429 ASP A N 1
ATOM 3242 C CA . ASP A 1 429 ? 1.983 -20.621 -2.910 1.00 66.81 429 ASP A CA 1
ATOM 3243 C C . ASP A 1 429 ? 1.507 -19.604 -1.853 1.00 66.81 429 ASP A C 1
ATOM 3245 O O . ASP A 1 429 ? 1.043 -19.978 -0.768 1.00 66.81 429 ASP A O 1
ATOM 3249 N N . ILE A 1 430 ? 1.599 -18.307 -2.159 1.00 67.94 430 ILE A N 1
ATOM 3250 C CA . ILE A 1 430 ? 1.192 -17.241 -1.229 1.00 67.94 430 ILE A CA 1
ATOM 3251 C C . ILE A 1 430 ? -0.307 -17.287 -0.884 1.00 67.94 430 ILE A C 1
ATOM 3253 O O . ILE A 1 430 ? -0.711 -16.878 0.205 1.00 67.94 430 ILE A O 1
ATOM 3257 N N . ARG A 1 431 ? -1.158 -17.818 -1.773 1.00 72.56 431 ARG A N 1
ATOM 3258 C CA . ARG A 1 431 ? -2.603 -17.978 -1.543 1.00 72.56 431 ARG A CA 1
ATOM 3259 C C . ARG A 1 431 ? -2.858 -19.128 -0.581 1.00 72.56 431 ARG A C 1
ATOM 3261 O O . ARG A 1 431 ? -3.710 -18.996 0.294 1.00 72.56 431 ARG A O 1
ATOM 3268 N N . ASN A 1 432 ? -2.121 -20.230 -0.701 1.00 82.19 432 ASN A N 1
ATOM 3269 C CA . ASN A 1 432 ? -2.134 -21.333 0.249 1.00 82.19 432 ASN A CA 1
ATOM 3270 C C . ASN A 1 432 ? -1.666 -20.856 1.630 1.00 82.19 432 ASN A C 1
ATOM 3272 O O . ASN A 1 432 ? -2.363 -21.092 2.618 1.00 82.19 432 ASN A O 1
ATOM 3276 N N . GLY A 1 433 ? -0.576 -20.082 1.683 1.00 84.69 433 GLY A N 1
ATOM 3277 C CA . GLY A 1 433 ? -0.115 -19.422 2.904 1.00 84.69 433 GLY A CA 1
ATOM 3278 C C . GLY A 1 433 ? -1.185 -18.515 3.516 1.00 84.69 433 GLY A C 1
ATOM 3279 O O . GLY A 1 433 ? -1.500 -18.639 4.702 1.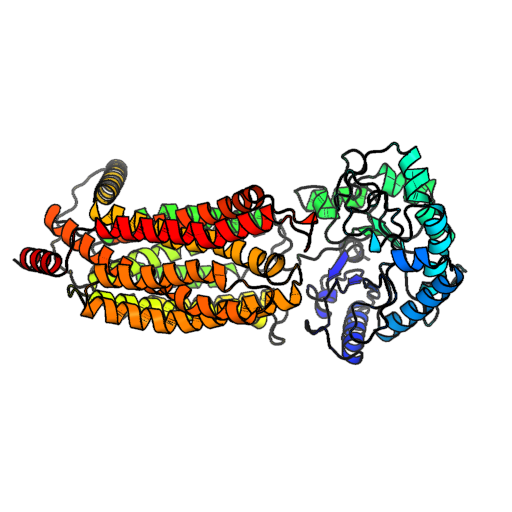00 84.69 433 GLY A O 1
ATOM 3280 N N . ALA A 1 434 ? -1.828 -17.667 2.707 1.00 85.25 434 ALA A N 1
ATOM 3281 C CA . ALA A 1 434 ? -2.936 -16.814 3.141 1.00 85.25 434 ALA A CA 1
ATOM 3282 C C . ALA A 1 434 ? -4.143 -17.626 3.640 1.00 85.25 434 ALA A C 1
ATOM 3284 O O . ALA A 1 434 ? -4.722 -17.294 4.674 1.00 85.25 434 ALA A O 1
ATOM 3285 N N . SER A 1 435 ? -4.496 -18.713 2.951 1.00 88.25 435 SER A N 1
ATOM 3286 C CA . SER A 1 435 ? -5.615 -19.597 3.301 1.00 88.25 435 SER A CA 1
ATOM 3287 C C . SER A 1 435 ? -5.390 -20.264 4.655 1.00 88.25 435 SER A C 1
ATOM 3289 O O . SER A 1 435 ? -6.275 -20.238 5.512 1.00 88.25 435 SER A O 1
ATOM 3291 N N . VAL A 1 436 ? -4.201 -20.835 4.879 1.00 90.88 436 VAL A N 1
ATOM 3292 C CA . VAL A 1 436 ? -3.851 -21.490 6.147 1.00 90.88 436 VAL A CA 1
ATOM 3293 C C . VAL A 1 436 ? -3.779 -20.465 7.273 1.00 90.88 436 VAL A C 1
ATOM 3295 O O . VAL A 1 436 ? -4.375 -20.659 8.335 1.00 90.88 436 VAL A O 1
ATOM 3298 N N . LEU A 1 437 ? -3.101 -19.341 7.040 1.00 90.94 437 LEU A N 1
ATOM 3299 C CA . LEU A 1 437 ? -2.962 -18.288 8.035 1.00 90.94 437 LEU A CA 1
ATOM 3300 C C . LEU A 1 437 ? -4.320 -17.684 8.414 1.00 90.94 437 LEU A C 1
ATOM 3302 O O . LEU A 1 437 ? -4.570 -17.445 9.593 1.00 90.94 437 LEU A O 1
ATOM 3306 N N . ALA A 1 438 ? -5.233 -17.511 7.458 1.00 92.44 438 ALA A N 1
ATOM 3307 C CA . ALA A 1 438 ? -6.588 -17.044 7.727 1.00 92.44 438 ALA A CA 1
ATOM 3308 C C . ALA A 1 438 ? -7.383 -18.011 8.614 1.00 92.44 438 ALA A C 1
ATOM 3310 O O . ALA A 1 438 ? -8.127 -17.559 9.485 1.00 92.44 438 ALA A O 1
ATOM 3311 N N . VAL A 1 439 ? -7.200 -19.328 8.457 1.00 94.69 439 VAL A N 1
ATOM 3312 C CA . VAL A 1 439 ? -7.787 -20.325 9.371 1.00 94.69 439 VAL A CA 1
ATOM 3313 C C . VAL A 1 439 ? -7.195 -20.186 10.768 1.00 94.69 439 VAL A C 1
ATOM 3315 O O . VAL A 1 439 ? -7.948 -20.145 11.739 1.00 94.69 439 VAL A O 1
ATOM 3318 N N . LEU A 1 440 ? -5.871 -20.069 10.890 1.00 93.50 440 LEU A N 1
ATOM 3319 C CA . LEU A 1 440 ? -5.200 -19.906 12.185 1.00 93.50 440 LEU A CA 1
ATOM 3320 C C . LEU A 1 440 ? -5.655 -18.630 12.904 1.00 93.50 440 LEU A C 1
ATOM 3322 O O . LEU A 1 440 ? -6.015 -18.678 14.082 1.00 93.50 440 LEU A O 1
ATOM 3326 N N . VAL A 1 441 ? -5.701 -17.505 12.186 1.00 92.19 441 VAL A N 1
ATOM 3327 C CA . VAL A 1 441 ? -6.210 -16.225 12.693 1.00 92.19 441 VAL A CA 1
ATOM 3328 C C . VAL A 1 441 ? -7.685 -16.352 13.061 1.00 92.19 441 VAL A C 1
ATOM 3330 O O . VAL A 1 441 ? -8.069 -15.943 14.152 1.00 92.19 441 VAL A O 1
ATOM 3333 N N . GLY A 1 442 ? -8.505 -16.975 12.213 1.00 94.19 442 GLY A N 1
ATOM 3334 C CA . GLY A 1 442 ? -9.918 -17.224 12.486 1.00 94.19 442 GLY A CA 1
ATOM 3335 C C . GLY A 1 442 ? -10.126 -18.028 13.770 1.00 94.19 442 GLY A C 1
ATOM 3336 O O . GLY A 1 442 ? -10.889 -17.607 14.639 1.00 94.19 442 GLY A O 1
ATOM 3337 N N . ILE A 1 443 ? -9.395 -19.134 13.945 1.00 95.44 443 ILE A N 1
ATOM 3338 C CA . ILE A 1 443 ? -9.423 -19.961 15.161 1.00 95.44 443 ILE A CA 1
ATOM 3339 C C . ILE A 1 443 ? -8.995 -19.144 16.380 1.00 95.44 443 ILE A C 1
ATOM 3341 O O . ILE A 1 443 ? -9.686 -19.179 17.397 1.00 95.44 443 ILE A O 1
ATOM 3345 N N . ALA A 1 444 ? -7.898 -18.389 16.290 1.00 92.69 444 ALA A N 1
ATOM 3346 C CA . ALA A 1 444 ? -7.426 -17.545 17.384 1.00 92.69 444 ALA A CA 1
ATOM 3347 C C . ALA A 1 444 ? -8.461 -16.469 17.757 1.00 92.69 444 ALA A C 1
ATOM 3349 O O . ALA A 1 444 ? -8.754 -16.275 18.939 1.00 92.69 444 ALA A O 1
ATOM 3350 N N . CYS A 1 445 ? -9.079 -15.823 16.763 1.00 91.69 445 CYS A N 1
ATOM 3351 C CA . CYS A 1 445 ? -10.152 -14.852 16.952 1.00 91.69 445 CYS A CA 1
ATOM 3352 C C . CYS A 1 445 ? -11.373 -15.470 17.640 1.00 91.69 445 CYS A C 1
ATOM 3354 O O . CYS A 1 445 ? -11.912 -14.850 18.554 1.00 91.69 445 CYS A O 1
ATOM 3356 N N . VAL A 1 446 ? -11.793 -16.685 17.264 1.00 95.69 446 VAL A N 1
ATOM 3357 C CA . VAL A 1 446 ? -12.881 -17.382 17.968 1.00 95.69 446 VAL A CA 1
ATOM 3358 C C . VAL A 1 446 ? -12.453 -17.730 19.390 1.00 95.69 446 VAL A C 1
ATOM 3360 O O . VAL A 1 446 ? -13.146 -17.364 20.336 1.00 95.69 446 VAL A O 1
ATOM 3363 N N . ALA A 1 447 ? -11.310 -18.398 19.556 1.00 94.50 447 ALA A N 1
ATOM 3364 C CA . ALA A 1 447 ? -10.834 -18.903 20.839 1.00 94.50 447 ALA A CA 1
ATOM 3365 C C . ALA A 1 447 ? -10.670 -17.788 21.877 1.00 94.50 447 ALA A C 1
ATOM 3367 O O . ALA A 1 447 ? -11.097 -17.955 23.016 1.00 94.50 447 ALA A O 1
ATOM 3368 N N . ILE A 1 448 ? -10.102 -16.646 21.481 1.00 92.56 448 ILE A N 1
ATOM 3369 C CA . ILE A 1 448 ? -9.903 -15.483 22.354 1.00 92.56 448 ILE A CA 1
ATOM 3370 C C . ILE A 1 448 ? -11.192 -14.654 22.452 1.00 92.56 448 ILE A C 1
ATOM 3372 O O . ILE A 1 448 ? -11.573 -14.226 23.542 1.00 92.56 448 ILE A O 1
ATOM 3376 N N . GLY A 1 449 ? -11.897 -14.447 21.338 1.00 91.38 449 GLY A N 1
ATOM 3377 C CA . GLY A 1 449 ? -13.078 -13.585 21.254 1.00 91.38 449 GLY A CA 1
ATOM 3378 C C . GLY A 1 449 ? -14.296 -14.105 22.020 1.00 91.38 449 GLY A C 1
ATOM 3379 O O . GLY A 1 449 ? -15.105 -13.306 22.489 1.00 91.38 449 GLY A O 1
ATOM 3380 N N . VAL A 1 450 ? -14.430 -15.419 22.232 1.00 95.31 450 VAL A N 1
ATOM 3381 C CA . VAL A 1 450 ? -15.514 -15.963 23.074 1.00 95.31 450 VAL A CA 1
ATOM 3382 C C . VAL A 1 450 ? -15.242 -15.815 24.574 1.00 95.31 450 VAL A C 1
ATOM 3384 O O . VAL A 1 450 ? -16.189 -15.836 25.365 1.00 95.31 450 VAL A O 1
ATOM 3387 N N . LEU A 1 451 ? -13.983 -15.632 24.997 1.00 93.31 451 LEU A N 1
ATOM 3388 C CA . LEU A 1 451 ? -13.617 -15.591 26.419 1.00 93.31 451 LEU A CA 1
ATOM 3389 C C . LEU A 1 451 ? -14.334 -14.484 27.200 1.00 93.31 451 LEU A C 1
ATOM 3391 O O . LEU A 1 451 ? -14.857 -14.797 28.270 1.00 93.31 451 LEU A O 1
ATOM 3395 N N . PRO A 1 452 ? -14.461 -13.233 26.706 1.00 90.38 452 PRO A N 1
ATOM 3396 C CA . PRO A 1 452 ? -15.239 -12.209 27.396 1.00 90.38 452 PRO A CA 1
ATOM 3397 C C . PRO A 1 452 ? -16.695 -12.628 27.627 1.00 90.38 452 PRO A C 1
ATOM 3399 O O . PRO A 1 452 ? -17.249 -12.358 28.687 1.00 90.38 452 PRO A O 1
ATOM 3402 N N . ALA A 1 453 ? -17.314 -13.343 26.682 1.00 90.31 453 ALA A N 1
ATOM 3403 C CA . ALA A 1 453 ? -18.680 -13.830 26.849 1.00 90.31 453 ALA A CA 1
ATOM 3404 C C . ALA A 1 453 ? -18.788 -14.951 27.896 1.00 90.31 453 ALA A C 1
ATOM 3406 O O . ALA A 1 453 ? -19.824 -15.082 28.546 1.00 90.31 453 ALA A O 1
ATOM 3407 N N . ILE A 1 454 ? -17.748 -15.762 28.090 1.00 90.12 454 ILE A N 1
ATOM 3408 C CA . ILE A 1 454 ? -17.756 -16.877 29.050 1.00 90.12 454 ILE A CA 1
ATOM 3409 C C . ILE A 1 454 ? -17.372 -16.395 30.453 1.00 90.12 454 ILE A C 1
ATOM 3411 O O . ILE A 1 454 ? -18.080 -16.691 31.418 1.00 90.12 454 ILE A O 1
ATOM 3415 N N . LEU A 1 455 ? -16.270 -15.651 30.551 1.00 90.12 455 LEU A N 1
ATOM 3416 C CA . LEU A 1 455 ? -15.603 -15.305 31.805 1.00 90.12 455 LEU A CA 1
ATOM 3417 C C . LEU A 1 455 ? -16.183 -14.056 32.466 1.00 90.12 455 LEU A C 1
ATOM 3419 O O . LEU A 1 455 ? -16.251 -13.995 33.693 1.00 90.12 455 LEU A O 1
ATOM 3423 N N . LEU A 1 456 ? -16.610 -13.062 31.681 1.00 85.88 456 LEU A N 1
ATOM 3424 C CA . LEU A 1 456 ? -17.131 -11.819 32.238 1.00 85.88 456 LEU A CA 1
ATOM 3425 C C . LEU A 1 456 ? -18.627 -11.944 32.518 1.00 85.88 456 LEU A C 1
ATOM 3427 O O . LEU A 1 456 ? -19.400 -12.497 31.730 1.00 85.88 456 LEU A O 1
ATOM 3431 N N . ARG A 1 457 ? -19.045 -11.398 33.660 1.00 75.69 457 ARG A N 1
ATOM 3432 C CA . ARG A 1 457 ? -20.453 -11.257 34.025 1.00 75.69 457 ARG A CA 1
ATOM 3433 C C . ARG A 1 457 ? -20.834 -9.790 33.994 1.00 75.69 457 ARG A C 1
ATOM 3435 O O . ARG A 1 457 ? -20.126 -8.939 34.520 1.00 75.69 457 ARG A O 1
ATOM 3442 N N . GLU A 1 458 ? -21.972 -9.518 33.376 1.00 73.81 458 GLU A N 1
ATOM 3443 C CA . GLU A 1 458 ? -22.582 -8.195 33.400 1.00 73.81 458 GLU A CA 1
ATOM 3444 C C . GLU A 1 458 ? -23.089 -7.885 34.807 1.00 73.81 458 GLU A C 1
ATOM 3446 O O . GLU A 1 458 ? -23.591 -8.765 35.509 1.00 73.81 458 GLU A O 1
ATOM 3451 N N . ARG A 1 459 ? -22.960 -6.623 35.217 1.00 66.06 459 ARG A N 1
ATOM 3452 C CA . ARG A 1 459 ? -23.301 -6.192 36.574 1.00 66.06 459 ARG A CA 1
ATOM 3453 C C . ARG A 1 459 ? -24.797 -5.928 36.774 1.00 66.06 459 ARG A C 1
ATOM 3455 O O . ARG A 1 459 ? -25.291 -6.073 37.886 1.00 66.06 459 ARG A O 1
ATOM 3462 N N . PHE A 1 460 ? -25.522 -5.563 35.718 1.00 63.09 460 PHE A N 1
ATOM 3463 C CA . PHE A 1 460 ? -26.933 -5.172 35.785 1.00 63.09 460 PHE A CA 1
ATOM 3464 C C . PHE A 1 460 ? -27.822 -6.250 35.143 1.00 63.09 460 PHE A C 1
ATOM 3466 O O . PHE A 1 460 ? -28.051 -6.244 33.936 1.00 63.09 460 PHE A O 1
ATOM 3473 N N . SER A 1 461 ? -28.293 -7.197 35.962 1.00 52.00 461 SER A N 1
ATOM 3474 C CA . SER A 1 461 ? -29.114 -8.351 35.544 1.00 52.00 461 SER A CA 1
ATOM 3475 C C . SER A 1 461 ? -30.627 -8.077 35.551 1.00 52.00 461 SER A C 1
ATOM 3477 O O . SER A 1 461 ? -31.374 -8.710 34.804 1.00 52.00 461 SER A O 1
ATOM 3479 N N . ASP A 1 462 ? -31.109 -7.125 36.354 1.00 46.56 462 ASP A N 1
ATOM 3480 C CA . ASP A 1 462 ? -32.502 -7.189 36.802 1.00 46.56 462 ASP A CA 1
ATOM 3481 C C . ASP A 1 462 ? -33.396 -6.095 36.208 1.00 46.56 462 ASP A C 1
ATOM 3483 O O . ASP A 1 462 ? -33.175 -4.902 36.404 1.00 46.56 462 ASP A O 1
ATOM 3487 N N . THR A 1 463 ? -34.441 -6.510 35.480 1.00 41.56 463 THR A N 1
ATOM 3488 C CA . THR A 1 463 ? -35.825 -5.998 35.614 1.00 41.56 463 THR A CA 1
ATOM 3489 C C . THR A 1 463 ? -36.802 -6.754 34.700 1.00 41.56 463 THR A C 1
ATOM 3491 O O . THR A 1 463 ? -36.482 -7.144 33.577 1.00 41.56 463 THR A O 1
ATOM 3494 N N . ALA A 1 464 ? -38.002 -6.968 35.247 1.00 37.31 464 ALA A N 1
ATOM 3495 C CA . ALA A 1 464 ? -39.016 -7.962 34.908 1.00 37.31 464 ALA A CA 1
ATOM 3496 C C . ALA A 1 464 ? -39.583 -7.976 33.472 1.00 37.31 464 ALA A C 1
ATOM 3498 O O . ALA A 1 464 ? -39.643 -6.974 32.759 1.00 37.31 464 ALA A O 1
ATOM 3499 N N . VAL A 1 465 ? -40.082 -9.162 33.105 1.00 42.00 465 VAL A N 1
ATOM 3500 C CA . VAL A 1 465 ? -40.858 -9.463 31.897 1.00 42.00 465 VAL A CA 1
ATOM 3501 C C . VAL A 1 465 ? -42.216 -8.762 31.969 1.00 42.00 465 VAL A C 1
ATOM 3503 O O . VAL A 1 465 ? -43.045 -9.106 32.807 1.00 42.00 465 VAL A O 1
ATOM 3506 N N . ALA A 1 466 ? -42.467 -7.824 31.055 1.00 37.41 466 ALA A N 1
ATOM 3507 C CA . ALA A 1 466 ? -43.812 -7.343 30.764 1.00 37.41 466 ALA A CA 1
ATOM 3508 C C . ALA A 1 466 ? -44.259 -7.883 29.399 1.00 37.41 466 ALA A C 1
ATOM 3510 O O . ALA A 1 466 ? -43.587 -7.727 28.379 1.00 37.41 466 ALA A O 1
ATOM 3511 N N . SER A 1 467 ? -45.399 -8.564 29.432 1.00 39.75 467 SER A N 1
ATOM 3512 C CA . SER A 1 467 ? -46.118 -9.231 28.349 1.00 39.75 467 SER A CA 1
ATOM 3513 C C . SER A 1 467 ? -46.242 -8.394 27.069 1.00 39.75 467 SER A C 1
ATOM 3515 O O . SER A 1 467 ? -46.818 -7.306 27.080 1.00 39.75 467 SER A O 1
ATOM 3517 N N . ALA A 1 468 ? -45.765 -8.935 25.944 1.00 43.53 468 ALA A N 1
ATOM 3518 C CA . ALA A 1 468 ? -45.962 -8.343 24.624 1.00 43.53 468 ALA A CA 1
ATOM 3519 C C . ALA A 1 468 ? -47.416 -8.528 24.147 1.00 43.53 468 ALA A C 1
ATOM 3521 O O . ALA A 1 468 ? -47.866 -9.649 23.910 1.00 43.53 468 ALA A O 1
ATOM 3522 N N . GLY A 1 469 ? -48.142 -7.419 23.987 1.00 50.41 469 GLY A N 1
ATOM 3523 C CA . GLY A 1 469 ? -49.433 -7.389 23.301 1.00 50.41 469 GLY A CA 1
ATOM 3524 C C . GLY A 1 469 ? -49.306 -7.620 21.788 1.00 50.41 469 GLY A C 1
ATOM 3525 O O . GLY A 1 469 ? -48.257 -7.388 21.182 1.00 50.41 469 GLY A O 1
ATOM 3526 N N . ARG A 1 470 ? -50.404 -8.083 21.177 1.00 48.34 470 ARG A N 1
ATOM 3527 C CA . ARG A 1 470 ? -50.568 -8.343 19.736 1.00 48.34 470 ARG A CA 1
ATOM 3528 C C . ARG A 1 470 ? -50.539 -7.039 18.914 1.00 48.34 470 ARG A C 1
ATOM 3530 O O . ARG A 1 470 ? -51.587 -6.505 18.571 1.00 48.34 470 ARG A O 1
ATOM 3537 N N . GLU A 1 471 ? -49.357 -6.539 18.561 1.00 56.88 471 GLU A N 1
ATOM 3538 C CA . GLU A 1 471 ? -49.189 -5.545 17.484 1.00 56.88 471 GLU A CA 1
ATOM 3539 C C . GLU A 1 471 ? -48.780 -6.209 16.158 1.00 56.88 471 GLU A C 1
ATOM 3541 O O . GLU A 1 471 ? -48.122 -7.252 16.143 1.00 56.8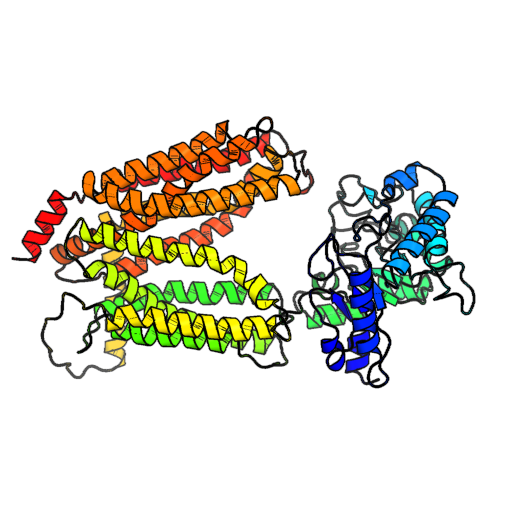8 471 GLU A O 1
ATOM 3546 N N . SER A 1 472 ? -49.142 -5.597 15.021 1.00 65.25 472 SER A N 1
ATOM 3547 C CA . SER A 1 472 ? -48.719 -6.085 13.701 1.00 65.25 472 SER A CA 1
ATOM 3548 C C . SER A 1 472 ? -47.206 -5.909 13.498 1.00 65.25 472 SER A C 1
ATOM 3550 O O . SER A 1 472 ? -46.611 -4.914 13.924 1.00 65.25 472 SER A O 1
ATOM 3552 N N . ARG A 1 473 ? -46.575 -6.874 12.811 1.00 66.81 473 ARG A N 1
ATOM 3553 C CA . ARG A 1 473 ? -45.114 -6.942 12.601 1.00 66.81 473 ARG A CA 1
ATOM 3554 C C . ARG A 1 473 ? -44.535 -5.647 12.013 1.00 66.81 473 ARG A C 1
ATOM 3556 O O . ARG A 1 473 ? -43.478 -5.207 12.449 1.00 66.81 473 ARG A O 1
ATOM 3563 N N . LEU A 1 474 ? -45.252 -5.017 11.079 1.00 68.62 474 LEU A N 1
ATOM 3564 C CA . LEU A 1 474 ? -44.838 -3.773 10.417 1.00 68.62 474 LEU A CA 1
ATOM 3565 C C . LEU A 1 474 ? -44.875 -2.562 11.358 1.00 68.62 474 LEU A C 1
ATOM 3567 O O . LEU A 1 474 ? -43.896 -1.821 11.424 1.00 68.62 474 LEU A O 1
ATOM 3571 N N . ARG A 1 475 ? -45.952 -2.374 12.138 1.00 73.00 475 ARG A N 1
ATOM 3572 C CA . ARG A 1 475 ? -46.044 -1.253 13.098 1.00 73.00 475 ARG A CA 1
ATOM 3573 C C . ARG A 1 475 ? -44.967 -1.339 14.176 1.00 73.00 475 ARG A C 1
ATOM 3575 O O . ARG A 1 475 ? -44.388 -0.318 14.538 1.00 73.00 475 ARG A O 1
ATOM 3582 N N . ARG A 1 476 ? -44.638 -2.556 14.614 1.00 74.31 476 ARG A N 1
ATOM 3583 C CA . ARG A 1 476 ? -43.544 -2.809 15.555 1.00 74.31 476 ARG A CA 1
ATOM 3584 C C . ARG A 1 476 ? -42.175 -2.428 14.974 1.00 74.31 476 ARG A C 1
ATOM 3586 O O . ARG A 1 476 ? -41.394 -1.789 15.671 1.00 74.31 476 ARG A O 1
ATOM 3593 N N . ILE A 1 477 ? -41.893 -2.770 13.712 1.00 73.06 477 ILE A N 1
ATOM 3594 C CA . ILE A 1 477 ? -40.628 -2.408 13.042 1.00 73.06 477 ILE A CA 1
ATOM 3595 C C . ILE A 1 477 ? -40.512 -0.886 12.887 1.00 73.06 477 ILE A C 1
ATOM 3597 O O . ILE A 1 477 ? -39.525 -0.309 13.336 1.00 73.06 477 ILE A O 1
ATOM 3601 N N . PHE A 1 478 ? -41.534 -0.217 12.340 1.00 76.75 478 PHE A N 1
ATOM 3602 C CA . PHE A 1 478 ? -41.538 1.248 12.208 1.00 76.75 478 PHE A CA 1
ATOM 3603 C C . PHE A 1 478 ? -41.409 1.958 13.565 1.00 76.75 478 PHE A C 1
ATOM 3605 O O . PHE A 1 478 ? -40.679 2.945 13.689 1.00 76.75 478 PHE A O 1
ATOM 3612 N N . GLY A 1 479 ? -42.079 1.442 14.600 1.00 79.62 479 GLY A N 1
ATOM 3613 C CA . GLY A 1 479 ? -41.963 1.947 15.967 1.00 79.62 479 GLY A CA 1
ATOM 3614 C C . GLY A 1 479 ? -40.545 1.824 16.530 1.00 79.62 479 GLY A C 1
ATOM 3615 O O . GLY A 1 479 ? -40.055 2.765 17.154 1.00 79.62 479 GLY A O 1
ATOM 3616 N N . GLU A 1 480 ? -39.859 0.707 16.282 1.00 81.25 480 GLU A N 1
ATOM 3617 C CA . GLU A 1 480 ? -38.469 0.516 16.712 1.00 81.25 480 GLU A CA 1
ATOM 3618 C C . GLU A 1 480 ? -37.478 1.390 15.939 1.00 81.25 480 GLU A C 1
ATOM 3620 O O . GLU A 1 480 ? -36.601 1.973 16.570 1.00 81.25 480 GLU A O 1
ATOM 3625 N N . VAL A 1 481 ? -37.653 1.573 14.625 1.00 82.12 481 VAL A N 1
ATOM 3626 C CA . VAL A 1 481 ? -36.821 2.494 13.825 1.00 82.12 481 VAL A CA 1
ATOM 3627 C C . VAL A 1 481 ? -36.947 3.928 14.346 1.00 82.12 481 VAL A C 1
ATOM 3629 O O . VAL A 1 481 ? -35.945 4.603 14.578 1.00 82.12 481 VAL A O 1
ATOM 3632 N N . LYS A 1 482 ? -38.172 4.391 14.625 1.00 85.06 482 LYS A N 1
ATOM 3633 C CA . LYS A 1 482 ? -38.391 5.721 15.216 1.00 85.06 482 LYS A CA 1
ATOM 3634 C C . LYS A 1 482 ? -37.704 5.858 16.581 1.00 85.06 482 LYS A C 1
ATOM 3636 O O . LYS A 1 482 ? -37.075 6.879 16.850 1.00 85.06 482 LYS A O 1
ATOM 3641 N N . ARG A 1 483 ? -37.806 4.838 17.442 1.00 84.44 483 ARG A N 1
ATOM 3642 C CA . ARG A 1 483 ? -37.152 4.817 18.764 1.00 84.44 483 ARG A CA 1
ATOM 3643 C C . ARG A 1 483 ? -35.625 4.778 18.659 1.00 84.44 483 ARG A C 1
ATOM 3645 O O . ARG A 1 483 ? -34.968 5.398 19.492 1.00 84.44 483 ARG A O 1
ATOM 3652 N N . PHE A 1 484 ? -35.074 4.106 17.648 1.00 88.00 484 PHE A N 1
ATOM 3653 C CA . PHE A 1 484 ? -33.644 4.122 17.343 1.00 88.00 484 PHE A CA 1
ATOM 3654 C C . PHE A 1 484 ? -33.167 5.545 17.040 1.00 88.00 484 PHE A C 1
ATOM 3656 O O . PHE A 1 484 ? -32.307 6.047 17.758 1.00 88.00 484 PHE A O 1
ATOM 3663 N N . PHE A 1 485 ? -33.783 6.237 16.073 1.00 87.50 485 PHE A N 1
ATOM 3664 C CA . PHE A 1 485 ? -33.399 7.613 15.727 1.00 87.50 485 PHE A CA 1
ATOM 3665 C C . PHE A 1 485 ? -33.583 8.590 16.896 1.00 87.50 485 PHE A C 1
ATOM 3667 O O . PHE A 1 485 ? -32.769 9.491 17.086 1.00 87.50 485 PHE A O 1
ATOM 3674 N N . GLN A 1 486 ? -34.607 8.390 17.732 1.00 85.50 486 GLN A N 1
ATOM 3675 C CA . GLN A 1 486 ? -34.766 9.151 18.975 1.00 85.50 486 GLN A CA 1
ATOM 3676 C C . GLN A 1 486 ? -33.627 8.886 19.967 1.00 85.50 486 GLN A C 1
ATOM 3678 O O . GLN A 1 486 ? -33.097 9.829 20.548 1.00 85.50 486 GLN A O 1
ATOM 3683 N N . GLY A 1 487 ? -33.246 7.621 20.170 1.00 82.25 487 GLY A N 1
ATOM 3684 C CA . GLY A 1 487 ? -32.126 7.244 21.034 1.00 82.25 487 GLY A CA 1
ATOM 3685 C C . GLY A 1 487 ? -30.800 7.815 20.534 1.00 82.25 487 GLY A C 1
ATOM 3686 O O . GLY A 1 487 ? -30.075 8.425 21.314 1.00 82.25 487 GLY A O 1
ATOM 3687 N N . PHE A 1 488 ? -30.548 7.699 19.232 1.00 87.31 488 PHE A N 1
ATOM 3688 C CA . PHE A 1 488 ? -29.386 8.255 18.544 1.00 87.31 488 PHE A CA 1
ATOM 3689 C C . PHE A 1 488 ? -29.305 9.782 18.708 1.00 87.31 488 PHE A C 1
ATOM 3691 O O . PHE A 1 488 ? -28.294 10.311 19.172 1.00 87.31 488 PHE A O 1
ATOM 3698 N N . GLY A 1 489 ? -30.403 10.496 18.433 1.00 88.00 489 GLY A N 1
ATOM 3699 C CA . GLY A 1 489 ? -30.481 11.948 18.611 1.00 88.00 489 GLY A CA 1
ATOM 3700 C C . GLY A 1 489 ? -30.300 12.391 20.067 1.00 88.00 489 GLY A C 1
ATOM 3701 O O . GLY A 1 489 ? -29.647 13.400 20.332 1.00 88.00 489 GLY A O 1
ATOM 3702 N N . GLN A 1 490 ? -30.814 11.625 21.034 1.00 87.19 490 GLN A N 1
ATOM 3703 C CA . GLN A 1 490 ? -30.596 11.895 22.460 1.00 87.19 490 GLN A CA 1
ATOM 3704 C C . GLN A 1 490 ? -29.129 11.724 22.864 1.00 87.19 490 GLN A C 1
ATOM 3706 O O . GLN A 1 490 ? -28.608 12.561 23.600 1.00 87.19 490 GLN A O 1
ATOM 3711 N N . THR A 1 491 ? -28.452 10.687 22.367 1.00 88.31 491 THR A N 1
ATOM 3712 C CA . THR A 1 491 ? -27.021 10.482 22.618 1.00 88.31 491 THR A CA 1
ATOM 3713 C C . THR A 1 491 ? -26.190 11.627 22.038 1.00 88.31 491 THR A C 1
ATOM 3715 O O . THR A 1 491 ? -25.360 12.191 22.751 1.00 88.31 491 THR A O 1
ATOM 3718 N N . LEU A 1 492 ? -26.484 12.059 20.804 1.00 90.06 492 LEU A N 1
ATOM 3719 C CA . LEU A 1 492 ? -25.850 13.232 20.188 1.00 90.06 492 LEU A CA 1
ATOM 3720 C C . LEU A 1 492 ? -26.194 14.555 20.884 1.00 90.06 492 LEU A C 1
ATOM 3722 O O . LEU A 1 492 ? -25.456 15.521 20.757 1.00 90.06 492 LEU A O 1
ATOM 3726 N N . SER A 1 493 ? -27.271 14.619 21.665 1.00 90.50 493 SER A N 1
ATOM 3727 C CA . SER A 1 493 ? -27.615 15.816 22.446 1.00 90.50 493 SER A CA 1
ATOM 3728 C C . SER A 1 493 ? -26.817 15.929 23.756 1.00 90.50 493 SER A C 1
ATOM 3730 O O . SER A 1 493 ? -26.868 16.960 24.436 1.00 90.50 493 SER A O 1
ATOM 3732 N N . ASN A 1 494 ? -26.074 14.887 24.152 1.00 92.94 494 ASN A N 1
ATOM 3733 C CA . ASN A 1 494 ? -25.289 14.889 25.384 1.00 92.94 494 ASN A CA 1
ATOM 3734 C C . ASN A 1 494 ? -23.994 15.703 25.201 1.00 92.94 494 ASN A C 1
ATOM 3736 O O . ASN A 1 494 ? -23.013 15.242 24.622 1.00 92.94 494 ASN A O 1
ATOM 3740 N N . ARG A 1 495 ? -23.988 16.935 25.727 1.00 92.88 495 ARG A N 1
ATOM 3741 C CA . ARG A 1 495 ? -22.859 17.873 25.589 1.00 92.88 495 ARG A CA 1
ATOM 3742 C C . ARG A 1 495 ? -21.518 17.317 26.108 1.00 92.88 495 ARG A C 1
ATOM 3744 O O . ARG A 1 495 ? -20.549 17.420 25.361 1.00 92.88 495 ARG A O 1
ATOM 3751 N N . PRO A 1 496 ? -21.414 16.737 27.326 1.00 93.75 496 PRO A N 1
ATOM 3752 C CA . PRO A 1 496 ? -20.192 16.059 27.767 1.00 93.75 496 PRO A CA 1
ATOM 3753 C C . PRO A 1 496 ? -19.669 15.016 26.777 1.00 93.75 496 PRO A C 1
ATOM 3755 O O . PRO A 1 496 ? -18.474 14.994 26.507 1.00 93.75 496 PRO A O 1
ATOM 3758 N N . PHE A 1 497 ? -20.549 14.202 26.191 1.00 95.06 497 PHE A N 1
ATOM 3759 C CA . PHE A 1 497 ? -20.152 13.196 25.204 1.00 95.06 497 PHE A CA 1
ATOM 3760 C C . PHE A 1 497 ? -19.609 13.807 23.909 1.00 95.06 497 PHE A C 1
ATOM 3762 O O . PHE A 1 497 ? -18.558 13.384 23.430 1.00 95.06 497 PHE A O 1
ATOM 3769 N N . LEU A 1 498 ? -20.280 14.830 23.367 1.00 93.88 498 LEU A N 1
ATOM 3770 C CA . LEU A 1 498 ? -19.816 15.513 22.156 1.00 93.88 498 LEU A CA 1
ATOM 3771 C C . LEU A 1 498 ? -18.434 16.152 22.343 1.00 93.88 498 LEU A C 1
ATOM 3773 O O . LEU A 1 498 ? -17.624 16.114 21.421 1.00 93.88 498 LEU A O 1
ATOM 3777 N N . LYS A 1 499 ? -18.138 16.686 23.536 1.00 94.75 499 LYS A N 1
ATOM 3778 C CA . LYS A 1 499 ? -16.806 17.219 23.874 1.00 94.75 499 LYS A CA 1
ATOM 3779 C C . LYS A 1 499 ? -15.727 16.127 23.790 1.00 94.75 499 LYS A C 1
ATOM 3781 O O . LYS A 1 499 ? -14.664 16.376 23.226 1.00 94.75 499 LYS A O 1
ATOM 3786 N N . LEU A 1 500 ? -16.009 14.913 24.282 1.00 94.69 500 LEU A N 1
ATOM 3787 C CA . LEU A 1 500 ? -15.091 13.765 24.183 1.00 94.69 500 LEU A CA 1
ATOM 3788 C C . LEU A 1 500 ? -14.928 13.267 22.740 1.00 94.69 500 LEU A C 1
ATOM 3790 O O . LEU A 1 500 ? -13.811 12.953 22.323 1.00 94.69 500 LEU A O 1
ATOM 3794 N N . CYS A 1 501 ? -16.018 13.228 21.966 1.00 93.81 501 CYS A N 1
ATOM 3795 C CA . CYS A 1 501 ? -15.976 12.870 20.546 1.00 93.81 501 CYS A CA 1
ATOM 3796 C C . CYS A 1 501 ? -15.144 13.877 19.746 1.00 93.81 501 CYS A C 1
ATOM 3798 O O . CYS A 1 501 ? -14.272 13.471 18.988 1.00 93.81 501 CYS A O 1
ATOM 3800 N N . GLY A 1 502 ? -15.362 15.179 19.960 1.00 93.81 502 GLY A N 1
ATOM 3801 C CA . GLY A 1 502 ? -14.594 16.244 19.316 1.00 93.81 502 GLY A CA 1
ATOM 3802 C C . GLY A 1 502 ? -13.109 16.184 19.669 1.00 93.81 502 GLY A C 1
ATOM 3803 O O . GLY A 1 502 ? -12.269 16.229 18.778 1.00 93.81 502 GLY A O 1
ATOM 3804 N N . ALA A 1 503 ? -12.771 15.990 20.946 1.00 94.69 503 ALA A N 1
ATOM 3805 C CA . ALA A 1 503 ? -11.379 15.839 21.369 1.00 94.69 503 ALA A CA 1
ATOM 3806 C C . ALA A 1 503 ? -10.709 14.598 20.756 1.00 94.69 503 ALA A C 1
ATOM 3808 O O . ALA A 1 503 ? -9.589 14.688 20.262 1.00 94.69 503 ALA A O 1
ATOM 3809 N N . THR A 1 504 ? -11.404 13.457 20.740 1.00 93.75 504 THR A N 1
ATOM 3810 C CA . THR A 1 504 ? -10.894 12.230 20.107 1.00 93.75 504 THR A CA 1
ATOM 3811 C C . THR A 1 504 ? -10.698 12.430 18.612 1.00 93.75 504 THR A C 1
ATOM 3813 O O . THR A 1 504 ? -9.640 12.089 18.093 1.00 93.75 504 THR A O 1
ATOM 3816 N N . PHE A 1 505 ? -11.678 13.029 17.934 1.00 92.81 505 PHE A N 1
ATOM 3817 C CA . PHE A 1 505 ? -11.587 13.357 16.518 1.00 92.81 505 PHE A CA 1
ATOM 3818 C C . PHE A 1 505 ? -10.370 14.243 16.236 1.00 92.81 505 PHE A C 1
ATOM 3820 O O . PHE A 1 505 ? -9.607 13.953 15.326 1.00 92.81 505 PHE A O 1
ATOM 3827 N N . LEU A 1 506 ? -10.144 15.288 17.030 1.00 93.62 506 LEU A N 1
ATOM 3828 C CA . LEU A 1 506 ? -9.028 16.211 16.827 1.00 93.62 506 LEU A CA 1
ATOM 3829 C C . LEU A 1 506 ? -7.658 15.547 17.041 1.00 93.62 506 LEU A C 1
ATOM 3831 O O . LEU A 1 506 ? -6.786 15.686 16.186 1.00 93.62 506 LEU A O 1
ATOM 3835 N N . VAL A 1 507 ? -7.463 14.803 18.138 1.00 92.25 507 VAL A N 1
ATOM 3836 C CA . VAL A 1 507 ? -6.176 14.130 18.417 1.00 92.25 507 VAL A CA 1
ATOM 3837 C C . VAL A 1 507 ? -5.909 13.022 17.402 1.00 92.25 507 VAL A C 1
ATOM 3839 O O . VAL A 1 507 ? -4.833 12.972 16.810 1.00 92.25 507 VAL A O 1
ATOM 3842 N N . PHE A 1 508 ? -6.888 12.138 17.189 1.00 90.44 508 PHE A N 1
ATOM 3843 C CA . PHE A 1 508 ? -6.721 10.979 16.319 1.00 90.44 508 PHE A CA 1
ATOM 3844 C C . PHE A 1 508 ? -6.497 11.400 14.866 1.00 90.44 508 PHE A C 1
ATOM 3846 O O . PHE A 1 508 ? -5.559 10.930 14.232 1.00 90.44 508 PHE A O 1
ATOM 3853 N N . ASN A 1 509 ? -7.306 12.330 14.350 1.00 86.69 509 ASN A N 1
ATOM 3854 C CA . ASN A 1 509 ? -7.155 12.777 12.966 1.00 86.69 509 ASN A CA 1
ATOM 3855 C C . ASN A 1 509 ? -5.976 13.716 12.775 1.00 86.69 509 ASN A C 1
ATOM 3857 O O . ASN A 1 509 ? -5.371 13.674 11.713 1.00 86.69 509 ASN A O 1
ATOM 3861 N N . GLY A 1 510 ? -5.601 14.493 13.796 1.00 86.69 510 GLY A N 1
ATOM 3862 C CA . GLY A 1 510 ? -4.333 15.217 13.795 1.00 86.69 510 GLY A CA 1
ATOM 3863 C C . GLY A 1 510 ? -3.169 14.271 13.520 1.00 86.69 510 GLY A C 1
ATOM 3864 O O . GLY A 1 510 ? -2.412 14.503 12.591 1.00 86.69 510 GLY A O 1
ATOM 3865 N N . PHE A 1 511 ? -3.086 13.156 14.251 1.00 85.81 511 PHE A N 1
ATOM 3866 C CA . PHE A 1 511 ? -2.072 12.127 14.010 1.00 85.81 511 PHE A CA 1
ATOM 3867 C C . PHE A 1 511 ? -2.203 11.475 12.620 1.00 85.81 511 PHE A C 1
ATOM 3869 O O . PHE A 1 511 ? -1.227 11.427 11.875 1.00 85.81 511 PHE A O 1
ATOM 3876 N N . GLN A 1 512 ? -3.398 10.994 12.250 1.00 84.19 512 GLN A N 1
ATOM 3877 C CA . GLN A 1 512 ? -3.591 10.230 11.007 1.00 84.19 512 GLN A CA 1
ATOM 3878 C C . GLN A 1 512 ? -3.290 11.038 9.751 1.00 84.19 512 GLN A C 1
ATOM 3880 O O . GLN A 1 512 ? -2.734 10.507 8.795 1.00 84.19 512 GLN A O 1
ATOM 3885 N N . LEU A 1 513 ? -3.633 12.323 9.763 1.00 79.94 513 LEU A N 1
ATOM 3886 C CA . LEU A 1 513 ? -3.376 13.219 8.646 1.00 79.94 513 LEU A CA 1
ATOM 3887 C C . LEU A 1 513 ? -1.877 13.359 8.377 1.00 79.94 513 LEU A C 1
ATOM 3889 O O . LEU A 1 513 ? -1.472 13.486 7.231 1.00 79.94 513 LEU A O 1
ATOM 3893 N N . ILE A 1 514 ? -1.064 13.282 9.428 1.00 77.44 514 ILE A N 1
ATOM 3894 C CA . ILE A 1 514 ? 0.378 13.532 9.398 1.00 77.44 514 ILE A CA 1
ATOM 3895 C C . ILE A 1 514 ? 1.181 12.260 9.196 1.00 77.44 514 ILE A C 1
ATOM 3897 O O . ILE A 1 514 ? 2.294 12.335 8.693 1.00 77.44 514 ILE A O 1
ATOM 3901 N N . ALA A 1 515 ? 0.637 11.093 9.538 1.00 75.50 515 ALA A N 1
ATOM 3902 C CA . ALA A 1 515 ? 1.307 9.817 9.302 1.00 75.50 515 ALA A CA 1
ATOM 3903 C C . ALA A 1 515 ? 1.790 9.685 7.842 1.00 75.50 515 ALA A C 1
ATOM 3905 O O . ALA A 1 515 ? 2.880 9.172 7.601 1.00 75.50 515 ALA A O 1
ATOM 3906 N N . ALA A 1 516 ? 1.031 10.236 6.884 1.00 65.50 516 ALA A N 1
ATOM 3907 C CA . ALA A 1 516 ? 1.465 10.375 5.498 1.00 65.50 516 ALA A CA 1
ATOM 3908 C C . ALA A 1 516 ? 2.590 11.420 5.326 1.00 65.50 516 ALA A C 1
ATOM 3910 O O . ALA A 1 516 ? 3.620 11.097 4.746 1.00 65.50 516 ALA A O 1
ATOM 3911 N N . PHE A 1 517 ? 2.443 12.643 5.856 1.00 75.69 517 PHE A N 1
ATOM 3912 C CA . PHE A 1 517 ? 3.430 13.739 5.732 1.00 75.69 517 PHE A CA 1
ATOM 3913 C C . PHE A 1 517 ? 4.784 13.449 6.358 1.00 75.69 517 PHE A C 1
ATOM 3915 O O . PHE A 1 517 ? 5.808 13.868 5.821 1.00 75.69 517 PHE A O 1
ATOM 3922 N N . GLN A 1 518 ? 4.797 12.749 7.489 1.00 85.62 518 GLN A N 1
ATOM 3923 C CA . GLN A 1 518 ? 6.009 12.470 8.243 1.00 85.62 518 GLN A CA 1
ATOM 3924 C C . GLN A 1 518 ? 7.054 11.773 7.366 1.00 85.62 518 GLN A C 1
ATOM 3926 O O . GLN A 1 518 ? 8.236 12.100 7.440 1.00 85.62 518 GLN A O 1
ATOM 3931 N N . VAL A 1 519 ? 6.614 10.852 6.504 1.00 83.38 519 VAL A N 1
ATOM 3932 C CA . VAL A 1 519 ? 7.483 10.145 5.557 1.00 83.38 519 VAL A CA 1
ATOM 3933 C C . VAL A 1 519 ? 8.133 11.128 4.580 1.00 83.38 519 VAL A C 1
ATOM 3935 O O . VAL A 1 519 ? 9.353 11.123 4.430 1.00 83.38 519 VAL A O 1
ATOM 3938 N N . TYR A 1 520 ? 7.347 12.024 3.977 1.00 84.44 520 TYR A N 1
ATOM 3939 C CA . TYR A 1 520 ? 7.845 13.015 3.018 1.00 84.44 520 TYR A CA 1
ATOM 3940 C C . TYR A 1 520 ? 8.809 14.011 3.664 1.00 84.44 520 TYR A C 1
ATOM 3942 O O . TYR A 1 520 ? 9.854 14.309 3.095 1.00 84.44 520 TYR A O 1
ATOM 3950 N N . VAL A 1 521 ? 8.511 14.497 4.869 1.00 89.81 521 VAL A N 1
ATOM 3951 C CA . VAL A 1 521 ? 9.399 15.440 5.561 1.00 89.81 521 VAL A CA 1
ATOM 3952 C C . VAL A 1 521 ? 10.732 14.779 5.921 1.00 89.81 521 VAL A C 1
ATOM 3954 O O . VAL A 1 521 ? 11.784 15.388 5.738 1.00 89.81 521 VAL A O 1
ATOM 3957 N N . VAL A 1 522 ? 10.727 13.526 6.384 1.00 90.62 522 VAL A N 1
ATOM 3958 C CA . VAL A 1 522 ? 11.982 12.816 6.675 1.00 90.62 522 VAL A CA 1
ATOM 3959 C C . VAL A 1 522 ? 12.796 12.610 5.393 1.00 90.62 522 VAL A C 1
ATOM 3961 O O . VAL A 1 522 ? 13.971 12.966 5.374 1.00 90.62 522 VAL A O 1
ATOM 3964 N N . ILE A 1 523 ? 12.178 12.122 4.312 1.00 85.00 523 ILE A N 1
ATOM 3965 C CA . ILE A 1 523 ? 12.865 11.880 3.032 1.00 85.00 523 ILE A CA 1
ATOM 3966 C C . ILE A 1 523 ? 13.411 13.182 2.436 1.00 85.00 523 ILE A C 1
ATOM 3968 O O . ILE A 1 523 ? 14.610 13.303 2.205 1.00 85.00 523 ILE A O 1
ATOM 3972 N N . TYR A 1 524 ? 12.543 14.159 2.179 1.00 88.31 524 TYR A N 1
ATOM 3973 C CA . TYR A 1 524 ? 12.880 15.300 1.325 1.00 88.31 524 TYR A CA 1
ATOM 3974 C C . TYR A 1 524 ? 13.527 16.455 2.079 1.00 88.31 524 TYR A C 1
ATOM 3976 O O . TYR A 1 524 ? 14.350 17.158 1.505 1.00 88.31 524 TYR A O 1
ATOM 3984 N N . TYR A 1 525 ? 13.196 16.656 3.357 1.00 91.19 525 TYR A N 1
ATOM 3985 C CA . TYR A 1 525 ? 13.810 17.727 4.137 1.00 91.19 525 TYR A CA 1
ATOM 3986 C C . TYR A 1 525 ? 15.045 17.250 4.911 1.00 91.19 525 TYR A C 1
ATOM 3988 O O . TYR A 1 525 ? 16.082 17.896 4.824 1.00 91.19 525 TYR A O 1
ATOM 3996 N N . VAL A 1 526 ? 14.974 16.135 5.651 1.00 92.19 526 VAL A N 1
ATOM 3997 C CA . VAL A 1 526 ? 16.104 15.704 6.505 1.00 92.19 526 VAL A CA 1
ATOM 3998 C C . VAL A 1 526 ? 17.188 14.978 5.716 1.00 92.19 526 VAL A C 1
ATOM 4000 O O . VAL A 1 526 ? 18.367 15.219 5.950 1.00 92.19 526 VAL A O 1
ATOM 4003 N N . PHE A 1 527 ? 16.798 14.129 4.768 1.00 91.19 527 PHE A N 1
ATOM 4004 C CA . PHE A 1 527 ? 17.734 13.340 3.962 1.00 91.19 527 PHE A CA 1
ATOM 4005 C C . PHE A 1 527 ? 17.895 13.849 2.525 1.00 91.19 527 PHE A C 1
ATOM 4007 O O . PHE A 1 527 ? 18.497 13.165 1.704 1.00 91.19 527 PHE A O 1
ATOM 4014 N N . ALA A 1 528 ? 17.381 15.045 2.215 1.00 87.44 528 ALA A N 1
ATOM 4015 C CA . ALA A 1 528 ? 17.521 15.690 0.905 1.00 87.44 528 ALA A CA 1
ATOM 4016 C C . ALA A 1 528 ? 17.158 14.778 -0.291 1.00 87.44 528 ALA A C 1
ATOM 4018 O O . ALA A 1 528 ? 17.766 14.859 -1.355 1.00 87.44 528 ALA A O 1
ATOM 4019 N N . GLY A 1 529 ? 16.172 13.891 -0.114 1.00 79.69 529 GLY A N 1
ATOM 4020 C CA . GLY A 1 529 ? 15.703 12.954 -1.136 1.00 79.69 529 GLY A CA 1
ATOM 4021 C C . GLY A 1 529 ? 16.301 11.543 -1.066 1.00 79.69 529 GLY A C 1
ATOM 4022 O O . GLY A 1 529 ? 15.805 10.672 -1.779 1.00 79.69 529 GLY A O 1
ATOM 4023 N N . ASP A 1 530 ? 17.285 11.268 -0.199 1.00 83.38 530 ASP A N 1
ATOM 4024 C CA . ASP A 1 530 ? 17.819 9.912 0.010 1.00 83.38 530 ASP A CA 1
ATOM 4025 C C . ASP A 1 530 ? 16.783 9.014 0.710 1.00 83.38 530 ASP A C 1
ATOM 4027 O O . ASP A 1 530 ? 16.613 9.016 1.935 1.00 83.38 530 ASP A O 1
ATOM 4031 N N . ARG A 1 531 ? 16.065 8.236 -0.106 1.00 77.88 531 ARG A N 1
ATOM 4032 C CA . ARG A 1 531 ? 14.979 7.352 0.332 1.00 77.88 531 ARG A CA 1
ATOM 4033 C C . ARG A 1 531 ? 15.473 6.152 1.131 1.00 77.88 531 ARG A C 1
ATOM 4035 O O . ARG A 1 531 ? 14.745 5.704 2.019 1.00 77.88 531 ARG A O 1
ATOM 4042 N N . ASP A 1 532 ? 16.669 5.642 0.854 1.00 71.12 532 ASP A N 1
ATOM 4043 C CA . ASP A 1 532 ? 17.174 4.422 1.488 1.00 71.12 532 ASP A CA 1
ATOM 4044 C C . ASP A 1 532 ? 17.525 4.696 2.951 1.00 71.12 532 ASP A C 1
ATOM 4046 O O . ASP A 1 532 ? 17.026 4.020 3.860 1.00 71.12 532 ASP A O 1
ATOM 4050 N N . THR A 1 533 ? 18.301 5.756 3.199 1.00 78.81 533 THR A N 1
ATOM 4051 C CA . THR A 1 533 ? 18.645 6.160 4.568 1.00 78.81 533 THR A CA 1
ATOM 4052 C C . THR A 1 533 ? 17.403 6.631 5.324 1.00 78.81 533 THR A C 1
ATOM 4054 O O . THR A 1 533 ? 17.175 6.216 6.465 1.00 78.81 533 THR A O 1
ATOM 4057 N N . ALA A 1 534 ? 16.541 7.432 4.688 1.00 81.81 534 ALA A N 1
ATOM 4058 C CA . ALA A 1 534 ? 15.302 7.902 5.302 1.00 81.81 534 ALA A CA 1
ATOM 4059 C C . ALA A 1 534 ? 14.386 6.753 5.750 1.00 81.81 534 ALA A C 1
ATOM 4061 O O . ALA A 1 534 ? 13.847 6.792 6.860 1.00 81.81 534 ALA A O 1
ATOM 4062 N N . SER A 1 535 ? 14.242 5.710 4.928 1.00 72.31 535 SER A N 1
ATOM 4063 C CA . SER A 1 535 ? 13.397 4.550 5.236 1.00 72.31 535 SER A CA 1
ATOM 4064 C C . SER A 1 535 ? 13.859 3.814 6.494 1.00 72.31 535 SER A C 1
ATOM 4066 O O . SER A 1 535 ? 13.031 3.425 7.322 1.00 72.31 535 SER A O 1
ATOM 4068 N N . TRP A 1 536 ? 15.175 3.686 6.699 1.00 82.12 536 TRP A N 1
ATOM 4069 C CA . TRP A 1 536 ? 15.728 3.078 7.911 1.00 82.12 536 TRP A CA 1
ATOM 4070 C C . TRP A 1 536 ? 15.376 3.884 9.175 1.00 82.12 536 TRP A C 1
ATOM 4072 O O . TRP A 1 536 ? 14.918 3.320 10.173 1.00 82.12 536 TRP A O 1
ATOM 4082 N N . TYR A 1 537 ? 15.496 5.215 9.122 1.00 86.44 537 TYR A N 1
ATOM 4083 C CA . TYR A 1 537 ? 15.121 6.093 10.237 1.00 86.44 537 TYR A CA 1
ATOM 4084 C C . TYR A 1 537 ? 13.614 6.088 10.513 1.00 86.44 537 TYR A C 1
ATOM 4086 O O . TYR A 1 537 ? 13.204 6.057 11.674 1.00 86.44 537 TYR A O 1
ATOM 4094 N N . ILE A 1 538 ? 12.778 6.064 9.473 1.00 83.00 538 ILE A N 1
ATOM 4095 C CA . ILE A 1 538 ? 11.319 5.937 9.612 1.00 83.00 538 ILE A CA 1
ATOM 4096 C C . ILE A 1 538 ? 10.963 4.633 10.341 1.00 83.00 538 ILE A C 1
ATOM 4098 O O . ILE A 1 538 ? 10.159 4.649 11.279 1.00 83.00 538 ILE A O 1
ATOM 4102 N N . ALA A 1 539 ? 11.607 3.518 9.982 1.00 75.81 539 ALA A N 1
ATOM 4103 C CA . ALA A 1 539 ? 11.406 2.233 10.648 1.00 75.81 539 ALA A CA 1
ATOM 4104 C C . ALA A 1 539 ? 11.819 2.269 12.133 1.00 75.81 539 ALA A C 1
ATOM 4106 O O . ALA A 1 539 ? 11.093 1.766 13.000 1.00 75.81 539 ALA A O 1
ATOM 4107 N N . MET A 1 540 ? 12.944 2.917 12.460 1.00 86.06 540 MET A N 1
ATOM 4108 C CA . MET A 1 540 ? 13.356 3.121 13.854 1.00 86.06 540 MET A CA 1
ATOM 4109 C C . MET A 1 540 ? 12.355 3.963 14.645 1.00 86.06 540 MET A C 1
ATOM 4111 O O . MET A 1 540 ? 12.002 3.589 15.764 1.00 86.06 540 MET A O 1
ATOM 4115 N N . ILE A 1 541 ? 11.878 5.076 14.079 1.00 88.75 541 ILE A N 1
ATOM 4116 C CA . ILE A 1 541 ? 10.865 5.938 14.704 1.00 88.75 541 ILE A CA 1
ATOM 4117 C C . ILE A 1 541 ? 9.611 5.120 15.022 1.00 88.75 541 ILE A C 1
ATOM 4119 O O . ILE A 1 541 ? 9.126 5.175 16.153 1.00 88.75 541 ILE A O 1
ATOM 4123 N N . GLY A 1 542 ? 9.118 4.329 14.063 1.00 82.62 542 GLY A N 1
ATOM 4124 C CA . GLY A 1 542 ? 7.957 3.457 14.255 1.00 82.62 542 GLY A CA 1
ATOM 4125 C C . GLY A 1 542 ? 8.171 2.419 15.360 1.00 82.62 542 GLY A C 1
ATOM 4126 O O . GLY A 1 542 ? 7.301 2.223 16.213 1.00 82.62 542 GLY A O 1
ATOM 4127 N N . THR A 1 543 ? 9.359 1.812 15.410 1.00 83.94 543 THR A N 1
ATOM 4128 C CA . THR A 1 543 ? 9.735 0.834 16.444 1.00 83.94 543 THR A CA 1
ATOM 4129 C C . THR A 1 543 ? 9.767 1.476 17.831 1.00 83.94 543 THR A C 1
ATOM 4131 O O . THR A 1 543 ? 9.105 1.002 18.756 1.00 83.94 543 THR A O 1
ATOM 4134 N N . ILE A 1 544 ? 10.478 2.598 17.978 1.00 90.44 544 ILE A N 1
ATOM 4135 C CA . ILE A 1 544 ? 10.576 3.346 19.238 1.00 90.44 544 ILE A CA 1
ATOM 4136 C C . ILE A 1 544 ? 9.192 3.816 19.692 1.00 90.44 544 ILE A C 1
ATOM 4138 O O . ILE A 1 544 ? 8.851 3.652 20.865 1.00 90.44 544 ILE A O 1
ATOM 4142 N N . ALA A 1 545 ? 8.377 4.360 18.786 1.00 88.31 545 ALA A N 1
ATOM 4143 C CA . ALA A 1 545 ? 7.016 4.793 19.089 1.00 88.31 545 ALA A CA 1
ATOM 4144 C C . ALA A 1 545 ? 6.142 3.623 19.570 1.00 88.31 545 ALA A C 1
ATOM 4146 O O . ALA A 1 545 ? 5.405 3.774 20.546 1.00 88.31 545 ALA A O 1
ATOM 4147 N N . THR A 1 546 ? 6.267 2.443 18.958 1.00 84.44 546 THR A N 1
ATOM 4148 C CA . THR A 1 546 ? 5.512 1.240 19.347 1.00 84.44 546 THR A CA 1
ATOM 4149 C C . THR A 1 546 ? 5.877 0.789 20.762 1.00 84.44 546 THR A C 1
ATOM 4151 O O . THR A 1 546 ? 5.000 0.677 21.620 1.00 84.44 546 THR A O 1
ATOM 4154 N N . PHE A 1 547 ? 7.170 0.616 21.060 1.00 89.00 547 PHE A N 1
ATOM 4155 C CA . PHE A 1 547 ? 7.622 0.256 22.412 1.00 89.00 547 PHE A CA 1
ATOM 4156 C C . PHE A 1 547 ? 7.253 1.318 23.454 1.00 89.00 547 PHE A C 1
ATOM 4158 O O . PHE A 1 547 ? 6.787 0.989 24.548 1.00 89.00 547 PHE A O 1
ATOM 4165 N N . SER A 1 548 ? 7.385 2.596 23.097 1.00 93.88 548 SER A N 1
ATOM 4166 C CA . SER A 1 548 ? 6.982 3.712 23.956 1.00 93.88 548 SER A CA 1
ATOM 4167 C C . SER A 1 548 ? 5.480 3.702 24.227 1.00 93.88 548 SER A C 1
ATOM 4169 O O . SER A 1 548 ? 5.067 3.989 25.347 1.00 93.88 548 SER A O 1
ATOM 4171 N N . THR A 1 549 ? 4.652 3.311 23.254 1.00 92.19 549 THR A N 1
ATOM 4172 C CA . THR A 1 549 ? 3.193 3.241 23.416 1.00 92.19 549 THR A CA 1
ATOM 4173 C C . THR A 1 549 ? 2.799 2.257 24.516 1.00 92.19 549 THR A C 1
ATOM 4175 O O . THR A 1 549 ? 1.955 2.596 25.342 1.00 92.19 549 THR A O 1
ATOM 4178 N N . PHE A 1 550 ? 3.444 1.090 24.619 1.00 91.75 550 PHE A N 1
ATOM 4179 C CA . PHE A 1 550 ? 3.188 0.154 25.724 1.00 91.75 550 PHE A CA 1
ATOM 4180 C C . PHE A 1 550 ? 3.446 0.790 27.100 1.00 91.75 550 PHE A C 1
ATOM 4182 O O . PHE A 1 550 ? 2.613 0.678 28.005 1.00 91.75 550 PHE A O 1
ATOM 4189 N N . ALA A 1 551 ? 4.568 1.502 27.250 1.00 94.19 551 ALA A N 1
ATOM 4190 C CA . ALA A 1 551 ? 4.907 2.200 28.491 1.00 94.19 551 ALA A CA 1
ATOM 4191 C C . ALA A 1 551 ? 3.936 3.357 28.783 1.00 94.19 551 ALA A C 1
ATOM 4193 O O . ALA A 1 551 ? 3.473 3.520 29.914 1.00 94.19 551 ALA A O 1
ATOM 4194 N N . VAL A 1 552 ? 3.570 4.122 27.753 1.00 96.25 552 VAL A N 1
ATOM 4195 C CA . VAL A 1 552 ? 2.603 5.222 27.831 1.00 96.25 552 VAL A CA 1
ATOM 4196 C C . VAL A 1 552 ? 1.237 4.734 28.284 1.00 96.25 552 VAL A C 1
ATOM 4198 O O . VAL A 1 552 ? 0.614 5.399 29.103 1.00 96.25 552 VAL A O 1
ATOM 4201 N N . VAL A 1 553 ? 0.747 3.602 27.777 1.00 94.44 553 VAL A N 1
ATOM 4202 C CA . VAL A 1 553 ? -0.562 3.061 28.171 1.00 94.44 553 VAL A CA 1
ATOM 4203 C C . VAL A 1 553 ? -0.591 2.773 29.672 1.00 94.44 553 VAL A C 1
ATOM 4205 O O . VAL A 1 553 ? -1.518 3.197 30.368 1.00 94.44 553 VAL A O 1
ATOM 4208 N N . ALA A 1 554 ? 0.455 2.125 30.192 1.00 94.19 554 ALA A N 1
ATOM 4209 C CA . ALA A 1 554 ? 0.589 1.861 31.622 1.00 94.19 554 ALA A CA 1
ATOM 4210 C C . ALA A 1 554 ? 0.684 3.167 32.433 1.00 94.19 554 ALA A C 1
ATOM 4212 O O . ALA A 1 554 ? -0.005 3.328 33.444 1.00 94.19 554 ALA A O 1
ATOM 4213 N N . PHE A 1 555 ? 1.486 4.123 31.955 1.00 95.94 555 PHE A N 1
ATOM 4214 C CA . PHE A 1 555 ? 1.656 5.430 32.583 1.00 95.94 555 PHE A CA 1
ATOM 4215 C C . PHE A 1 555 ? 0.359 6.246 32.605 1.00 95.94 555 PHE A C 1
ATOM 4217 O O . PHE A 1 555 ? -0.011 6.768 33.651 1.00 95.94 555 PHE A O 1
ATOM 4224 N N . ALA A 1 556 ? -0.364 6.337 31.490 1.00 96.19 556 ALA A N 1
ATOM 4225 C CA . ALA A 1 556 ? -1.612 7.085 31.378 1.00 96.19 556 ALA A CA 1
ATOM 4226 C C . ALA A 1 556 ? -2.703 6.481 32.267 1.00 96.19 556 ALA A C 1
ATOM 4228 O O . ALA A 1 556 ? -3.436 7.217 32.934 1.00 96.19 556 ALA A O 1
ATOM 4229 N N . ALA A 1 557 ? -2.779 5.146 32.328 1.00 93.94 557 ALA A N 1
ATOM 4230 C CA . ALA A 1 557 ? -3.707 4.459 33.213 1.00 93.94 557 ALA A CA 1
ATOM 4231 C C . ALA A 1 557 ? -3.408 4.770 34.687 1.00 93.94 557 ALA A C 1
ATOM 4233 O O . ALA A 1 557 ? -4.318 5.132 35.432 1.00 93.94 557 ALA A O 1
ATOM 4234 N N . TRP A 1 558 ? -2.137 4.687 35.096 1.00 95.50 558 TRP A N 1
ATOM 4235 C CA . TRP A 1 558 ? -1.693 5.055 36.442 1.00 95.50 558 TRP A CA 1
ATOM 4236 C C . TRP A 1 558 ? -1.957 6.535 36.748 1.00 95.50 558 TRP A C 1
ATOM 4238 O O . TRP A 1 558 ? -2.613 6.852 37.741 1.00 95.50 558 TRP A O 1
ATOM 4248 N N . LEU A 1 559 ? -1.538 7.446 35.871 1.00 95.88 559 LEU A N 1
ATOM 4249 C CA . LEU A 1 559 ? -1.682 8.888 36.056 1.00 95.88 559 LEU A CA 1
ATOM 4250 C C . LEU A 1 559 ? -3.155 9.292 36.203 1.00 95.88 559 LEU A C 1
ATOM 4252 O O . LEU A 1 559 ? -3.500 10.085 37.080 1.00 95.88 559 LEU A O 1
ATOM 4256 N N . GLY A 1 560 ? -4.043 8.681 35.412 1.00 92.50 560 GLY A N 1
ATOM 4257 C CA . GLY A 1 560 ? -5.490 8.878 35.508 1.00 92.50 560 GLY A CA 1
ATOM 4258 C C . GLY A 1 560 ? -6.082 8.500 36.868 1.00 92.50 560 GLY A C 1
ATOM 4259 O O . GLY A 1 560 ? -7.122 9.045 37.240 1.00 92.50 560 GLY A O 1
ATOM 4260 N N . THR A 1 561 ? -5.427 7.611 37.624 1.00 90.62 561 THR A N 1
ATOM 4261 C CA . THR A 1 561 ? -5.835 7.267 38.996 1.00 90.62 561 THR A CA 1
ATOM 4262 C C . THR A 1 561 ? -5.303 8.221 40.059 1.00 90.62 561 THR A C 1
ATOM 4264 O O . THR A 1 561 ? -5.940 8.366 41.093 1.00 90.62 561 THR A O 1
ATOM 4267 N N . VAL A 1 562 ? -4.184 8.904 39.802 1.00 91.62 562 VAL A N 1
ATOM 4268 C CA . VAL A 1 562 ? -3.530 9.782 40.787 1.00 91.62 562 VAL A CA 1
ATOM 4269 C C . VAL A 1 562 ? -4.047 11.216 40.703 1.00 91.62 562 VAL A C 1
ATOM 4271 O O . VAL A 1 562 ? -4.353 11.822 41.724 1.00 91.62 562 VAL A O 1
ATOM 4274 N N . VAL A 1 563 ? -4.150 11.771 39.492 1.00 92.19 563 VAL A N 1
ATOM 4275 C CA . VAL A 1 563 ? -4.512 13.191 39.281 1.00 92.19 563 VAL A CA 1
ATOM 4276 C C . VAL A 1 563 ? -5.912 13.381 38.676 1.00 92.19 563 VAL A C 1
ATOM 4278 O O . VAL A 1 563 ? -6.352 14.505 38.407 1.00 92.19 563 VAL A O 1
ATOM 4281 N N . GLY A 1 564 ? -6.620 12.273 38.447 1.00 92.06 564 GLY A N 1
ATOM 4282 C CA . GLY A 1 564 ? -7.907 12.222 37.761 1.00 92.06 564 GLY A CA 1
ATOM 4283 C C . GLY A 1 564 ? -7.780 12.224 36.233 1.00 92.06 564 GLY A C 1
ATOM 4284 O O . GLY A 1 564 ? -6.842 12.777 35.654 1.00 92.06 564 GLY A O 1
ATOM 4285 N N . LYS A 1 565 ? -8.771 11.630 35.553 1.00 93.19 565 LYS A N 1
ATOM 4286 C CA . LYS A 1 565 ? -8.744 11.366 34.097 1.00 93.19 565 LYS A CA 1
ATOM 4287 C C . LYS A 1 565 ? -8.552 12.637 33.261 1.00 93.19 565 LYS A C 1
ATOM 4289 O O . LYS A 1 565 ? -7.820 12.629 32.277 1.00 93.19 565 LYS A O 1
ATOM 4294 N N . ARG A 1 566 ? -9.175 13.745 33.681 1.00 92.88 566 ARG A N 1
ATOM 4295 C CA . ARG A 1 566 ? -9.121 15.031 32.970 1.00 92.88 566 ARG A CA 1
ATOM 4296 C C . ARG A 1 566 ? -7.720 15.652 32.987 1.00 92.88 566 ARG A C 1
ATOM 4298 O O . ARG A 1 566 ? -7.219 16.036 31.938 1.00 92.88 566 ARG A O 1
ATOM 4305 N N . HIS A 1 567 ? -7.076 15.728 34.153 1.00 93.38 567 HIS A N 1
ATOM 4306 C CA . HIS A 1 567 ? -5.718 16.280 34.244 1.00 93.38 567 HIS A CA 1
ATOM 4307 C C . HIS A 1 567 ? -4.688 15.337 33.627 1.00 93.38 567 HIS A C 1
ATOM 4309 O O . HIS A 1 567 ? -3.771 15.805 32.960 1.00 93.38 567 HIS A O 1
ATOM 4315 N N . ALA A 1 568 ? -4.875 14.021 33.773 1.00 95.62 568 ALA A N 1
ATOM 4316 C CA . ALA A 1 568 ? -4.043 13.039 33.086 1.00 95.62 568 ALA A CA 1
ATOM 4317 C C . ALA A 1 568 ? -4.091 13.231 31.563 1.00 95.62 568 ALA A C 1
ATOM 4319 O O . ALA A 1 568 ? -3.045 13.227 30.922 1.00 95.62 568 ALA A O 1
ATOM 4320 N N . PHE A 1 569 ? -5.273 13.499 30.996 1.00 96.38 569 PHE A N 1
ATOM 4321 C CA . PHE A 1 569 ? -5.408 13.819 29.575 1.00 96.38 569 PHE A CA 1
ATOM 4322 C C . PHE A 1 569 ? -4.627 15.083 29.190 1.00 96.38 569 PHE A C 1
ATOM 4324 O O . PHE A 1 569 ? -3.889 15.056 28.210 1.00 96.38 569 PHE A O 1
ATOM 4331 N N . PHE A 1 570 ? -4.724 16.170 29.966 1.00 96.81 570 PHE A N 1
ATOM 4332 C CA . PHE A 1 570 ? -3.957 17.395 29.688 1.00 96.81 570 PHE A CA 1
ATOM 4333 C C . PHE A 1 570 ? -2.450 17.168 29.729 1.00 96.81 570 PHE A C 1
ATOM 4335 O O . PHE A 1 570 ? -1.740 17.675 28.869 1.00 96.81 570 PHE A O 1
ATOM 4342 N N . ILE A 1 571 ? -1.968 16.391 30.700 1.00 97.38 571 ILE A N 1
ATOM 4343 C CA . ILE A 1 571 ? -0.547 16.067 30.819 1.00 97.38 571 ILE A CA 1
ATOM 4344 C C . ILE A 1 571 ? -0.108 15.217 29.625 1.00 97.38 571 ILE A C 1
ATOM 4346 O O . ILE A 1 571 ? 0.845 15.581 28.947 1.00 97.38 571 ILE A O 1
ATOM 4350 N N . CYS A 1 572 ? -0.808 14.122 29.317 1.00 97.56 572 CYS A N 1
ATOM 4351 C CA . CYS A 1 572 ? -0.411 13.233 28.227 1.00 97.56 572 CYS A CA 1
ATOM 4352 C C . CYS A 1 572 ? -0.483 13.917 26.855 1.00 97.56 572 CYS A C 1
ATOM 4354 O O . CYS A 1 572 ? 0.476 13.852 26.088 1.00 97.56 572 CYS A O 1
ATOM 4356 N N . ILE A 1 573 ? -1.577 14.619 26.546 1.00 97.00 573 ILE A N 1
ATOM 4357 C CA . ILE A 1 573 ? -1.687 15.351 25.278 1.00 97.00 573 ILE A CA 1
ATOM 4358 C C . ILE A 1 573 ? -0.740 16.551 25.250 1.00 97.00 573 ILE A C 1
ATOM 4360 O O . ILE A 1 573 ? -0.197 16.855 24.194 1.00 97.00 573 ILE A O 1
ATOM 4364 N N . GLY A 1 574 ? -0.453 17.187 26.387 1.00 97.12 574 GLY A N 1
ATOM 4365 C CA . GLY A 1 574 ? 0.576 18.223 26.493 1.00 97.12 574 GLY A CA 1
ATOM 4366 C C . GLY A 1 574 ? 1.978 17.695 26.170 1.00 97.12 574 GLY A C 1
ATOM 4367 O O . GLY A 1 574 ? 2.696 18.313 25.389 1.00 97.12 574 GLY A O 1
ATOM 4368 N N . ILE A 1 575 ? 2.339 16.516 26.688 1.00 97.56 575 ILE A N 1
ATOM 4369 C CA . ILE A 1 575 ? 3.598 15.824 26.360 1.00 97.56 575 ILE A CA 1
ATOM 4370 C C . ILE A 1 575 ? 3.650 15.481 24.866 1.00 97.56 575 ILE A C 1
ATOM 4372 O O . ILE A 1 575 ? 4.660 15.734 24.213 1.00 97.56 575 ILE A O 1
ATOM 4376 N N . SER A 1 576 ? 2.554 14.970 24.300 1.00 96.38 576 SER A N 1
ATOM 4377 C CA . SER A 1 576 ? 2.464 14.695 22.861 1.00 96.38 576 SER A CA 1
ATOM 4378 C C . SER A 1 576 ? 2.601 15.968 22.021 1.00 96.38 576 SER A C 1
ATOM 4380 O O . SER A 1 576 ? 3.349 15.982 21.047 1.00 96.38 576 SER A O 1
ATOM 4382 N N . THR A 1 577 ? 1.965 17.063 22.446 1.00 96.38 577 THR A N 1
ATOM 4383 C CA . THR A 1 577 ? 2.059 18.390 21.813 1.00 96.38 577 THR A CA 1
ATOM 4384 C C . THR A 1 577 ? 3.496 18.906 21.833 1.00 96.38 577 THR A C 1
ATOM 4386 O O . THR A 1 577 ? 3.981 19.400 20.818 1.00 96.38 577 THR A O 1
ATOM 4389 N N . LEU A 1 578 ? 4.205 18.741 22.956 1.00 96.75 578 LEU A N 1
ATOM 4390 C CA . LEU A 1 578 ? 5.631 19.052 23.048 1.00 96.75 578 LEU A CA 1
ATOM 4391 C C . LEU A 1 578 ? 6.453 18.177 22.093 1.00 96.75 578 LEU A C 1
ATOM 4393 O O . LEU A 1 578 ? 7.338 18.693 21.423 1.00 96.75 578 LEU A O 1
ATOM 4397 N N . GLY A 1 579 ? 6.136 16.885 21.984 1.00 95.38 579 GLY A N 1
ATOM 4398 C CA . GLY A 1 579 ? 6.754 15.981 21.013 1.00 95.38 579 GLY A CA 1
ATOM 4399 C C . GLY A 1 579 ? 6.607 16.474 19.573 1.00 95.38 579 GLY A C 1
ATOM 4400 O O . GLY A 1 579 ? 7.596 16.538 18.847 1.00 95.38 579 GLY A O 1
ATOM 4401 N N . TYR A 1 580 ? 5.402 16.891 19.172 1.00 94.62 580 TYR A N 1
ATOM 4402 C CA . TYR A 1 580 ? 5.185 17.485 17.852 1.00 94.62 580 TYR A CA 1
ATOM 4403 C C . TYR A 1 580 ? 5.968 18.785 17.682 1.00 94.62 580 TYR A C 1
ATOM 4405 O O . TYR A 1 580 ? 6.673 18.928 16.692 1.00 94.62 580 TYR A O 1
ATOM 4413 N N . ALA A 1 581 ? 5.922 19.696 18.656 1.00 95.88 581 ALA A N 1
ATOM 4414 C CA . ALA A 1 581 ? 6.672 20.951 18.596 1.00 95.88 581 ALA A CA 1
ATOM 4415 C C . ALA A 1 581 ? 8.193 20.726 18.495 1.00 95.88 581 ALA A C 1
ATOM 4417 O O . ALA A 1 581 ? 8.875 21.435 17.758 1.00 95.88 581 ALA A O 1
ATOM 4418 N N . LEU A 1 582 ? 8.726 19.709 19.182 1.00 96.00 582 LEU A N 1
ATOM 4419 C CA . LEU A 1 582 ? 10.144 19.351 19.130 1.00 96.00 582 LEU A CA 1
ATOM 4420 C C . LEU A 1 582 ? 10.592 18.899 17.744 1.00 96.00 582 LEU A C 1
ATOM 4422 O O . LEU A 1 582 ? 11.743 19.150 17.398 1.00 96.00 582 LEU A O 1
ATOM 4426 N N . LYS A 1 583 ? 9.711 18.316 16.920 1.00 94.44 583 LYS A N 1
ATOM 4427 C CA . LYS A 1 583 ? 10.044 17.991 15.524 1.00 94.44 583 LYS A CA 1
ATOM 4428 C C . LYS A 1 583 ? 10.568 19.207 14.758 1.00 94.44 583 LYS A C 1
ATOM 4430 O O . LYS A 1 583 ? 11.438 19.044 13.913 1.00 94.44 583 LYS A O 1
ATOM 4435 N N . TRP A 1 584 ? 10.112 20.422 15.084 1.00 95.06 584 TRP A N 1
ATOM 4436 C CA . TRP A 1 584 ? 10.619 21.642 14.450 1.00 95.06 584 TRP A CA 1
ATOM 4437 C C . TRP A 1 584 ? 12.142 21.772 14.565 1.00 95.06 584 TRP A C 1
ATOM 4439 O O . TRP A 1 584 ? 12.789 22.194 13.612 1.00 95.06 584 TRP A O 1
ATOM 4449 N N . PHE A 1 585 ? 12.702 21.376 15.710 1.00 94.75 585 PHE A N 1
ATOM 4450 C CA . PHE A 1 585 ? 14.134 21.448 16.005 1.00 94.75 585 PHE A CA 1
ATOM 4451 C C . PHE A 1 585 ? 14.859 20.127 15.735 1.00 94.75 585 PHE A C 1
ATOM 4453 O O . PHE A 1 585 ? 16.015 20.130 15.337 1.00 94.75 585 PHE A O 1
ATOM 4460 N N . CYS A 1 586 ? 14.189 18.998 15.966 1.00 95.00 586 CYS A N 1
ATOM 4461 C CA . CYS A 1 586 ? 14.758 17.665 15.793 1.00 95.00 586 CYS A CA 1
ATOM 4462 C C . CYS A 1 586 ? 14.834 17.228 14.329 1.00 95.00 586 CYS A C 1
ATOM 4464 O O . CYS A 1 586 ? 15.569 16.296 14.011 1.00 95.00 586 CYS A O 1
ATOM 4466 N N . TYR A 1 587 ? 14.057 17.850 13.442 1.00 93.44 587 TYR A N 1
ATOM 4467 C CA . TYR A 1 587 ? 14.201 17.654 12.006 1.00 93.44 587 TYR A CA 1
ATOM 4468 C C . TYR A 1 587 ? 15.356 18.552 11.573 1.00 93.44 587 TYR A C 1
ATOM 4470 O O . TYR A 1 587 ? 15.169 19.720 11.233 1.00 93.44 587 TYR A O 1
ATOM 4478 N N . ASP A 1 588 ? 16.561 18.008 11.688 1.00 93.00 588 ASP A N 1
ATOM 4479 C CA . ASP A 1 588 ? 17.812 18.681 11.367 1.00 93.00 588 ASP A CA 1
ATOM 4480 C C . ASP A 1 588 ? 18.600 17.820 10.368 1.00 93.00 588 ASP A C 1
ATOM 4482 O O . ASP A 1 588 ? 19.046 16.728 10.740 1.00 93.00 588 ASP A O 1
ATOM 4486 N N . PRO A 1 589 ? 18.793 18.292 9.122 1.00 91.69 589 PRO A N 1
ATOM 4487 C CA . PRO A 1 589 ? 19.606 17.595 8.129 1.00 91.69 589 PRO A CA 1
ATOM 4488 C C . PRO A 1 589 ? 21.052 17.355 8.585 1.00 91.69 589 PRO A C 1
ATOM 4490 O O . PRO A 1 589 ? 21.672 16.376 8.179 1.00 91.69 589 PRO A O 1
ATOM 4493 N N . ALA A 1 590 ? 21.601 18.214 9.455 1.00 92.19 590 ALA A N 1
ATOM 4494 C CA . ALA A 1 590 ? 22.965 18.062 9.957 1.00 92.19 590 ALA A CA 1
ATOM 4495 C C . ALA A 1 590 ? 23.091 16.968 11.031 1.00 92.19 590 ALA A C 1
ATOM 4497 O O . ALA A 1 590 ? 24.173 16.411 11.216 1.00 92.19 590 ALA A O 1
ATOM 4498 N N . ASN A 1 591 ? 22.001 16.646 11.740 1.00 93.19 591 ASN A N 1
ATOM 4499 C CA . ASN A 1 591 ? 21.997 15.680 12.840 1.00 93.19 591 ASN A CA 1
ATOM 4500 C C . ASN A 1 591 ? 20.776 14.741 12.777 1.00 93.19 591 ASN A C 1
ATOM 4502 O O . ASN A 1 591 ? 19.891 14.814 13.637 1.00 93.19 591 ASN A O 1
ATOM 4506 N N . PRO A 1 592 ? 20.731 13.784 11.830 1.00 90.19 592 PRO A N 1
ATOM 4507 C CA . PRO A 1 592 ? 19.541 12.958 11.612 1.00 90.19 592 PRO A CA 1
ATOM 4508 C C . PRO A 1 592 ? 19.134 12.076 12.805 1.00 90.19 592 PRO A C 1
ATOM 4510 O O . PRO A 1 592 ? 17.973 11.702 12.937 1.00 90.19 592 PRO A O 1
ATOM 4513 N N . LEU A 1 593 ? 20.050 11.771 13.734 1.00 91.38 593 LEU A N 1
ATOM 4514 C CA . LEU A 1 593 ? 19.736 11.038 14.973 1.00 91.38 593 LEU A CA 1
ATOM 4515 C C . LEU A 1 593 ? 18.721 11.762 15.871 1.00 91.38 593 LEU A C 1
ATOM 4517 O O . LEU A 1 593 ? 18.014 11.107 16.641 1.00 91.38 593 LEU A O 1
ATOM 4521 N N . LEU A 1 594 ? 18.597 13.089 15.758 1.00 94.94 594 LEU A N 1
ATOM 4522 C CA . LEU A 1 594 ? 17.620 13.861 16.526 1.00 94.94 594 LEU A CA 1
ATOM 4523 C C . LEU A 1 594 ? 16.172 13.483 16.176 1.00 94.94 594 LEU A C 1
ATOM 4525 O O . LEU A 1 594 ? 15.295 13.624 17.031 1.00 94.94 594 LEU A O 1
ATOM 4529 N N . LEU A 1 595 ? 15.927 12.909 14.990 1.00 92.56 595 LEU A N 1
ATOM 4530 C CA . LEU A 1 595 ? 14.625 12.379 14.563 1.00 92.56 595 LEU A CA 1
ATOM 4531 C C . LEU A 1 595 ? 14.007 11.382 15.554 1.00 92.56 595 LEU A C 1
ATOM 4533 O O . LEU A 1 595 ? 12.784 11.244 15.611 1.00 92.56 595 LEU A O 1
ATOM 4537 N N . LEU A 1 596 ? 14.838 10.680 16.329 1.00 93.50 596 LEU A N 1
ATOM 4538 C CA . LEU A 1 596 ? 14.393 9.645 17.260 1.00 93.50 596 LEU A CA 1
ATOM 4539 C C . LEU A 1 596 ? 13.845 10.227 18.576 1.00 93.50 596 LEU A C 1
ATOM 4541 O O . LEU A 1 596 ? 13.086 9.554 19.272 1.00 93.50 596 LEU A O 1
ATOM 4545 N N . ILE A 1 597 ? 14.188 11.476 18.914 1.00 95.31 597 ILE A N 1
ATOM 4546 C CA . ILE A 1 597 ? 13.834 12.113 20.195 1.00 95.31 597 ILE A CA 1
ATOM 4547 C C . ILE A 1 597 ? 12.327 12.397 20.320 1.00 95.31 597 ILE A C 1
ATOM 4549 O O . ILE A 1 597 ? 11.769 12.125 21.384 1.00 95.31 597 ILE A O 1
ATOM 4553 N N . PRO A 1 598 ? 11.621 12.906 19.290 1.00 95.19 598 PRO A N 1
ATOM 4554 C CA . PRO A 1 598 ? 10.177 13.102 19.378 1.00 95.19 598 PRO A CA 1
ATOM 4555 C C . PRO A 1 598 ? 9.384 11.800 19.540 1.00 95.19 598 PRO A C 1
ATOM 4557 O O . PRO A 1 598 ? 8.315 11.817 20.146 1.00 95.19 598 PRO A O 1
ATOM 4560 N N . ALA A 1 599 ? 9.877 10.668 19.024 1.00 92.06 599 ALA A N 1
ATOM 4561 C CA . ALA A 1 599 ? 9.087 9.442 18.875 1.00 92.06 599 ALA A CA 1
ATOM 4562 C C . ALA A 1 599 ? 8.441 8.931 20.188 1.00 92.06 599 ALA A C 1
ATOM 4564 O O . ALA A 1 599 ? 7.231 8.678 20.183 1.00 92.06 599 ALA A O 1
ATOM 4565 N N . PRO A 1 600 ? 9.151 8.858 21.337 1.00 95.62 600 PRO A N 1
ATOM 4566 C CA . PRO A 1 600 ? 8.540 8.480 22.612 1.00 95.62 600 PRO A CA 1
ATOM 4567 C C . PRO A 1 600 ? 7.475 9.462 23.111 1.00 95.62 600 PRO A C 1
ATOM 4569 O O . PRO A 1 600 ? 6.518 9.055 23.765 1.00 95.62 600 PRO A O 1
ATOM 4572 N N . LEU A 1 601 ? 7.620 10.754 22.808 1.00 96.44 601 LEU A N 1
ATOM 4573 C CA . LEU A 1 601 ? 6.673 11.793 23.218 1.00 96.44 601 LEU A CA 1
ATOM 4574 C C . LEU A 1 601 ? 5.400 11.734 22.370 1.00 96.44 601 LEU A C 1
ATOM 4576 O O . LEU A 1 601 ? 4.298 11.862 22.897 1.00 96.44 601 LEU A O 1
ATOM 4580 N N . LEU A 1 602 ? 5.529 11.471 21.068 1.00 93.25 602 LEU A N 1
ATOM 4581 C CA . LEU A 1 602 ? 4.388 11.308 20.163 1.00 93.25 602 LEU A CA 1
ATOM 4582 C C . LEU A 1 602 ? 3.497 10.126 20.568 1.00 93.25 602 LEU A C 1
ATOM 4584 O O . LEU A 1 602 ? 2.271 10.233 20.486 1.00 93.25 602 LEU A O 1
ATOM 4588 N N . ALA A 1 603 ? 4.091 9.049 21.096 1.00 93.12 603 ALA A N 1
ATOM 4589 C CA . ALA A 1 603 ? 3.365 7.885 21.607 1.00 93.12 603 ALA A CA 1
ATOM 4590 C C . ALA A 1 603 ? 2.338 8.241 22.703 1.00 93.12 603 ALA A C 1
ATOM 4592 O O . ALA A 1 603 ? 1.312 7.564 22.826 1.00 93.12 603 ALA A O 1
ATOM 4593 N N . PHE A 1 604 ? 2.548 9.338 23.451 1.00 95.75 604 PHE A N 1
ATOM 4594 C CA . PHE A 1 604 ? 1.571 9.839 24.424 1.00 95.75 604 PHE A CA 1
ATOM 4595 C C . PHE A 1 604 ? 0.228 10.205 23.800 1.00 95.75 604 PHE A C 1
ATOM 4597 O O . PHE A 1 604 ? -0.782 10.087 24.487 1.00 95.75 604 PHE A O 1
ATOM 4604 N N . GLY A 1 605 ? 0.183 10.603 22.526 1.00 92.50 605 GLY A N 1
ATOM 4605 C CA . GLY A 1 605 ? -1.051 10.967 21.836 1.00 92.50 605 GLY A CA 1
ATOM 4606 C C . GLY A 1 605 ? -2.021 9.789 21.770 1.00 92.50 605 GLY A C 1
ATOM 4607 O O . GLY A 1 605 ? -2.976 9.720 22.543 1.00 92.50 605 GLY A O 1
ATOM 4608 N N . LEU A 1 606 ? -1.754 8.828 20.882 1.00 88.75 606 LEU A N 1
ATOM 4609 C CA . LEU A 1 606 ? -2.635 7.672 20.680 1.00 88.75 606 LEU A CA 1
ATOM 4610 C C . LEU A 1 606 ? -2.692 6.738 21.898 1.00 88.75 606 LEU A C 1
ATOM 4612 O O . LEU A 1 606 ? -3.778 6.286 22.269 1.00 88.75 606 LEU A O 1
ATOM 4616 N N . GLY A 1 607 ? -1.554 6.486 22.557 1.00 90.31 607 GLY A N 1
ATOM 4617 C CA . GLY A 1 607 ? -1.484 5.569 23.697 1.00 90.31 607 GLY A CA 1
ATOM 4618 C C . GLY A 1 607 ? -2.338 6.027 24.883 1.00 90.31 607 GLY A C 1
ATOM 4619 O O . GLY A 1 607 ? -3.059 5.227 25.487 1.00 90.31 607 GLY A O 1
ATOM 4620 N N . SER A 1 608 ? -2.327 7.327 25.200 1.00 94.81 608 SER A N 1
ATOM 4621 C CA . SER A 1 608 ? -3.169 7.859 26.279 1.00 94.81 608 SER A CA 1
ATOM 4622 C C . SER A 1 608 ? -4.620 8.070 25.847 1.00 94.81 608 SER A C 1
ATOM 4624 O O . SER A 1 608 ? -5.524 7.832 26.652 1.00 94.81 608 SER A O 1
ATOM 4626 N N . LEU A 1 609 ? -4.863 8.448 24.584 1.00 93.12 609 LEU A N 1
ATOM 4627 C CA . LEU A 1 609 ? -6.200 8.728 24.061 1.00 93.12 609 LEU A CA 1
ATOM 4628 C C . LEU A 1 609 ? -7.126 7.521 24.227 1.00 93.12 609 LEU A C 1
ATOM 4630 O O . LEU A 1 609 ? -8.178 7.639 24.857 1.00 93.12 609 LEU A O 1
ATOM 4634 N N . PHE A 1 610 ? -6.704 6.351 23.741 1.00 90.00 610 PHE A N 1
ATOM 4635 C CA . PHE A 1 610 ? -7.496 5.117 23.818 1.00 90.00 610 PHE A CA 1
ATOM 4636 C C . PHE A 1 610 ? -7.536 4.485 25.216 1.00 90.00 610 PHE A C 1
ATOM 4638 O O . PHE A 1 610 ? -8.312 3.564 25.453 1.00 90.00 610 PHE A O 1
ATOM 4645 N N . THR A 1 611 ? -6.763 5.011 26.166 1.00 93.00 611 THR A N 1
ATOM 4646 C CA . THR A 1 611 ? -6.802 4.595 27.574 1.00 93.00 611 THR A CA 1
ATOM 4647 C C . THR A 1 611 ? -7.781 5.453 28.382 1.00 93.00 611 THR A C 1
ATOM 4649 O O . THR A 1 611 ? -8.604 4.942 29.143 1.00 93.00 611 THR A O 1
ATOM 4652 N N . LEU A 1 612 ? -7.715 6.778 28.216 1.00 95.12 612 LEU A N 1
ATOM 4653 C CA . LEU A 1 612 ? -8.462 7.737 29.031 1.00 95.12 612 LEU A CA 1
ATOM 4654 C C . LEU A 1 612 ? -9.865 8.018 28.477 1.00 95.12 612 LEU A C 1
ATOM 4656 O O . LEU A 1 612 ? -10.822 8.056 29.253 1.00 95.12 612 LEU A O 1
ATOM 4660 N N . MET A 1 613 ? -10.019 8.176 27.157 1.00 94.50 613 MET A N 1
ATOM 4661 C CA . MET A 1 613 ? -11.304 8.563 26.559 1.00 94.50 613 MET A CA 1
ATOM 4662 C C . MET A 1 613 ? -12.409 7.524 26.773 1.00 94.50 613 MET A C 1
ATOM 4664 O O . MET A 1 613 ? -13.472 7.912 27.261 1.00 94.50 613 MET A O 1
ATOM 4668 N N . PRO A 1 614 ? -12.198 6.215 26.519 1.00 92.38 614 PRO A N 1
ATOM 4669 C CA . PRO A 1 614 ? -13.236 5.213 26.770 1.00 92.38 614 PRO A CA 1
ATOM 4670 C C . PRO A 1 614 ? -13.658 5.162 28.249 1.00 92.38 614 PRO A C 1
ATOM 4672 O O . PRO A 1 614 ? -14.840 5.017 28.558 1.00 92.38 614 PRO A O 1
ATOM 4675 N N . SER A 1 615 ? -12.711 5.378 29.171 1.00 93.31 615 SER A N 1
ATOM 4676 C CA . SER A 1 615 ? -12.986 5.467 30.612 1.00 93.31 615 SER A CA 1
ATOM 4677 C C . SER A 1 615 ? -13.849 6.686 30.976 1.00 93.31 615 SER A C 1
ATOM 4679 O O . SER A 1 615 ? -14.681 6.601 31.879 1.00 93.31 615 SER A O 1
ATOM 4681 N N . MET A 1 616 ?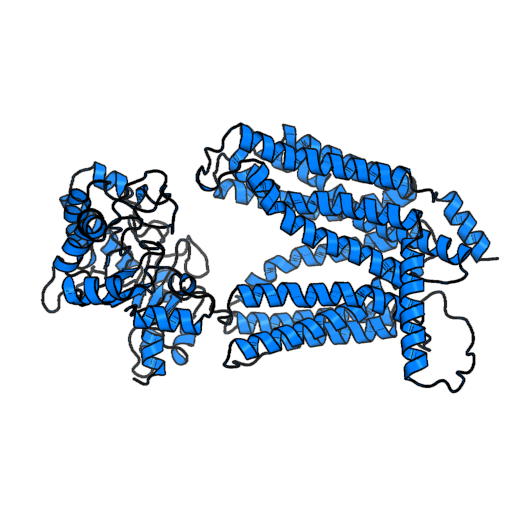 -13.691 7.815 30.275 1.00 94.88 616 MET A N 1
ATOM 4682 C CA . MET A 1 616 ? -14.526 9.013 30.450 1.00 94.88 616 MET A CA 1
ATOM 4683 C C . MET A 1 616 ? -15.904 8.864 29.788 1.00 94.88 616 MET A C 1
ATOM 4685 O O . MET A 1 616 ? -16.898 9.331 30.338 1.00 94.88 616 MET A O 1
ATOM 4689 N N . VAL A 1 617 ? -16.003 8.169 28.648 1.00 94.31 617 VAL A N 1
ATOM 4690 C CA . VAL A 1 617 ? -17.294 7.843 28.009 1.00 94.31 617 VAL A CA 1
ATOM 4691 C C . VAL A 1 617 ? -18.163 6.992 28.942 1.00 94.31 617 VAL A C 1
ATOM 4693 O O . VAL A 1 617 ? -19.363 7.247 29.057 1.00 94.31 617 VAL A O 1
ATOM 4696 N N . ALA A 1 618 ? -17.565 6.052 29.682 1.00 92.31 618 ALA A N 1
ATOM 4697 C CA . ALA A 1 618 ? -18.269 5.286 30.711 1.00 92.31 618 ALA A CA 1
ATOM 4698 C C . ALA A 1 618 ? -18.854 6.181 31.826 1.00 92.31 618 ALA A C 1
ATOM 4700 O O . ALA A 1 618 ? -19.963 5.932 32.298 1.00 92.31 618 ALA A O 1
ATOM 4701 N N . ASP A 1 619 ? -18.162 7.260 32.210 1.00 93.31 619 ASP A N 1
ATOM 4702 C CA . ASP A 1 619 ? -18.678 8.228 33.191 1.00 93.31 619 ASP A CA 1
ATOM 4703 C C . ASP A 1 619 ? -19.864 9.033 32.628 1.00 93.31 619 ASP A C 1
ATOM 4705 O O . ASP A 1 619 ? -20.825 9.331 33.341 1.00 93.31 619 ASP A O 1
ATOM 4709 N N . VAL A 1 620 ? -19.841 9.352 31.328 1.00 93.75 620 VAL A N 1
ATOM 4710 C CA . VAL A 1 620 ? -20.967 10.015 30.654 1.00 93.75 620 VAL A CA 1
ATOM 4711 C C . VAL A 1 620 ? -22.191 9.103 30.567 1.00 93.75 620 VAL A C 1
ATOM 4713 O O . VAL A 1 620 ? -23.315 9.594 30.693 1.00 93.75 620 VAL A O 1
ATOM 4716 N N . CYS A 1 621 ? -21.994 7.793 30.413 1.00 91.56 621 CYS A N 1
ATOM 4717 C CA . CYS A 1 621 ? -23.089 6.823 30.440 1.00 91.56 621 CYS A CA 1
ATOM 4718 C C . CYS A 1 621 ? -23.825 6.836 31.789 1.00 91.56 621 CYS A C 1
ATOM 4720 O O . CYS A 1 621 ? -25.051 6.769 31.814 1.00 91.56 621 CYS A O 1
ATOM 4722 N N . ASP A 1 622 ? -23.106 6.992 32.903 1.00 90.75 622 ASP A N 1
ATOM 4723 C CA . ASP A 1 622 ? -23.733 7.082 34.228 1.00 90.75 622 ASP A CA 1
ATOM 4724 C C . ASP A 1 622 ? -24.477 8.412 34.427 1.00 90.75 622 ASP A C 1
ATOM 4726 O O . ASP A 1 622 ? -25.559 8.448 35.012 1.00 90.75 622 ASP A O 1
ATOM 4730 N N . LEU A 1 623 ? -23.940 9.520 33.901 1.00 91.81 623 LEU A N 1
ATOM 4731 C CA . LEU A 1 623 ? -24.661 10.798 33.881 1.00 91.81 623 LEU A CA 1
ATOM 4732 C C . LEU A 1 623 ? -25.968 10.692 33.082 1.00 91.81 623 LEU A C 1
ATOM 4734 O O . LEU A 1 623 ? -26.981 11.290 33.453 1.00 91.81 623 LEU A O 1
ATOM 4738 N N . ASP A 1 624 ? -25.925 9.991 31.953 1.00 90.88 624 ASP A N 1
ATOM 4739 C CA . ASP A 1 624 ? -27.077 9.796 31.086 1.00 90.88 624 ASP A CA 1
ATOM 4740 C C . ASP A 1 624 ? -28.147 8.910 31.734 1.00 90.88 624 ASP A C 1
ATOM 4742 O O . ASP A 1 624 ? -29.337 9.240 31.680 1.00 90.88 624 ASP A O 1
ATOM 4746 N N . GLU A 1 625 ? -27.728 7.849 32.423 1.00 88.50 625 GLU A N 1
ATOM 4747 C CA . GLU A 1 625 ? -28.613 7.020 33.237 1.00 88.50 625 GLU A CA 1
ATOM 4748 C C . GLU A 1 625 ? -29.314 7.857 34.308 1.00 88.50 625 GLU A C 1
ATOM 4750 O O . GLU A 1 625 ? -30.538 7.812 34.403 1.00 88.50 625 GLU A O 1
ATOM 4755 N N . LEU A 1 626 ? -28.577 8.688 35.051 1.00 88.25 626 LEU A N 1
ATOM 4756 C CA . LEU A 1 626 ? -29.161 9.537 36.092 1.00 88.25 626 LEU A CA 1
ATOM 4757 C C . LEU A 1 626 ? -30.223 10.500 35.534 1.00 88.25 626 LEU A C 1
ATOM 4759 O O . LEU A 1 626 ? -31.204 10.806 36.207 1.00 88.25 626 LEU A O 1
ATOM 4763 N N . LYS A 1 627 ? -30.038 11.000 34.306 1.00 87.19 627 LYS A N 1
ATOM 4764 C CA . LYS A 1 627 ? -30.971 11.946 33.672 1.00 87.19 627 LYS A CA 1
ATOM 4765 C C . LYS A 1 627 ? -32.178 11.276 33.030 1.00 87.19 627 LYS A C 1
ATOM 4767 O O . LYS A 1 627 ? -33.244 11.883 32.972 1.00 87.19 627 LYS A O 1
ATOM 4772 N N . THR A 1 628 ? -31.995 10.088 32.463 1.00 83.94 628 THR A N 1
ATOM 4773 C CA . THR A 1 628 ? -32.991 9.469 31.573 1.00 83.94 628 THR A CA 1
ATOM 4774 C C . THR A 1 628 ? -33.579 8.171 32.108 1.00 83.94 628 THR A C 1
ATOM 4776 O O . THR A 1 628 ? -34.555 7.675 31.543 1.00 83.94 628 THR A O 1
ATOM 4779 N N . GLY A 1 629 ? -32.990 7.610 33.166 1.00 81.12 629 GLY A N 1
ATOM 4780 C CA . GLY A 1 629 ? -33.316 6.296 33.714 1.00 81.12 629 GLY A CA 1
ATOM 4781 C C . GLY A 1 629 ? -32.974 5.135 32.776 1.00 81.12 629 GLY A C 1
ATOM 4782 O O . GLY A 1 629 ? -33.487 4.034 32.957 1.00 81.12 629 GLY A O 1
ATOM 4783 N N . LYS A 1 630 ? -32.178 5.365 31.721 1.00 81.81 630 LYS A N 1
ATOM 4784 C CA . LYS A 1 630 ? -31.858 4.364 30.693 1.00 81.81 630 LYS A CA 1
ATOM 4785 C C . LYS A 1 630 ? -30.352 4.138 30.604 1.00 81.81 630 LYS A C 1
ATOM 4787 O O . LYS A 1 630 ? -29.588 5.089 30.508 1.00 81.81 630 LYS A O 1
ATOM 4792 N N . ARG A 1 631 ? -29.943 2.868 30.542 1.00 82.31 631 ARG A N 1
ATOM 4793 C CA . ARG A 1 631 ? -28.556 2.434 30.295 1.00 82.31 631 ARG A CA 1
ATOM 4794 C C . ARG A 1 631 ? -28.328 2.265 28.784 1.00 82.31 631 ARG A C 1
ATOM 4796 O O . ARG A 1 631 ? -28.985 1.418 28.172 1.00 82.31 631 ARG A O 1
ATOM 4803 N N . ARG A 1 632 ? -27.469 3.101 28.187 1.00 87.31 632 ARG A N 1
ATOM 4804 C CA . ARG A 1 632 ? -27.264 3.225 26.722 1.00 87.31 632 ARG A CA 1
ATOM 4805 C C . ARG A 1 632 ? -25.802 3.128 26.276 1.00 87.31 632 ARG A C 1
ATOM 4807 O O . ARG A 1 632 ? -25.365 3.821 25.358 1.00 87.31 632 ARG A O 1
ATOM 4814 N N . GLU A 1 633 ? -25.016 2.319 26.964 1.00 90.62 633 GLU A N 1
ATOM 4815 C CA . GLU A 1 633 ? -23.571 2.202 26.764 1.00 90.62 633 GLU A CA 1
ATOM 4816 C C . GLU A 1 633 ? -23.223 1.699 25.359 1.00 90.62 633 GLU A C 1
ATOM 4818 O O . GLU A 1 633 ? -22.228 2.135 24.784 1.00 90.62 633 GLU A O 1
ATOM 4823 N N . GLY A 1 634 ? -24.071 0.839 24.782 1.00 88.06 634 GLY A N 1
ATOM 4824 C CA . GLY A 1 634 ? -23.973 0.359 23.407 1.00 88.06 634 GLY A CA 1
ATOM 4825 C C . GLY A 1 634 ? -24.062 1.504 22.412 1.00 88.06 634 GLY A C 1
ATOM 4826 O O . GLY A 1 634 ? -23.173 1.647 21.579 1.00 88.06 634 GLY A O 1
ATOM 4827 N N . MET A 1 635 ? -25.084 2.354 22.542 1.00 90.44 635 MET A N 1
ATOM 4828 C CA . MET A 1 635 ? -25.259 3.534 21.689 1.00 90.44 635 MET A CA 1
ATOM 4829 C C . MET A 1 635 ? -24.086 4.521 21.815 1.00 90.44 635 MET A C 1
ATOM 4831 O O . MET A 1 635 ? -23.553 4.984 20.804 1.00 90.44 635 MET A O 1
ATOM 4835 N N . TYR A 1 636 ? -23.649 4.824 23.043 1.00 93.50 636 TYR A N 1
ATOM 4836 C CA . TYR A 1 636 ? -22.500 5.709 23.280 1.00 93.50 636 TYR A CA 1
ATOM 4837 C C . TYR A 1 636 ? -21.210 5.149 22.666 1.00 93.50 636 TYR A C 1
ATOM 4839 O O . TYR A 1 636 ? -20.516 5.871 21.950 1.00 93.50 636 TYR A O 1
ATOM 4847 N N . GLY A 1 637 ? -20.919 3.862 22.881 1.00 90.81 637 GLY A N 1
ATOM 4848 C CA . GLY A 1 637 ? -19.745 3.194 22.316 1.00 90.81 637 GLY A CA 1
ATOM 4849 C C . GLY A 1 637 ? -19.759 3.155 20.790 1.00 90.81 637 GLY A C 1
ATOM 4850 O O . GLY A 1 637 ? -18.754 3.488 20.164 1.00 90.81 637 GLY A O 1
ATOM 4851 N N . SER A 1 638 ? -20.904 2.825 20.184 1.00 91.38 638 SER A N 1
ATOM 4852 C CA . SER A 1 638 ? -21.036 2.795 18.724 1.00 91.38 638 SER A CA 1
ATOM 4853 C C . SER A 1 638 ? -20.827 4.160 18.077 1.00 91.38 638 SER A C 1
ATOM 4855 O O . SER A 1 638 ? -20.108 4.263 17.089 1.00 91.38 638 SER A O 1
ATOM 4857 N N . ILE A 1 639 ? -21.407 5.226 18.642 1.00 91.12 639 ILE A N 1
ATOM 4858 C CA . ILE A 1 639 ? -21.271 6.573 18.074 1.00 91.12 639 ILE A CA 1
ATOM 4859 C C . ILE A 1 639 ? -19.838 7.079 18.256 1.00 91.12 639 ILE A C 1
ATOM 4861 O O . ILE A 1 639 ? -19.293 7.705 17.351 1.00 91.12 639 ILE A O 1
ATOM 4865 N N . TYR A 1 640 ? -19.206 6.775 19.393 1.00 91.81 640 TYR A N 1
ATOM 4866 C CA . TYR A 1 640 ? -17.815 7.142 19.647 1.00 91.81 640 TYR A CA 1
ATOM 4867 C C . TYR A 1 640 ? -16.870 6.573 18.578 1.00 91.81 640 TYR A C 1
ATOM 4869 O O . TYR A 1 640 ? -16.131 7.322 17.940 1.00 91.81 640 TYR A O 1
ATOM 4877 N N . TRP A 1 641 ? -16.932 5.262 18.330 1.00 87.06 641 TRP A N 1
ATOM 4878 C CA . TRP A 1 641 ? -16.089 4.613 17.320 1.00 87.06 641 TRP A CA 1
ATOM 4879 C C . TRP A 1 641 ? -16.469 4.988 15.891 1.00 87.06 641 TRP A C 1
ATOM 4881 O O . TRP A 1 641 ? -15.591 5.087 15.035 1.00 87.06 641 TRP A O 1
ATOM 4891 N N . TRP A 1 642 ? -17.745 5.269 15.635 1.00 86.31 642 TRP A N 1
ATOM 4892 C CA . TRP A 1 642 ? -18.189 5.803 14.354 1.00 86.31 642 TRP A CA 1
ATOM 4893 C C . TRP A 1 642 ? -17.514 7.144 14.020 1.00 86.31 642 TRP A C 1
ATOM 4895 O O . TRP A 1 642 ? -17.013 7.310 12.909 1.00 86.31 642 TRP A O 1
ATOM 4905 N N . VAL A 1 643 ? -17.403 8.066 14.986 1.00 86.19 643 VAL A N 1
ATOM 4906 C CA . VAL A 1 643 ? -16.698 9.353 14.801 1.00 86.19 643 VAL A CA 1
ATOM 4907 C C . VAL A 1 643 ? -15.211 9.145 14.489 1.00 86.19 643 VAL A C 1
ATOM 4909 O O . VAL A 1 643 ? -14.664 9.835 13.627 1.00 86.19 643 VAL A O 1
ATOM 4912 N N . VAL A 1 644 ? -14.557 8.182 15.148 1.00 85.56 644 VAL A N 1
ATOM 4913 C CA . VAL A 1 644 ? -13.150 7.831 14.879 1.00 85.56 644 VAL A CA 1
ATOM 4914 C C . VAL A 1 644 ? -12.979 7.310 13.448 1.00 85.56 644 VAL A C 1
ATOM 4916 O O . VAL A 1 644 ? -12.102 7.783 12.725 1.00 85.56 644 VAL A O 1
ATOM 4919 N N . LYS A 1 645 ? -13.844 6.384 13.014 1.00 81.50 645 LYS A N 1
ATOM 4920 C CA . LYS A 1 645 ? -13.815 5.796 11.662 1.00 81.50 645 LYS A CA 1
ATOM 4921 C C . LYS A 1 645 ? -14.076 6.840 10.573 1.00 81.50 645 LYS A C 1
ATOM 4923 O O . LYS A 1 645 ? -13.343 6.888 9.589 1.00 81.50 645 LYS A O 1
ATOM 4928 N N . LEU A 1 646 ? -15.084 7.695 10.766 1.00 81.75 646 LEU A N 1
ATOM 4929 C CA . LEU A 1 646 ? -15.391 8.794 9.847 1.00 81.75 646 LEU A CA 1
ATOM 4930 C C . LEU A 1 646 ? -14.200 9.748 9.713 1.00 81.75 646 LEU A C 1
ATOM 4932 O O . LEU A 1 646 ? -13.841 10.145 8.608 1.00 81.75 646 LEU A O 1
ATOM 4936 N N . GLY A 1 647 ? -13.570 10.078 10.840 1.00 79.75 647 GLY A N 1
ATOM 4937 C CA . GLY A 1 647 ? -12.355 10.873 10.857 1.00 79.75 647 GLY A CA 1
ATOM 4938 C C . GLY A 1 647 ? -11.239 10.255 10.024 1.00 79.75 647 GLY A C 1
ATOM 4939 O O . GLY A 1 647 ? -10.682 10.939 9.173 1.00 79.75 647 GLY A O 1
ATOM 4940 N N . MET A 1 648 ? -10.951 8.965 10.222 1.00 79.31 648 MET A N 1
ATOM 4941 C CA . MET A 1 648 ? -9.883 8.271 9.498 1.00 79.31 648 MET A CA 1
ATOM 4942 C C . MET A 1 648 ? -10.055 8.372 7.979 1.00 79.31 648 MET A C 1
ATOM 4944 O O . MET A 1 648 ? -9.092 8.658 7.272 1.00 79.31 648 MET A O 1
ATOM 4948 N N . ALA A 1 649 ? -11.283 8.183 7.485 1.00 73.12 649 ALA A N 1
ATOM 4949 C CA . ALA A 1 649 ? -11.591 8.318 6.064 1.00 73.12 649 ALA A CA 1
ATOM 4950 C C . ALA A 1 649 ? -11.335 9.748 5.553 1.00 73.12 649 ALA A C 1
ATOM 4952 O O . ALA A 1 649 ? -10.726 9.929 4.500 1.00 73.12 649 ALA A O 1
ATOM 4953 N N . LEU A 1 650 ? -11.745 10.765 6.321 1.00 77.75 650 LEU A N 1
ATOM 4954 C CA . LEU A 1 650 ? -11.504 12.171 5.984 1.00 77.75 650 LEU A CA 1
ATOM 4955 C C . LEU A 1 650 ? -10.016 12.538 6.034 1.00 77.75 650 LEU A C 1
ATOM 4957 O O . LEU A 1 650 ? -9.550 13.265 5.164 1.00 77.75 650 LEU A O 1
ATOM 4961 N N . ALA A 1 651 ? -9.271 12.039 7.022 1.00 76.94 651 ALA A N 1
ATOM 4962 C CA . ALA A 1 651 ? -7.846 12.314 7.178 1.00 76.94 651 ALA A CA 1
ATOM 4963 C C . ALA A 1 651 ? -7.024 11.715 6.027 1.00 76.94 651 ALA A C 1
ATOM 4965 O O . ALA A 1 651 ? -6.163 12.393 5.473 1.00 76.94 651 ALA A O 1
ATOM 4966 N N . LEU A 1 652 ? -7.338 10.482 5.616 1.00 65.56 652 LEU A N 1
ATOM 4967 C CA . LEU A 1 652 ? -6.708 9.844 4.457 1.00 65.56 652 LEU A CA 1
ATOM 4968 C C . LEU A 1 652 ? -6.982 10.623 3.163 1.00 65.56 652 LEU A C 1
ATOM 4970 O O . LEU A 1 652 ? -6.055 10.881 2.401 1.00 65.56 652 LEU A O 1
ATOM 4974 N N . ALA A 1 653 ? -8.227 11.059 2.943 1.00 67.06 653 ALA A N 1
ATOM 4975 C CA . ALA A 1 653 ? -8.578 11.869 1.777 1.00 67.06 653 ALA A CA 1
ATOM 4976 C C . ALA A 1 653 ? -7.897 13.251 1.799 1.00 67.06 653 ALA A C 1
ATOM 4978 O O . ALA A 1 653 ? -7.387 13.713 0.781 1.00 67.06 653 ALA A O 1
ATOM 4979 N N . ALA A 1 654 ? -7.855 13.909 2.961 1.00 75.56 654 ALA A N 1
ATOM 4980 C CA . ALA A 1 654 ? -7.277 15.242 3.114 1.00 75.56 654 ALA A CA 1
ATOM 4981 C C . ALA A 1 654 ? -5.742 15.262 2.996 1.00 75.56 654 ALA A C 1
ATOM 4983 O O . ALA A 1 654 ? -5.188 16.290 2.607 1.00 75.56 654 ALA A O 1
ATOM 4984 N N . GLY A 1 655 ? -5.058 14.149 3.291 1.00 68.19 655 GLY A N 1
ATOM 4985 C CA . GLY A 1 655 ? -3.597 14.055 3.227 1.00 68.19 655 GLY A CA 1
ATOM 4986 C C . GLY A 1 655 ? -3.025 14.395 1.846 1.00 68.19 655 GLY A C 1
ATOM 4987 O O . GLY A 1 655 ? -2.093 15.190 1.748 1.00 68.19 655 GLY A O 1
ATOM 4988 N N . GLY A 1 656 ? -3.637 13.877 0.774 1.00 66.56 656 GLY A N 1
ATOM 4989 C CA . GLY A 1 656 ? -3.212 14.169 -0.602 1.00 66.56 656 GLY A CA 1
ATOM 4990 C C . GLY A 1 656 ? -3.418 15.635 -1.002 1.00 66.56 656 GLY A C 1
ATOM 4991 O O . GLY A 1 656 ? -2.526 16.256 -1.579 1.00 66.56 656 GLY A O 1
ATOM 4992 N N . PHE A 1 657 ? -4.560 16.227 -0.635 1.00 76.00 657 PHE A N 1
ATOM 4993 C CA . PHE A 1 657 ? -4.840 17.643 -0.909 1.00 76.00 657 PHE A CA 1
ATOM 4994 C C . PHE A 1 657 ? -3.909 18.585 -0.147 1.00 76.00 657 PHE A C 1
ATOM 4996 O O . PHE A 1 657 ? -3.475 19.595 -0.697 1.00 76.00 657 PHE A O 1
ATOM 5003 N N . LEU A 1 658 ? -3.585 18.259 1.107 1.00 78.12 658 LEU A N 1
ATOM 5004 C CA . LEU A 1 658 ? -2.641 19.049 1.888 1.00 78.12 658 LEU A CA 1
ATOM 5005 C C . LEU A 1 658 ? -1.232 18.995 1.291 1.00 78.12 658 LEU A C 1
ATOM 5007 O O . LEU A 1 658 ? -0.535 20.001 1.344 1.00 78.12 658 LEU A O 1
ATOM 5011 N N . LEU A 1 659 ? -0.818 17.868 0.701 1.00 74.81 659 LEU A N 1
ATOM 5012 C CA . LEU A 1 659 ? 0.520 17.742 0.124 1.00 74.81 659 LEU A CA 1
ATOM 5013 C C . LEU A 1 659 ? 0.642 18.645 -1.104 1.00 74.81 659 LEU A C 1
ATOM 5015 O O . LEU A 1 659 ? 1.586 19.426 -1.195 1.00 74.81 659 LEU A O 1
ATOM 5019 N N . ASN A 1 660 ? -0.384 18.647 -1.956 1.00 76.06 660 ASN A N 1
ATOM 5020 C CA . ASN A 1 660 ? -0.499 19.594 -3.064 1.00 76.06 660 ASN A CA 1
ATOM 5021 C C . ASN A 1 660 ? -0.510 21.056 -2.564 1.00 76.06 660 ASN A C 1
ATOM 5023 O O . ASN A 1 660 ? 0.228 21.892 -3.074 1.00 76.06 660 ASN A O 1
ATOM 5027 N N . PHE A 1 661 ? -1.252 21.359 -1.488 1.00 85.31 661 PHE A N 1
ATOM 5028 C CA . PHE A 1 661 ? -1.270 22.702 -0.888 1.00 85.31 661 PHE A CA 1
ATOM 5029 C C . PHE A 1 661 ? 0.116 23.195 -0.446 1.00 85.31 661 PHE A C 1
ATOM 5031 O O . PHE A 1 661 ? 0.387 24.391 -0.526 1.00 85.31 661 PHE A O 1
ATOM 5038 N N . THR A 1 662 ? 1.007 22.302 -0.004 1.00 86.50 662 THR A N 1
ATOM 5039 C CA . THR A 1 662 ? 2.369 22.711 0.370 1.00 86.50 662 THR A CA 1
ATOM 5040 C C . THR A 1 662 ? 3.216 23.164 -0.818 1.00 86.50 662 THR A C 1
ATOM 5042 O O . THR A 1 662 ? 4.241 23.801 -0.604 1.00 86.50 662 THR A O 1
ATOM 5045 N N . GLY A 1 663 ? 2.797 22.882 -2.055 1.00 82.31 663 GLY A N 1
ATOM 5046 C CA . GLY A 1 663 ? 3.615 23.093 -3.248 1.00 82.31 663 GLY A CA 1
ATOM 5047 C C . GLY A 1 663 ? 4.705 22.032 -3.415 1.00 82.31 663 GLY A C 1
ATOM 5048 O O . GLY A 1 663 ? 5.670 22.271 -4.135 1.00 82.31 663 GLY A O 1
ATOM 5049 N N . PHE A 1 664 ? 4.573 20.892 -2.725 1.00 82.19 664 PHE A N 1
ATOM 5050 C CA . PHE A 1 664 ? 5.414 19.722 -2.943 1.00 82.19 664 PHE A CA 1
ATOM 5051 C C . PHE A 1 664 ? 5.200 19.192 -4.359 1.00 82.19 664 PHE A C 1
ATOM 5053 O O . PHE A 1 664 ? 4.064 18.947 -4.772 1.00 82.19 664 PHE A O 1
ATOM 5060 N N . ASP A 1 665 ? 6.300 18.983 -5.070 1.00 75.44 665 ASP A N 1
ATOM 5061 C CA . ASP A 1 665 ? 6.291 18.473 -6.432 1.00 75.44 665 ASP A CA 1
ATOM 5062 C C . ASP A 1 665 ? 7.168 17.226 -6.494 1.00 75.44 665 ASP A C 1
ATOM 5064 O O . ASP A 1 665 ? 8.386 17.300 -6.345 1.00 75.44 665 ASP A O 1
ATOM 5068 N N . VAL A 1 666 ? 6.549 16.068 -6.725 1.00 68.06 666 VAL A N 1
ATOM 5069 C CA . VAL A 1 666 ? 7.255 14.783 -6.845 1.00 68.06 666 VAL A CA 1
ATOM 5070 C C . VAL A 1 666 ? 8.384 14.847 -7.879 1.00 68.06 666 VAL A C 1
ATOM 5072 O O . VAL A 1 666 ? 9.407 14.192 -7.685 1.00 68.06 666 VAL A O 1
ATOM 5075 N N . ASN A 1 667 ? 8.239 15.666 -8.924 1.00 63.44 667 ASN A N 1
ATOM 5076 C CA . ASN A 1 667 ? 9.205 15.772 -10.016 1.00 63.44 667 ASN A CA 1
ATOM 5077 C C . ASN A 1 667 ? 10.492 16.507 -9.615 1.00 63.44 667 ASN A C 1
ATOM 5079 O O . ASN A 1 667 ? 11.507 16.371 -10.290 1.00 63.44 667 ASN A O 1
ATOM 5083 N N . LEU A 1 668 ? 10.477 17.278 -8.520 1.00 69.69 668 LEU A N 1
ATOM 5084 C CA . LEU A 1 668 ? 11.664 17.986 -8.031 1.00 69.69 668 LEU A CA 1
ATOM 5085 C C . LEU A 1 668 ? 12.600 17.091 -7.201 1.00 69.69 668 LEU A C 1
ATOM 5087 O O . LEU A 1 668 ? 13.669 17.549 -6.806 1.00 69.69 668 LEU A O 1
ATOM 5091 N N . GLU A 1 669 ? 12.223 15.835 -6.925 1.00 74.62 669 GLU A N 1
ATOM 5092 C CA . GLU A 1 669 ? 12.973 14.902 -6.071 1.00 74.62 669 GLU A CA 1
ATOM 5093 C C . GLU A 1 669 ? 13.493 15.583 -4.784 1.00 74.62 669 GLU A C 1
ATOM 5095 O O . GLU A 1 669 ? 12.706 16.174 -4.043 1.00 74.62 669 GLU A O 1
ATOM 5100 N N . GLY A 1 670 ? 14.800 15.520 -4.498 1.00 74.25 670 GLY A N 1
ATOM 5101 C CA . GLY A 1 670 ? 15.444 16.199 -3.367 1.00 74.25 670 GLY A CA 1
ATOM 5102 C C . GLY A 1 670 ? 15.530 17.728 -3.490 1.00 74.25 670 GLY A C 1
ATOM 5103 O O . GLY A 1 670 ? 15.718 18.407 -2.485 1.00 74.25 670 GLY A O 1
ATOM 5104 N N . ASN A 1 671 ? 15.333 18.291 -4.686 1.00 83.31 671 ASN A N 1
ATOM 5105 C CA . ASN A 1 671 ? 15.426 19.727 -4.983 1.00 83.31 671 ASN A CA 1
ATOM 5106 C C . ASN A 1 671 ? 14.091 20.466 -4.783 1.00 83.31 671 ASN A C 1
ATOM 5108 O O . ASN A 1 671 ? 13.726 21.354 -5.558 1.00 83.31 671 ASN A O 1
ATOM 5112 N N . GLN A 1 672 ? 13.341 20.105 -3.742 1.00 86.94 672 GLN A N 1
ATOM 5113 C CA . GLN A 1 672 ? 12.108 20.807 -3.384 1.00 86.94 672 GLN A CA 1
ATOM 5114 C C . GLN A 1 672 ? 12.386 22.281 -3.075 1.00 86.94 672 GLN A C 1
ATOM 5116 O O . GLN A 1 672 ? 13.419 22.637 -2.505 1.00 86.94 672 GLN A O 1
ATOM 5121 N N . THR A 1 673 ? 11.426 23.151 -3.395 1.00 90.81 673 THR A N 1
ATOM 5122 C CA . THR A 1 673 ? 11.543 24.571 -3.045 1.00 90.81 673 THR A CA 1
ATOM 5123 C C . THR A 1 673 ? 11.602 24.745 -1.526 1.00 90.81 673 THR A C 1
ATOM 5125 O O . THR A 1 673 ? 10.936 24.029 -0.775 1.00 90.81 673 THR A O 1
ATOM 5128 N N . GLU A 1 674 ? 12.365 25.733 -1.047 1.00 89.94 674 GLU A N 1
ATOM 5129 C CA . GLU A 1 674 ? 12.424 26.034 0.390 1.00 89.94 674 GLU A CA 1
ATOM 5130 C C . GLU A 1 674 ? 11.032 26.319 0.969 1.00 89.94 674 GLU A C 1
ATOM 5132 O O . GLU A 1 674 ? 10.736 25.931 2.098 1.00 89.94 674 GLU A O 1
ATOM 5137 N N . SER A 1 675 ? 10.151 26.948 0.181 1.00 92.06 675 SER A N 1
ATOM 5138 C CA . SER A 1 675 ? 8.759 27.187 0.560 1.00 92.06 675 SER A CA 1
ATOM 5139 C C . SER A 1 675 ? 7.963 25.889 0.689 1.00 92.06 675 SER A C 1
ATOM 5141 O O . SER A 1 675 ? 7.217 25.756 1.659 1.00 92.06 675 SER A O 1
ATOM 5143 N N . ALA A 1 676 ? 8.140 24.923 -0.218 1.00 89.06 676 ALA A N 1
ATOM 5144 C CA . ALA A 1 676 ? 7.493 23.619 -0.113 1.00 89.06 676 ALA A CA 1
ATOM 5145 C C . ALA A 1 676 ? 7.977 22.843 1.113 1.00 89.06 676 ALA A C 1
ATOM 5147 O O . ALA A 1 676 ? 7.165 22.397 1.925 1.00 89.06 676 ALA A O 1
ATOM 5148 N N . LEU A 1 677 ? 9.296 22.762 1.320 1.00 90.94 677 LEU A N 1
ATOM 5149 C CA . LEU A 1 677 ? 9.883 22.135 2.509 1.00 90.94 677 LEU A CA 1
ATOM 5150 C C . LEU A 1 677 ? 9.395 22.806 3.803 1.00 90.94 677 LEU A C 1
ATOM 5152 O O . LEU A 1 677 ? 9.065 22.126 4.779 1.00 90.94 677 LEU A O 1
ATOM 5156 N N . PHE A 1 678 ? 9.299 24.137 3.808 1.00 93.69 678 PHE A N 1
ATOM 5157 C CA . PHE A 1 678 ? 8.766 24.903 4.928 1.00 93.69 678 PHE A CA 1
ATOM 5158 C C . PHE A 1 678 ? 7.297 24.567 5.200 1.00 93.69 678 PHE A C 1
ATOM 5160 O O . PHE A 1 678 ? 6.959 24.208 6.328 1.00 93.69 678 PHE A O 1
ATOM 5167 N N . TRP A 1 679 ? 6.421 24.627 4.192 1.00 91.94 679 TRP A N 1
ATOM 5168 C CA . TRP A 1 679 ? 4.994 24.351 4.372 1.00 91.94 679 TRP A CA 1
ATOM 5169 C C . TRP A 1 679 ? 4.709 22.894 4.729 1.00 91.94 679 TRP A C 1
ATOM 5171 O O . TRP A 1 679 ? 3.825 22.645 5.549 1.00 91.94 679 TRP A O 1
ATOM 5181 N N . MET A 1 680 ? 5.487 21.941 4.210 1.00 90.12 680 MET A N 1
ATOM 5182 C CA . MET A 1 680 ? 5.424 20.542 4.641 1.00 90.12 680 MET A CA 1
ATOM 5183 C C . MET A 1 680 ? 5.743 20.394 6.125 1.00 90.12 680 MET A C 1
ATOM 5185 O O . MET A 1 680 ? 4.983 19.757 6.853 1.00 90.12 680 MET A O 1
ATOM 5189 N N . ARG A 1 681 ? 6.812 21.036 6.610 1.00 92.62 681 ARG A N 1
ATOM 5190 C CA . ARG A 1 681 ? 7.149 21.033 8.041 1.00 92.62 681 ARG A CA 1
ATOM 5191 C C . ARG A 1 681 ? 6.100 21.748 8.882 1.00 92.62 681 ARG A C 1
ATOM 5193 O O . ARG A 1 681 ? 5.762 21.270 9.960 1.00 92.62 681 ARG A O 1
ATOM 5200 N N . VAL A 1 682 ? 5.554 22.866 8.407 1.00 92.88 682 VAL A N 1
ATOM 5201 C CA . VAL A 1 682 ? 4.453 23.561 9.089 1.00 92.88 682 VAL A CA 1
ATOM 5202 C C . VAL A 1 682 ? 3.240 22.639 9.209 1.00 92.88 682 VAL A C 1
ATOM 5204 O O . VAL A 1 682 ? 2.678 22.529 10.295 1.00 92.88 682 VAL A O 1
ATOM 5207 N N . CYS A 1 683 ? 2.864 21.922 8.150 1.00 89.94 683 CYS A N 1
ATOM 5208 C CA . CYS A 1 683 ? 1.755 20.970 8.203 1.00 89.94 683 CYS A CA 1
ATOM 5209 C C . CYS A 1 683 ? 2.053 19.784 9.138 1.00 89.94 683 CYS A C 1
ATOM 5211 O O . CYS A 1 683 ? 1.201 19.433 9.950 1.00 89.94 683 CYS A O 1
ATOM 5213 N N . ASP A 1 684 ? 3.258 19.210 9.091 1.00 90.75 684 ASP A N 1
ATOM 5214 C CA . ASP A 1 684 ? 3.659 18.076 9.943 1.00 90.75 684 ASP A CA 1
ATOM 5215 C C . ASP A 1 684 ? 3.771 18.442 11.439 1.00 90.75 684 ASP A C 1
ATOM 5217 O O . ASP A 1 684 ? 3.513 17.602 12.305 1.00 90.75 684 ASP A O 1
ATOM 5221 N N . VAL A 1 685 ? 4.126 19.694 11.758 1.00 93.38 685 VAL A N 1
ATOM 5222 C CA . VAL A 1 685 ? 4.392 20.146 13.135 1.00 93.38 685 VAL A CA 1
ATOM 5223 C C . VAL A 1 685 ? 3.260 20.971 13.734 1.00 93.38 685 VAL A C 1
ATOM 5225 O O . VAL A 1 685 ? 2.823 20.707 14.853 1.00 93.38 685 VAL A O 1
ATOM 5228 N N . VAL A 1 686 ? 2.773 21.988 13.026 1.00 93.00 686 VAL A N 1
ATOM 5229 C CA . VAL A 1 686 ? 1.834 22.974 13.582 1.00 93.00 686 VAL A CA 1
ATOM 5230 C C . VAL A 1 686 ? 0.414 22.422 13.620 1.00 93.00 686 VAL A C 1
ATOM 5232 O O . VAL A 1 686 ? -0.289 22.615 14.611 1.00 93.00 686 VAL A O 1
ATOM 5235 N N . LEU A 1 687 ? -0.010 21.691 12.589 1.00 91.31 687 LEU A N 1
ATOM 5236 C CA . LEU A 1 687 ? -1.350 21.110 12.535 1.00 91.31 687 LEU A CA 1
ATOM 5237 C C . LEU A 1 687 ? -1.682 20.182 13.722 1.00 91.31 687 LEU A C 1
ATOM 5239 O O . LEU A 1 687 ? -2.706 20.424 14.364 1.00 91.31 687 LEU A O 1
ATOM 5243 N N . PRO A 1 688 ? -0.855 19.181 14.095 1.00 92.00 688 PRO A N 1
ATOM 5244 C CA . PRO A 1 688 ? -1.152 18.327 15.248 1.00 92.00 688 PRO A CA 1
ATOM 5245 C C . PRO A 1 688 ? -1.061 19.085 16.567 1.00 92.00 688 PRO A C 1
ATOM 5247 O O . PRO A 1 688 ? -1.777 18.748 17.507 1.00 92.00 688 PRO A O 1
ATOM 5250 N N . VAL A 1 689 ? -0.201 20.105 16.659 1.00 95.06 689 VAL A N 1
ATOM 5251 C CA . VAL A 1 689 ? -0.138 20.981 17.832 1.00 95.06 689 VAL A CA 1
ATOM 5252 C C . VAL A 1 689 ? -1.464 21.721 17.981 1.00 95.06 689 VAL A C 1
ATOM 5254 O O . VAL A 1 689 ? -2.063 21.683 19.054 1.00 95.06 689 VAL A O 1
ATOM 5257 N N . ILE A 1 690 ? -1.982 22.318 16.904 1.00 95.50 690 ILE A N 1
ATOM 5258 C CA . ILE A 1 690 ? -3.278 23.005 16.909 1.00 95.50 690 ILE A CA 1
ATOM 5259 C C . ILE A 1 690 ? -4.401 22.032 17.270 1.00 95.50 690 ILE A C 1
ATOM 5261 O O . ILE A 1 690 ? -5.184 22.325 18.175 1.00 95.50 690 ILE A O 1
ATOM 5265 N N . THR A 1 691 ? -4.495 20.872 16.614 1.00 94.56 691 THR A N 1
ATOM 5266 C CA . THR A 1 691 ? -5.581 19.925 16.906 1.00 94.56 691 THR A CA 1
ATOM 5267 C C . THR A 1 691 ? -5.485 19.370 18.329 1.00 94.56 691 THR A C 1
ATOM 5269 O O . THR A 1 691 ? -6.511 19.240 18.995 1.00 94.56 691 THR A O 1
ATOM 5272 N N . SER A 1 692 ? -4.277 19.138 18.852 1.00 95.25 692 SER A N 1
ATOM 5273 C CA . SER A 1 692 ? -4.056 18.711 20.241 1.00 95.25 692 SER A CA 1
ATOM 5274 C C . SER A 1 692 ? -4.452 19.790 21.252 1.00 95.25 692 SER A C 1
ATOM 5276 O O . SER A 1 692 ? -5.128 19.491 22.237 1.00 95.25 692 SER A O 1
ATOM 5278 N N . LEU A 1 693 ? -4.120 21.059 20.996 1.00 96.25 693 LEU A N 1
ATOM 5279 C CA . LEU A 1 693 ? -4.531 22.187 21.840 1.00 96.25 693 LEU A CA 1
ATOM 5280 C C . LEU A 1 693 ? -6.052 22.398 21.811 1.00 96.25 693 LEU A C 1
ATOM 5282 O O . LEU A 1 693 ? -6.669 22.608 22.857 1.00 96.25 693 LEU A O 1
ATOM 5286 N N . LEU A 1 694 ? -6.683 22.276 20.640 1.00 96.38 694 LEU A N 1
ATOM 5287 C CA . LEU A 1 694 ? -8.142 22.318 20.510 1.00 96.38 694 LEU A CA 1
ATOM 5288 C C . LEU A 1 694 ? -8.809 21.138 21.229 1.00 96.38 694 LEU A C 1
ATOM 5290 O O . LEU A 1 694 ? -9.865 21.307 21.843 1.00 96.38 694 LEU A O 1
ATOM 5294 N N . ALA A 1 695 ? -8.192 19.955 21.215 1.00 95.88 695 ALA A N 1
ATOM 5295 C CA . ALA A 1 695 ? -8.672 18.804 21.970 1.00 95.88 695 ALA A CA 1
ATOM 5296 C C . ALA A 1 695 ? -8.564 19.030 23.485 1.00 95.88 695 ALA A C 1
ATOM 5298 O O . ALA A 1 695 ? -9.510 18.731 24.218 1.00 95.88 695 ALA A O 1
ATOM 5299 N N . ILE A 1 696 ? -7.457 19.618 23.957 1.00 95.94 696 ILE A N 1
ATOM 5300 C CA . ILE A 1 696 ? -7.305 20.060 25.349 1.00 95.94 696 ILE A CA 1
ATOM 5301 C C . ILE A 1 696 ? -8.406 21.061 25.705 1.00 95.94 696 ILE A C 1
ATOM 5303 O O . ILE A 1 696 ? -9.044 20.890 26.739 1.00 95.94 696 ILE A O 1
ATOM 5307 N N . ALA A 1 697 ? -8.704 22.044 24.850 1.00 95.31 697 ALA A N 1
ATOM 5308 C CA . ALA A 1 697 ? -9.785 23.005 25.084 1.00 95.31 697 ALA A CA 1
ATOM 5309 C C . ALA A 1 697 ? -11.168 22.326 25.160 1.00 95.31 697 ALA A C 1
ATOM 5311 O O . ALA A 1 697 ? -11.976 22.637 26.040 1.00 95.31 697 ALA A O 1
ATOM 5312 N N . CYS A 1 698 ? -11.427 21.339 24.294 1.00 94.50 698 CYS A N 1
ATOM 5313 C CA . CYS A 1 698 ? -12.654 20.541 24.324 1.00 94.50 698 CYS A CA 1
ATOM 5314 C C . CYS A 1 698 ? -12.809 19.778 25.653 1.00 94.50 698 CYS A C 1
ATOM 5316 O O . CYS A 1 698 ? -13.896 19.764 26.236 1.00 94.50 698 CYS A O 1
ATOM 5318 N N . VAL A 1 699 ? -11.723 19.184 26.165 1.00 94.12 699 VAL A N 1
ATOM 5319 C CA . VAL A 1 699 ? -11.708 18.467 27.455 1.00 94.12 699 VAL A CA 1
ATOM 5320 C C . VAL A 1 699 ? -11.630 19.421 28.656 1.00 94.12 699 VAL A C 1
ATOM 5322 O O . VAL A 1 699 ? -12.116 19.089 29.734 1.00 94.12 699 VAL A O 1
ATOM 5325 N N . ALA A 1 700 ? -11.117 20.639 28.503 1.00 92.31 700 ALA A N 1
ATOM 5326 C CA . ALA A 1 700 ? -11.194 21.686 29.526 1.00 92.31 700 ALA A CA 1
ATOM 5327 C C . ALA A 1 700 ? -12.643 22.079 29.810 1.00 92.31 700 ALA A C 1
ATOM 5329 O O . ALA A 1 700 ? -13.026 22.238 30.967 1.00 92.31 700 ALA A O 1
ATOM 5330 N N . ALA A 1 701 ? -13.471 22.117 28.766 1.00 89.25 701 ALA A N 1
ATOM 5331 C CA . ALA A 1 701 ? -14.906 22.287 28.907 1.00 89.25 701 ALA A CA 1
ATOM 5332 C C . ALA A 1 701 ? -15.620 21.027 29.438 1.00 89.25 701 ALA A C 1
ATOM 5334 O O . ALA A 1 701 ? -16.833 21.060 29.596 1.00 89.25 701 ALA A O 1
ATOM 5335 N N . TYR A 1 702 ? -14.955 19.891 29.667 1.00 90.12 702 TYR A N 1
ATOM 5336 C CA . TYR A 1 702 ? -15.603 18.689 30.199 1.00 90.12 702 TYR A CA 1
ATOM 5337 C C . TYR A 1 702 ? -15.843 18.804 31.715 1.00 90.12 702 TYR A C 1
ATOM 5339 O O . TYR A 1 702 ? -14.912 18.957 32.514 1.00 90.12 702 TYR A O 1
ATOM 5347 N N . ASP A 1 703 ? -17.116 18.689 32.102 1.00 84.81 703 ASP A N 1
ATOM 5348 C CA . ASP A 1 703 ? -17.618 19.102 33.421 1.00 84.81 703 ASP A CA 1
ATOM 5349 C C . ASP A 1 703 ? -17.716 17.958 34.455 1.00 84.81 703 ASP A C 1
ATOM 5351 O O . ASP A 1 703 ? -18.165 18.177 35.580 1.00 84.81 703 ASP A O 1
ATOM 5355 N N . LEU A 1 704 ? -17.333 16.722 34.107 1.00 88.69 704 LEU A N 1
ATOM 5356 C CA . LEU A 1 704 ? -17.391 15.583 35.035 1.00 88.69 704 LEU A CA 1
ATOM 5357 C C . LEU A 1 704 ? -16.044 15.380 35.743 1.00 88.69 704 LEU A C 1
ATOM 5359 O O . LEU A 1 704 ? -15.128 14.749 35.214 1.00 88.69 704 LEU A O 1
ATOM 5363 N N . SER A 1 705 ? -15.936 15.918 36.960 1.00 87.25 705 SER A N 1
ATOM 5364 C CA . SER A 1 705 ? -14.845 15.625 37.897 1.00 87.25 705 SER A CA 1
ATOM 5365 C C . SER A 1 705 ? -15.048 14.280 38.601 1.00 87.25 705 SER A C 1
ATOM 5367 O O . SER A 1 705 ? -16.160 13.758 38.660 1.00 87.25 705 SER A O 1
ATOM 5369 N N . GLU A 1 706 ? -13.990 13.749 39.216 1.00 88.50 706 GLU A N 1
ATOM 5370 C CA . GLU A 1 706 ? -14.066 12.541 40.050 1.00 88.50 706 GLU A CA 1
ATOM 5371 C C . GLU A 1 706 ? -15.120 12.665 41.163 1.00 88.50 706 GLU A C 1
ATOM 5373 O O . GLU A 1 706 ? -15.956 11.778 41.328 1.00 88.50 706 GLU A O 1
ATOM 5378 N N . SER A 1 707 ? -15.149 13.801 41.869 1.00 86.81 707 SER A N 1
ATOM 5379 C CA . SER A 1 707 ? -16.157 14.083 42.898 1.00 86.81 707 SER A CA 1
ATOM 5380 C C . SER A 1 707 ? -17.582 14.059 42.340 1.00 86.81 707 SER A C 1
ATOM 5382 O O . SER A 1 707 ? -18.475 13.472 42.950 1.00 86.81 707 SER A O 1
ATOM 5384 N N . ARG A 1 708 ? -17.797 14.634 41.150 1.00 89.94 708 ARG A N 1
ATOM 5385 C CA . ARG A 1 708 ? -19.109 14.654 40.498 1.00 89.94 708 ARG A CA 1
ATOM 5386 C C . ARG A 1 708 ? -19.539 13.266 40.036 1.00 89.94 708 ARG A C 1
ATOM 5388 O O . ARG A 1 708 ? -20.714 12.931 40.156 1.00 89.94 708 ARG A O 1
ATOM 5395 N N . VAL A 1 709 ? -18.614 12.454 39.525 1.00 89.00 709 VAL A N 1
ATOM 5396 C CA . VAL A 1 709 ? -18.906 11.068 39.130 1.00 89.00 709 VAL A CA 1
ATOM 5397 C C . VAL A 1 709 ? -19.248 10.214 40.352 1.00 89.00 709 VAL A C 1
ATOM 5399 O O . VAL A 1 709 ? -20.211 9.449 40.298 1.00 89.00 709 VAL A O 1
ATOM 5402 N N . ARG A 1 710 ? -18.547 10.396 41.480 1.00 88.50 710 ARG A N 1
ATOM 5403 C CA . ARG A 1 710 ? -18.905 9.748 42.753 1.00 88.50 710 ARG A CA 1
ATOM 5404 C C . ARG A 1 710 ? -20.304 10.147 43.228 1.00 88.50 710 ARG A C 1
ATOM 5406 O O . ARG A 1 710 ? -21.096 9.268 43.541 1.00 88.50 710 ARG A O 1
ATOM 5413 N N . GLU A 1 711 ? -20.657 11.432 43.172 1.00 89.94 711 GLU A N 1
ATOM 5414 C CA . GLU A 1 711 ? -22.007 11.908 43.521 1.00 89.94 711 GLU A CA 1
ATOM 5415 C C . GLU A 1 711 ? -23.097 11.301 42.615 1.00 89.94 711 GLU A C 1
ATOM 5417 O O . GLU A 1 711 ? -24.161 10.900 43.087 1.00 89.94 711 GLU A O 1
ATOM 5422 N N . ILE A 1 712 ? -22.840 11.211 41.303 1.00 90.00 712 ILE A N 1
ATOM 5423 C CA . ILE A 1 712 ? -23.748 10.553 40.349 1.00 90.00 712 ILE A CA 1
ATOM 5424 C C . ILE A 1 712 ? -23.936 9.083 40.736 1.00 90.00 712 ILE A C 1
ATOM 5426 O O . ILE A 1 712 ? -25.063 8.592 40.738 1.00 90.00 712 ILE A O 1
ATOM 5430 N N . ARG A 1 713 ? -22.856 8.390 41.112 1.00 86.44 713 ARG A N 1
ATOM 5431 C CA . ARG A 1 713 ? -22.920 6.992 41.549 1.00 86.44 713 ARG A CA 1
ATOM 5432 C C . ARG A 1 713 ? -23.666 6.799 42.856 1.00 86.44 713 ARG A C 1
ATOM 5434 O O . ARG A 1 713 ? -24.485 5.891 42.938 1.00 86.44 713 ARG A O 1
ATOM 5441 N N . GLU A 1 714 ? -23.448 7.657 43.842 1.00 87.38 714 GLU A N 1
ATOM 5442 C CA . GLU A 1 714 ? -24.220 7.626 45.084 1.00 87.38 714 GLU A CA 1
ATOM 5443 C C . GLU A 1 714 ? -25.716 7.811 44.824 1.00 87.38 714 GLU A C 1
ATOM 5445 O O . GLU A 1 714 ? -26.525 7.131 45.445 1.00 87.38 714 GLU A O 1
ATOM 5450 N N . LYS A 1 715 ? -26.091 8.685 43.880 1.00 87.44 715 LYS A N 1
ATOM 5451 C CA . LYS A 1 715 ? -27.492 8.896 43.486 1.00 87.44 715 LYS A CA 1
ATOM 5452 C C . LYS A 1 715 ? -28.104 7.719 42.733 1.00 87.44 715 LYS A C 1
ATOM 5454 O O . LYS A 1 715 ? -29.295 7.508 42.874 1.00 87.44 715 LYS A O 1
ATOM 5459 N N . LEU A 1 716 ? -27.320 6.988 41.944 1.00 84.62 716 LEU A N 1
ATOM 5460 C CA . LEU A 1 716 ? -27.781 5.788 41.233 1.00 84.62 716 LEU A CA 1
ATOM 5461 C C . LEU A 1 716 ? -27.901 4.559 42.147 1.00 84.62 716 LEU A C 1
ATOM 5463 O O . LEU A 1 716 ? -28.628 3.628 41.821 1.00 84.62 716 LEU A O 1
ATOM 5467 N N . ASN A 1 717 ? -27.170 4.540 43.265 1.00 78.81 717 ASN A N 1
ATOM 5468 C CA . ASN A 1 717 ? -27.231 3.469 44.263 1.00 78.81 717 ASN A CA 1
ATOM 5469 C C . ASN A 1 717 ? -28.344 3.675 45.313 1.00 78.81 717 ASN A C 1
ATOM 5471 O O . ASN A 1 717 ? -28.570 2.776 46.123 1.00 78.81 717 ASN A O 1
ATOM 5475 N N . ARG A 1 718 ? -28.973 4.857 45.343 1.00 68.00 718 ARG A N 1
ATOM 5476 C CA . ARG A 1 718 ? -30.152 5.181 46.163 1.00 68.00 718 ARG A CA 1
ATOM 5477 C C . ARG A 1 718 ? -31.414 4.914 45.363 1.00 68.00 718 ARG A C 1
ATOM 5479 O O . ARG A 1 718 ? -32.387 4.448 45.990 1.00 68.00 718 ARG A O 1
#

Radius of gyration: 31.35 Å; chains: 1; bounding box: 84×61×89 Å

pLDDT: mean 87.7, std 11.37, range [37.31, 98.75]

Foldseek 3Di:
DDPQQQVQCQEEEEPQQDALQCCVVRVHQEYEHEQQRDVVSDLADDLVSLVVRLVSNQCSQCPPNHDGYAYEYAQAQANVSHPPTDGHQALCVVLVVVDLLVLLVSLQSSLQVCVSSNHAAYADDELFQAPAPLAPCVSSHNYVANVSLLSNLLSSQCSAQNFDDVPSGPPPSHHAYEYDDQWDQNQAVNNDGLEEREDDVVCRCVRTCSNVLSNQVRPHQEYEYGSHHYNPAGRLLQLCRQPVNNCNVSVRPHAYEYPACSLCVRDQDPVVSVVSSVNSGHSHYHDYPNLQPARVVLVVCLVPVLLVLLLVCLLVLLLQLQPDADPLHSQLVLLQQLLLQLLVLLLVLLVDDNDPDNVVNSVSSSVSSNSNSNSVSSNVLSVLLLLLQQDLDLLVSLVSLLVVLLVVLVCVVCVVCLQVQLPDPVAPHSSRSSNVVSNVSSVVSNVVSSCCSVPGDGPDNDDDDDDDDDDDPVVVVVVVVVVSVVLLVVLVVQLLLVLLLLLLLLLLLLVLLQVLLVLVLLQQPQVLQPNVVSVVLVVLLVVLLSVLLSVLSVVLSVVCNVVNLLVSLVVLLVLLLVLLQQCVVLSHNVCVVSSNVSSSSVSSRPSNSSSRSSSSLSLSQLVVCLVPVGRSSSSSSSVSVSSSSVSSVVSVVVSVVQLVVLVDDVSCRSNDDPSSSVSSSCSNRVSSSVSSVVSSVSSVPNDDTPVNSVVSVVSVVD

Sequence (718 aa):
MTARQKVAQMIQAEISSIRPEDLAQIPVGAILNGGGCAPGNNKRVALSEWLGVADAFFEASIADGGVPIMWGTDAVHGHSNVCGATVFPHNIGLGAARNPQLIDAIGAATAAEIVASGMDWTFAPTLAVARDDRWGRTYESYSENPEIVKEYAPRLIRGLQGKPAPGALGAPGKVLATAKHFIGEGGTAEGIDQGSTRCSEEQLRDLHAPGHMAAIAAGVQVVMASFNDFNGAKLHSHRHLLTDVLKEQMGFTGFLISDWNGFQQVDEDFGDACAESVNAGIDMMVALNLGYGMNPALVGLLSAIPRFTDAATDPIMGYISDKTRSRWGRRRPYIFVGAILAGLSFAVLWQLPHIAGEGLLFAVFLAGSLLFFLGYTIFATPWVALGYELTPDYHERTRLMGVQNFFSQSAYLIAPWFLVFMELDAFTDIRNGASVLAVLVGIACVAIGVLPAILLRERFSDTAVASAGRESRLRRIFGEVKRFFQGFGQTLSNRPFLKLCGATFLVFNGFQLIAAFQVYVVIYYVFAGDRDTASWYIAMIGTIATFSTFAVVAFAAWLGTVVGKRHAFFICIGISTLGYALKWFCYDPANPLLLLIPAPLLAFGLGSLFTLMPSMVADVCDLDELKTGKRREGMYGSIYWWVVKLGMALALAAGGFLLNFTGFDVNLEGNQTESALFWMRVCDVVLPVITSLLAIACVAAYDLSESRVREIREKLNR